Protein 6BVE (pdb70)

B-factor: mean 17.26, std 7.04, range [6.17, 63.77]

Organism: Synechocystis sp. (strain ATCC 27184 / PCC 6803 / Kazusa) (NCBI:txid1111708)

Nearest PDB structures (foldseek):
  6bve-assembly1_B  TM=1.003E+00  e=5.126E-54  Synechocystis sp. PCC 6803 substr. Kazusa
  1yya-assembly1_B  TM=9.456E-01  e=3.633E-29  Thermus thermophilus HB8
  4g1k-assembly2_C  TM=9.703E-01  e=2.305E-28  Burkholderia thailandensis E264
  4g1k-assembly2_D  TM=9.571E-01  e=1.216E-27  Burkholderia thailandensis E264
  1spq-assembly1_B  TM=9.295E-01  e=8.648E-24  Gallus gallus

Foldseek 3Di:
DFQFEAEEEQDPDDDLVLVVVQCVQFVVLQVPQDLRYQAEYAYEPNNLLSVLVVCPPHRYFYEHAFAFLDQDDDDPPHHHLVNVVVSPGAEYEFQPVVCVVPPVDDLQRSLSRQVRCVVSRHQYAYEAAEEPVCVVVVNGLVRRLVSLVSNCVVNDQVRYEYEYEHPCQAPPLPDDDLVVVLVNLVSSCVSDPDSSHAYAYEGNDWLVCLQVNCPRPSHRYYHYYPQCSHNVTSSSSSNHDD/DFQFEAEEEQDPDDDLVLVVVQCVLFCVLCVPFDLSYQAEYAYEPNNLLSVLVVQPPHRYFYEHAFAFLDQDDDDPPHHHLVNVVVSPGAEYEFQPVVCVVPPVDDLQRSLSRQVRCVVSRHQYAYEAAEEPVCVVVVNGLVRRLVSLVSNCVVHDQVRYEYEYEHPCQAPPLPDDDLVVVLVSLVSSLVSDPDNSHAYAYEGNDWLVCLQVNCVRPSHRYYHYYPQCSHNVTSSSSSRHDD

InterPro domains:
  IPR000652 Triosephosphate isomerase [PF00121] (5-240)
  IPR000652 Triosephosphate isomerase [PS51440] (3-240)
  IPR000652 Triosephosphate isomerase [PTHR21139] (2-239)
  IPR000652 Triosephosphate isomerase [TIGR00419] (5-231)
  IPR000652 Triosephosphate isomerase [cd00311] (5-239)
  IPR013785 Aldolase-type TIM barrel [G3DSA:3.20.20.70] (1-242)
  IPR020861 Triosephosphate isomerase, active site [PS00171] (163-173)
  IPR022896 Triosephosphate isomerase, bacterial/eukaryotic [MF_00147_B] (2-240)
  IPR035990 Triosephosphate isomerase superfamily [SSF51351] (1-240)

Secondary structure (DSSP, 8-state):
-PPPEEEEE--B---HHHHHHHHHHHGGGGTTS-TTSEEEEE--GGGHHHHHHHHTTSSPEEEES---SSSSBS-TT---HHHHHHHT--EEEES-HHHHHHS---HHHHHHHHHHHHHTT-EEEEEE---HHHHHTT-HHHHHHHHHHHHTTT--TTS-EEEE--GGGTTTS-PPPHHHHHHHHHHHHHH-S-TT-EEEEESS--TTTHHHHHTSTT--EEEESGGGSSHHHHHHHHT---/-PPEEEEEE--B---HHHHHHHHHHHHHHHTTS-TTEEEEEE--HHHHHHHHHHHTTSS-EEEES---SSSSBS-TT---HHHHHHHT--EEEES-HHHHHHS---HHHHHHHHHHHHHTT-EEEEEE---HHHHHTT-HHHHHHHHHHHHTTT--TTS-EEEE--GGGTTTS-PPPHHHHHHHHHHHHHH-S-TT-EEEEESS--TTTHHHHHHSTT--EEEESGGGSSHHHHHHHHT---

Structure (mmCIF, N/CA/C/O backbone):
data_6BVE
#
_entry.id   6BVE
#
_cell.length_a   72.880
_cell.length_b   73.099
_cell.length_c   85.175
_cell.angle_alpha   90.000
_cell.angle_beta   90.000
_cell.angle_gamma   90.000
#
_symmetry.space_group_name_H-M   'P 21 21 21'
#
loop_
_entity.id
_entity.type
_entity.pdbx_description
1 polymer 'Triosephosphate isomerase'
2 non-polymer 'SODIUM ION'
3 non-polymer '2-PHOSPHOGLYCOLIC ACID'
4 water water
#
loop_
_atom_site.group_PDB
_atom_site.id
_atom_site.type_symbol
_atom_site.label_atom_id
_atom_site.label_alt_id
_atom_site.label_comp_id
_atom_site.label_asym_id
_atom_site.label_entity_id
_atom_site.label_seq_id
_atom_site.pdbx_PDB_ins_code
_atom_site.Cartn_x
_atom_site.Cartn_y
_atom_site.Cartn_z
_atom_site.occupancy
_atom_site.B_iso_or_equiv
_atom_site.auth_seq_id
_atom_site.auth_comp_id
_atom_site.auth_asym_id
_atom_site.auth_atom_id
_atom_site.pdbx_PDB_model_num
ATOM 1 N N . MET A 1 4 ? -16.228 -8.944 -22.029 1.00 41.90 1 MET A N 1
ATOM 2 C CA . MET A 1 4 ? -14.851 -8.615 -21.681 1.00 40.42 1 MET A CA 1
ATOM 3 C C . MET A 1 4 ? -14.825 -7.392 -20.776 1.00 36.38 1 MET A C 1
ATOM 4 O O . MET A 1 4 ? -15.416 -6.369 -21.104 1.00 35.08 1 MET A O 1
ATOM 6 N N . ARG A 1 5 ? -14.137 -7.486 -19.642 1.00 25.41 2 ARG A N 1
ATOM 7 C CA . ARG A 1 5 ? -14.118 -6.362 -18.715 1.00 22.05 2 ARG A CA 1
ATOM 8 C C . ARG A 1 5 ? -13.217 -5.249 -19.240 1.00 19.24 2 ARG A C 1
ATOM 9 O O . ARG A 1 5 ? -12.288 -5.488 -20.015 1.00 24.94 2 ARG A O 1
ATOM 17 N N . LYS A 1 6 ? -13.521 -4.015 -18.829 1.00 17.86 3 LYS A N 1
ATOM 18 C CA . LYS A 1 6 ? -12.804 -2.859 -19.349 1.00 17.25 3 LYS A CA 1
ATOM 19 C C . LYS A 1 6 ? -11.408 -2.797 -18.744 1.00 17.56 3 LYS A C 1
ATOM 20 O O . LYS A 1 6 ? -11.243 -2.934 -17.530 1.00 15.20 3 LYS A O 1
ATOM 26 N N . ILE A 1 7 ? -10.409 -2.616 -19.602 1.00 18.06 4 ILE A N 1
ATOM 27 C CA . ILE A 1 7 ? -9.021 -2.455 -19.184 1.00 16.62 4 ILE A CA 1
ATOM 28 C C . ILE A 1 7 ? -8.779 -0.982 -18.898 1.00 11.75 4 ILE A C 1
ATOM 29 O O . ILE A 1 7 ? -9.031 -0.129 -19.758 1.00 14.75 4 ILE A O 1
ATOM 34 N N . ILE A 1 8 ? -8.292 -0.668 -17.693 1.00 13.63 5 ILE A N 1
ATOM 35 C CA . ILE A 1 8 ? -8.109 0.726 -17.299 1.00 12.30 5 ILE A CA 1
ATOM 36 C C . ILE A 1 8 ? -6.723 0.878 -16.703 1.00 13.39 5 ILE A C 1
ATOM 37 O O . ILE A 1 8 ? -6.421 0.276 -15.667 1.00 13.48 5 ILE A O 1
ATOM 42 N N . ILE A 1 9 ? -5.887 1.682 -17.348 1.00 13.32 6 ILE A N 1
ATOM 43 C CA . ILE A 1 9 ? -4.556 1.986 -16.850 1.00 12.57 6 ILE A CA 1
ATOM 44 C C . ILE A 1 9 ? -4.615 3.417 -16.352 1.00 13.47 6 ILE A C 1
ATOM 45 O O . ILE A 1 9 ? -4.822 4.345 -17.142 1.00 10.74 6 ILE A O 1
ATOM 50 N N . ALA A 1 10 ? -4.441 3.603 -15.047 1.00 14.42 7 ALA A N 1
ATOM 51 C CA . ALA A 1 10 ? -4.646 4.901 -14.419 1.00 13.37 7 ALA A CA 1
ATOM 52 C C . ALA A 1 10 ? -3.376 5.318 -13.702 1.00 12.38 7 ALA A C 1
ATOM 53 O O . ALA A 1 10 ? -2.768 4.517 -12.984 1.00 13.41 7 ALA A O 1
ATOM 55 N N . GLY A 1 11 ? -2.979 6.571 -13.907 1.00 11.97 8 GLY A N 1
ATOM 56 C CA . GLY A 1 11 ? -1.819 7.130 -13.242 1.00 14.10 8 GLY A CA 1
ATOM 57 C C . GLY A 1 11 ? -2.279 8.007 -12.095 1.00 11.49 8 GLY A C 1
ATOM 58 O O . GLY A 1 11 ? -3.052 8.939 -12.285 1.00 12.50 8 GLY A O 1
ATOM 59 N N . ASN A 1 12 ? -1.775 7.711 -10.913 1.00 10.51 9 ASN A N 1
ATOM 60 C CA . ASN A 1 12 ? -2.050 8.532 -9.748 1.00 10.04 9 ASN A CA 1
ATOM 61 C C . ASN A 1 12 ? -0.812 9.382 -9.505 1.00 9.83 9 ASN A C 1
ATOM 62 O O . ASN A 1 12 ? 0.149 8.919 -8.893 1.00 10.32 9 ASN A O 1
ATOM 67 N N . TRP A 1 13 ? -0.838 10.632 -9.978 1.00 8.63 10 TRP A N 1
ATOM 68 C CA . TRP A 1 13 ? 0.298 11.531 -9.770 1.00 9.26 10 TRP A CA 1
ATOM 69 C C . TRP A 1 13 ? 0.511 11.898 -8.310 1.00 11.90 10 TRP A C 1
ATOM 70 O O . TRP A 1 13 ? 1.582 12.409 -7.963 1.00 8.55 10 TRP A O 1
ATOM 81 N N . LYS A 1 14 ? -0.495 11.703 -7.467 1.00 10.10 11 LYS A N 1
ATOM 82 C CA . LYS A 1 14 ? -0.445 12.127 -6.054 1.00 10.07 11 LYS A CA 1
ATOM 83 C C . LYS A 1 14 ? -0.154 13.631 -6.023 1.00 10.07 11 LYS A C 1
ATOM 84 O O . LYS A 1 14 ? -0.637 14.383 -6.885 1.00 7.38 11 LYS A O 1
ATOM 90 N N . MET A 1 15 ? 0.613 14.117 -5.048 1.00 8.75 12 MET A N 1
ATOM 91 C CA . MET A 1 15 ? 0.883 15.548 -4.965 1.00 8.12 12 MET A CA 1
ATOM 92 C C . MET A 1 15 ? 2.153 15.856 -5.764 1.00 13.00 12 MET A C 1
ATOM 93 O O . MET A 1 15 ? 3.245 16.081 -5.240 1.00 12.48 12 MET A O 1
ATOM 98 N N . HIS A 1 16 ? 1.989 15.807 -7.082 1.00 8.97 13 HIS A N 1
ATOM 99 C CA . HIS A 1 16 ? 3.056 16.138 -8.010 1.00 7.66 13 HIS A CA 1
ATOM 100 C C . HIS A 1 16 ? 2.453 16.893 -9.178 1.00 10.02 13 HIS A C 1
ATOM 101 O O . HIS A 1 16 ? 1.320 16.611 -9.585 1.00 10.95 13 HIS A O 1
ATOM 108 N N . LYS A 1 17 ? 3.247 17.835 -9.711 1.00 11.56 14 LYS A N 1
ATOM 109 C CA . LYS A 1 17 ? 3.083 18.534 -10.985 1.00 13.30 14 LYS A CA 1
ATOM 110 C C . LYS A 1 17 ? 2.262 19.806 -10.863 1.00 11.01 14 LYS A C 1
ATOM 111 O O . LYS A 1 17 ? 1.048 19.769 -10.636 1.00 10.43 14 LYS A O 1
ATOM 117 N N . THR A 1 18 ? 2.936 20.930 -11.057 1.00 12.28 15 THR A N 1
ATOM 118 C CA . THR A 1 18 ? 2.273 22.180 -11.346 1.00 10.55 15 THR A CA 1
ATOM 119 C C . THR A 1 18 ? 1.579 22.088 -12.710 1.00 13.25 15 THR A C 1
ATOM 120 O O . THR A 1 18 ? 1.736 21.117 -13.465 1.00 10.25 15 THR A O 1
ATOM 124 N N . GLN A 1 19 ? 0.816 23.125 -13.044 1.00 10.24 16 GLN A N 1
ATOM 125 C CA . GLN A 1 19 ? 0.201 23.142 -14.369 1.00 9.78 16 GLN A CA 1
ATOM 126 C C . GLN A 1 19 ? 1.264 23.138 -15.465 1.00 10.39 16 GLN A C 1
ATOM 127 O O . GLN A 1 19 ? 1.110 22.450 -16.479 1.00 11.97 16 GLN A O 1
ATOM 133 N N . ALA A 1 20 ? 2.338 23.909 -15.284 1.00 10.38 17 ALA A N 1
ATOM 134 C CA . ALA A 1 20 ? 3.409 23.915 -16.279 1.00 13.90 17 ALA A CA 1
ATOM 135 C C . ALA A 1 20 ? 4.019 22.522 -16.422 1.00 13.39 17 ALA A C 1
ATOM 136 O O . ALA A 1 20 ? 4.236 22.037 -17.543 1.00 15.53 17 ALA A O 1
ATOM 138 N N . GLU A 1 21 ? 4.255 21.845 -15.290 1.00 11.15 18 GLU A N 1
ATOM 139 C CA . GLU A 1 21 ? 4.822 20.495 -15.330 1.00 15.95 18 GLU A CA 1
ATOM 140 C C . GLU A 1 21 ? 3.838 19.497 -15.925 1.00 12.53 18 GLU A C 1
ATOM 141 O O . GLU A 1 21 ? 4.236 18.537 -16.593 1.00 12.21 18 GLU A O 1
ATOM 147 N N . ALA A 1 22 ? 2.549 19.681 -15.664 1.00 11.78 19 ALA A N 1
ATOM 148 C CA . ALA A 1 22 ? 1.552 18.802 -16.260 1.00 11.91 19 ALA A CA 1
ATOM 149 C C . ALA A 1 22 ? 1.515 18.967 -17.768 1.00 13.37 19 ALA A C 1
ATOM 150 O O . ALA A 1 22 ? 1.387 17.985 -18.512 1.00 15.12 19 ALA A O 1
ATOM 152 N N . GLN A 1 23 ? 1.627 20.209 -18.233 1.00 13.77 20 GLN A N 1
ATOM 153 C CA . GLN A 1 23 ? 1.657 20.462 -19.664 1.00 15.47 20 GLN A CA 1
ATOM 154 C C . GLN A 1 23 ? 2.869 19.804 -20.320 1.00 16.09 20 GLN A C 1
ATOM 155 O O . GLN A 1 23 ? 2.743 19.188 -21.385 1.00 16.82 20 GLN A O 1
ATOM 161 N N . ALA A 1 24 ? 4.042 19.899 -19.687 1.00 17.67 21 ALA A N 1
ATOM 162 C CA . ALA A 1 24 ? 5.237 19.272 -20.256 1.00 18.37 21 ALA A CA 1
ATOM 163 C C . ALA A 1 24 ? 5.101 17.753 -20.287 1.00 16.23 21 ALA A C 1
ATOM 164 O O . ALA A 1 24 ? 5.500 17.113 -21.266 1.00 15.10 21 ALA A O 1
ATOM 166 N N . PHE A 1 25 ? 4.508 17.161 -19.246 1.00 13.87 22 PHE A N 1
ATOM 167 C CA . PHE A 1 25 ? 4.206 15.728 -19.282 1.00 13.78 22 PHE A CA 1
ATOM 168 C C . PHE A 1 25 ? 3.361 15.386 -20.497 1.00 16.27 22 PHE A C 1
ATOM 169 O O . PHE A 1 25 ? 3.661 14.441 -21.233 1.00 16.76 22 PHE A O 1
ATOM 177 N N . LEU A 1 26 ? 2.283 16.136 -20.714 1.00 11.58 23 LEU A N 1
ATOM 178 C CA . LEU A 1 26 ? 1.390 15.797 -21.813 1.00 15.32 23 LEU A CA 1
ATOM 179 C C . LEU A 1 26 ? 2.080 15.958 -23.165 1.00 16.32 23 LEU A C 1
ATOM 180 O O . LEU A 1 26 ? 1.848 15.153 -24.069 1.00 17.35 23 LEU A O 1
ATOM 185 N N . GLN A 1 27 ? 2.935 16.978 -23.309 1.00 16.64 24 GLN A N 1
ATOM 186 C CA . GLN A 1 27 ? 3.714 17.142 -24.538 1.00 18.36 24 GLN A CA 1
ATOM 187 C C . GLN A 1 27 ? 4.496 15.866 -24.864 1.00 25.31 24 GLN A C 1
ATOM 188 O O . GLN A 1 27 ? 4.577 15.447 -26.025 1.00 20.41 24 GLN A O 1
ATOM 194 N N . GLY A 1 28 ? 5.053 15.217 -23.849 1.00 15.28 25 GLY A N 1
ATOM 195 C CA . GLY A 1 28 ? 5.855 14.018 -24.076 1.00 15.72 25 GLY A CA 1
ATOM 196 C C . GLY A 1 28 ? 5.055 12.734 -24.159 1.00 16.48 25 GLY A C 1
ATOM 197 O O . GLY A 1 28 ? 5.459 11.770 -24.826 1.00 16.41 25 GLY A O 1
ATOM 198 N N . PHE A 1 29 ? 3.895 12.719 -23.499 1.00 13.74 26 PHE A N 1
ATOM 199 C CA . PHE A 1 29 ? 3.093 11.515 -23.332 1.00 13.62 26 PHE A CA 1
ATOM 200 C C . PHE A 1 29 ? 2.140 11.245 -24.497 1.00 14.66 26 PHE A C 1
ATOM 201 O O . PHE A 1 29 ? 1.993 10.091 -24.924 1.00 18.36 26 PHE A O 1
ATOM 209 N N . LYS A 1 30 ? 1.467 12.278 -25.002 1.00 17.35 27 LYS A N 1
ATOM 210 C CA . LYS A 1 30 ? 0.451 12.082 -26.037 1.00 19.66 27 LYS A CA 1
ATOM 211 C C . LYS A 1 30 ? 0.958 11.313 -27.254 1.00 16.71 27 LYS A C 1
ATOM 212 O O . LYS A 1 30 ? 0.282 10.364 -27.673 1.00 21.23 27 LYS A O 1
ATOM 218 N N . PRO A 1 31 ? 2.120 11.618 -27.831 1.00 18.26 28 PRO A N 1
ATOM 219 C CA . PRO A 1 31 ? 2.559 10.847 -29.008 1.00 18.90 28 PRO A CA 1
ATOM 220 C C . PRO A 1 31 ? 2.835 9.388 -28.706 1.00 22.73 28 PRO A C 1
ATOM 221 O O . PRO A 1 31 ? 2.740 8.545 -29.605 1.00 22.83 28 PRO A O 1
ATOM 225 N N . LEU A 1 32 ? 3.180 9.060 -27.465 1.00 16.80 29 LEU A N 1
ATOM 226 C CA . LEU A 1 32 ? 3.651 7.717 -27.150 1.00 14.12 29 LEU A CA 1
ATOM 227 C C . LEU A 1 32 ? 2.529 6.698 -27.031 1.00 19.18 29 LEU A C 1
ATOM 228 O O . LEU A 1 32 ? 2.793 5.491 -27.087 1.00 16.02 29 LEU A O 1
ATOM 233 N N . ILE A 1 33 ? 1.294 7.142 -26.826 1.00 19.60 30 ILE A N 1
ATOM 234 C CA . ILE A 1 33 ? 0.184 6.226 -26.635 1.00 16.40 30 ILE A CA 1
ATOM 235 C C . ILE A 1 33 ? -0.817 6.321 -27.773 1.00 24.50 30 ILE A C 1
ATOM 236 O O . ILE A 1 33 ? -1.917 5.770 -27.670 1.00 26.76 30 ILE A O 1
ATOM 241 N N . GLU A 1 34 ? -0.463 7.033 -28.845 1.00 26.18 31 GLU A N 1
ATOM 242 C CA . GLU A 1 34 ? -1.367 7.196 -29.979 1.00 32.23 31 GLU A CA 1
ATOM 243 C C . GLU A 1 34 ? -1.833 5.854 -30.522 1.00 38.35 31 GLU A C 1
ATOM 244 O O . GLU A 1 34 ? -2.993 5.718 -30.923 1.00 43.21 31 GLU A O 1
ATOM 246 N N . ASP A 1 35 ? -0.975 4.839 -30.494 1.00 24.26 32 ASP A N 1
ATOM 247 C CA . ASP A 1 35 ? -1.308 3.557 -31.088 1.00 37.25 32 ASP A CA 1
ATOM 248 C C . ASP A 1 35 ? -1.651 2.492 -30.059 1.00 30.69 32 ASP A C 1
ATOM 249 O O . ASP A 1 35 ? -1.793 1.325 -30.421 1.00 23.10 32 ASP A O 1
ATOM 254 N N . ALA A 1 36 ? -1.798 2.856 -28.787 1.00 31.89 33 ALA A N 1
ATOM 255 C CA . ALA A 1 36 ? -2.285 1.882 -27.824 1.00 27.75 33 ALA A CA 1
ATOM 256 C C . ALA A 1 36 ? -3.669 1.404 -28.247 1.00 26.28 33 ALA A C 1
ATOM 257 O O . ALA A 1 36 ? -4.446 2.165 -28.830 1.00 23.46 33 ALA A O 1
ATOM 259 N N . ALA A 1 37 ? -3.955 0.123 -27.996 1.00 26.12 34 ALA A N 1
ATOM 260 C CA . ALA A 1 37 ? -5.252 -0.448 -28.346 1.00 24.23 34 ALA A CA 1
ATOM 261 C C . ALA A 1 37 ? -6.380 0.466 -27.880 1.00 29.24 34 ALA A C 1
ATOM 262 O O . ALA A 1 37 ? -6.433 0.851 -26.711 1.00 23.68 34 ALA A O 1
ATOM 264 N N . GLU A 1 38 ? -7.279 0.818 -28.814 1.00 26.72 35 GLU A N 1
ATOM 265 C CA . GLU A 1 38 ? -8.297 1.836 -28.544 1.00 27.84 35 GLU A CA 1
ATOM 266 C C . GLU A 1 38 ? -9.189 1.450 -27.373 1.00 23.50 35 GLU A C 1
ATOM 267 O O . GLU A 1 38 ? -9.735 2.324 -26.685 1.00 26.01 35 GLU A O 1
ATOM 270 N N . SER A 1 39 ? -9.320 0.151 -27.112 1.00 19.78 36 SER A N 1
ATOM 271 C CA . SER A 1 39 ? -10.191 -0.339 -26.059 1.00 23.31 36 SER A CA 1
ATOM 272 C C . SER A 1 39 ? -9.635 -0.060 -24.670 1.00 21.95 36 SER A C 1
ATOM 273 O O . SER A 1 39 ? -10.387 -0.145 -23.695 1.00 25.81 36 SER A O 1
ATOM 276 N N . ARG A 1 40 ? -8.357 0.296 -24.560 1.00 19.10 37 ARG A N 1
ATOM 277 C CA . ARG A 1 40 ? -7.749 0.539 -23.259 1.00 16.75 37 ARG A CA 1
ATOM 278 C C . ARG A 1 40 ? -8.088 1.937 -22.780 1.00 22.36 37 ARG A C 1
ATOM 279 O O . ARG A 1 40 ? -7.887 2.915 -23.503 1.00 21.21 37 ARG A O 1
ATOM 287 N N . GLU A 1 41 ? -8.596 2.037 -21.560 1.00 14.53 38 GLU A N 1
ATOM 288 C CA . GLU A 1 41 ? -8.887 3.340 -20.992 1.00 14.60 38 GLU A CA 1
ATOM 289 C C . GLU A 1 41 ? -7.636 3.848 -20.284 1.00 15.83 38 GLU A C 1
ATOM 290 O O . GLU A 1 41 ? -7.062 3.146 -19.449 1.00 15.41 38 GLU A O 1
ATOM 296 N N . VAL A 1 42 ? -7.204 5.049 -20.647 1.00 15.04 39 VAL A N 1
ATOM 297 C CA . VAL A 1 42 ? -6.028 5.684 -20.072 1.00 15.01 39 VAL A CA 1
ATOM 298 C C . VAL A 1 42 ? -6.505 6.867 -19.252 1.00 14.63 39 VAL A C 1
ATOM 299 O O . VAL A 1 42 ? -7.219 7.735 -19.769 1.00 13.40 39 VAL A O 1
ATOM 303 N N . VAL A 1 43 ? -6.108 6.904 -17.979 1.00 13.92 40 VAL A N 1
ATOM 304 C CA . VAL A 1 43 ? -6.588 7.911 -17.042 1.00 13.29 40 VAL A CA 1
ATOM 305 C C . VAL A 1 43 ? -5.380 8.535 -16.362 1.00 10.41 40 VAL A C 1
ATOM 306 O O . VAL A 1 43 ? -4.467 7.815 -15.944 1.00 14.09 40 VAL A O 1
ATOM 310 N N . LEU A 1 44 ? -5.370 9.862 -16.264 1.00 11.04 41 LEU A N 1
ATOM 311 C CA . LEU A 1 44 ? -4.425 10.594 -15.427 1.00 9.31 41 LEU A CA 1
ATOM 312 C C . LEU A 1 44 ? -5.197 11.200 -14.264 1.00 11.38 41 LEU A C 1
ATOM 313 O O . LEU A 1 44 ? -6.125 11.983 -14.479 1.00 12.93 41 LEU A O 1
ATOM 318 N N . CYS A 1 45 ? -4.812 10.842 -13.035 1.00 10.92 42 CYS A N 1
ATOM 319 C CA . CYS A 1 45 ? -5.486 11.314 -11.828 1.00 10.79 42 CYS A CA 1
ATOM 320 C C . CYS A 1 45 ? -4.567 12.350 -11.191 1.00 9.43 42 CYS A C 1
ATOM 321 O O . CYS A 1 45 ? -3.488 12.012 -10.689 1.00 9.84 42 CYS A O 1
ATOM 324 N N . VAL A 1 46 ? -4.983 13.608 -11.233 1.00 10.13 43 VAL A N 1
ATOM 325 C CA . VAL A 1 46 ? -4.046 14.719 -11.102 1.00 7.00 43 VAL A CA 1
ATOM 326 C C . VAL A 1 46 ? -4.539 15.655 -10.005 1.00 7.53 43 VAL A C 1
ATOM 327 O O . VAL A 1 46 ? -5.712 15.606 -9.599 1.00 8.41 43 VAL A O 1
ATOM 331 N N . PRO A 1 47 ? -3.662 16.524 -9.507 1.00 7.75 44 PRO A N 1
ATOM 332 C CA . PRO A 1 47 ? -4.075 17.482 -8.469 1.00 9.50 44 PRO A CA 1
ATOM 333 C C . PRO A 1 47 ? -5.212 18.377 -8.940 1.00 12.80 44 PRO A C 1
ATOM 334 O O . PRO A 1 47 ? -5.336 18.680 -10.126 1.00 10.44 44 PRO A O 1
ATOM 338 N N . PHE A 1 48 ? -6.052 18.807 -7.980 1.00 11.43 45 PHE A N 1
ATOM 339 C CA . PHE A 1 48 ? -7.211 19.648 -8.310 1.00 9.69 45 PHE A CA 1
ATOM 340 C C . PHE A 1 48 ? -6.821 20.819 -9.203 1.00 10.43 45 PHE A C 1
ATOM 341 O O . PHE A 1 48 ? -7.565 21.198 -10.122 1.00 10.65 45 PHE A O 1
ATOM 349 N N . THR A 1 49 ? -5.668 21.427 -8.921 1.00 11.80 46 THR A N 1
ATOM 350 C CA . THR A 1 49 ? -5.270 22.653 -9.605 1.00 11.37 46 THR A CA 1
ATOM 351 C C . THR A 1 49 ? -4.791 22.415 -11.033 1.00 9.81 46 THR A C 1
ATOM 352 O O . THR A 1 49 ? -4.588 23.390 -11.765 1.00 9.87 46 THR A O 1
ATOM 356 N N . ASP A 1 50 ? -4.621 21.157 -11.435 1.00 8.34 47 ASP A N 1
ATOM 357 C CA . ASP A 1 50 ? -4.240 20.781 -12.790 1.00 8.72 47 ASP A CA 1
ATOM 358 C C . ASP A 1 50 ? -5.432 20.391 -13.661 1.00 10.35 47 ASP A C 1
ATOM 359 O O . ASP A 1 50 ? -5.274 20.259 -14.873 1.00 11.71 47 ASP A O 1
ATOM 364 N N . LEU A 1 51 ? -6.615 20.194 -13.074 1.00 9.24 48 LEU A N 1
ATOM 365 C CA . LEU A 1 51 ? -7.723 19.588 -13.814 1.00 12.66 48 LEU A CA 1
ATOM 366 C C . LEU A 1 51 ? -8.168 20.441 -14.999 1.00 11.27 48 LEU A C 1
ATOM 367 O O . LEU A 1 51 ? -8.294 19.940 -16.120 1.00 16.05 48 LEU A O 1
ATOM 372 N N A SER A 1 52 ? -8.446 21.727 -14.761 0.64 11.45 49 SER A N 1
ATOM 373 N N B SER A 1 52 ? -8.433 21.727 -14.762 0.36 11.51 49 SER A N 1
ATOM 374 C CA A SER A 1 52 ? -9.022 22.569 -15.810 0.64 12.12 49 SER A CA 1
ATOM 375 C CA B SER A 1 52 ? -9.024 22.565 -15.801 0.36 12.19 49 SER A CA 1
ATOM 376 C C A SER A 1 52 ? -8.057 22.733 -16.976 0.64 16.38 49 SER A C 1
ATOM 377 C C B SER A 1 52 ? -8.065 22.757 -16.971 0.36 16.32 49 SER A C 1
ATOM 378 O O A SER A 1 52 ? -8.437 22.565 -18.142 0.64 15.47 49 SER A O 1
ATOM 379 O O B SER A 1 52 ? -8.457 22.626 -18.137 0.36 15.50 49 SER A O 1
ATOM 384 N N . GLY A 1 53 ? -6.801 23.067 -16.675 1.00 13.55 50 GLY A N 1
ATOM 385 C CA . GLY A 1 53 ? -5.820 23.232 -17.738 1.00 15.94 50 GLY A CA 1
ATOM 386 C C . GLY A 1 53 ? -5.618 21.961 -18.541 1.00 16.10 50 GLY A C 1
ATOM 387 O O . GLY A 1 53 ? -5.607 21.981 -19.772 1.00 19.82 50 GLY A O 1
ATOM 388 N N . MET A 1 54 ? -5.480 20.827 -17.856 1.00 13.61 51 MET A N 1
ATOM 389 C CA . MET A 1 54 ? -5.301 19.583 -18.600 1.00 16.04 51 MET A CA 1
ATOM 390 C C . MET A 1 54 ? -6.555 19.216 -19.379 1.00 15.49 51 MET A C 1
ATOM 391 O O . MET A 1 54 ? -6.453 18.648 -20.472 1.00 18.44 51 MET A O 1
ATOM 396 N N . SER A 1 55 ? -7.736 19.525 -18.831 1.00 15.48 52 SER A N 1
ATOM 397 C CA . SER A 1 55 ? -8.984 19.296 -19.549 1.00 17.57 52 SER A CA 1
ATOM 398 C C . SER A 1 55 ? -8.962 19.959 -20.923 1.00 24.56 52 SER A C 1
ATOM 399 O O . SER A 1 55 ? -9.361 19.352 -21.928 1.00 21.16 52 SER A O 1
ATOM 402 N N . GLN A 1 56 ? -8.504 21.213 -20.978 1.00 22.05 53 GLN A N 1
ATOM 403 C CA . GLN A 1 56 ? -8.390 21.924 -22.253 1.00 23.20 53 GLN A CA 1
ATOM 404 C C . GLN A 1 56 ? -7.443 21.202 -23.205 1.00 27.71 53 GLN A C 1
ATOM 405 O O . GLN A 1 56 ? -7.758 21.010 -24.387 1.00 25.29 53 GLN A O 1
ATOM 408 N N . GLN A 1 57 ? -6.273 20.790 -22.702 1.00 19.87 54 GLN A N 1
ATOM 409 C CA . GLN A 1 57 ? -5.246 20.198 -23.552 1.00 22.23 54 GLN A CA 1
ATOM 410 C C . GLN A 1 57 ? -5.603 18.798 -24.024 1.00 25.81 54 GLN A C 1
ATOM 411 O O . GLN A 1 57 ? -4.992 18.309 -24.980 1.00 25.13 54 GLN A O 1
ATOM 417 N N . LEU A 1 58 ? -6.550 18.137 -23.362 1.00 21.91 55 LEU A N 1
ATOM 418 C CA . LEU A 1 58 ? -6.912 16.769 -23.687 1.00 20.70 55 LEU A CA 1
ATOM 419 C C . LEU A 1 58 ? -8.249 16.649 -24.393 1.00 27.82 55 LEU A C 1
ATOM 420 O O . LEU A 1 58 ? -8.577 15.552 -24.859 1.00 26.09 55 LEU A O 1
ATOM 425 N N . HIS A 1 59 ? -9.025 17.732 -24.472 1.00 26.40 56 HIS A N 1
ATOM 426 C CA . HIS A 1 59 ? -10.366 17.672 -25.050 1.00 39.36 56 HIS A CA 1
ATOM 427 C C . HIS A 1 59 ? -10.335 17.042 -26.440 1.00 32.71 56 HIS A C 1
ATOM 428 O O . HIS A 1 59 ? -9.464 17.346 -27.261 1.00 26.58 56 HIS A O 1
ATOM 435 N N . GLY A 1 60 ? -11.283 16.134 -26.689 1.00 34.76 57 GLY A N 1
ATOM 436 C CA . GLY A 1 60 ? -11.336 15.404 -27.940 1.00 37.42 57 GLY A CA 1
ATOM 437 C C . GLY A 1 60 ? -10.375 14.235 -28.072 1.00 43.30 57 GLY A C 1
ATOM 438 O O . GLY A 1 60 ? -10.518 13.449 -29.016 1.00 42.12 57 GLY A O 1
ATOM 439 N N . GLY A 1 61 ? -9.390 14.092 -27.175 1.00 25.59 58 GLY A N 1
ATOM 440 C CA . GLY A 1 61 ? -8.471 12.972 -27.223 1.00 26.21 58 GLY A CA 1
ATOM 441 C C . GLY A 1 61 ? -8.962 11.775 -26.417 1.00 21.30 58 GLY A C 1
ATOM 442 O O . GLY A 1 61 ? -10.057 11.767 -25.859 1.00 22.95 58 GLY A O 1
ATOM 443 N N . ARG A 1 62 ? -8.112 10.745 -26.350 1.00 19.98 59 ARG A N 1
ATOM 444 C CA . ARG A 1 62 ? -8.488 9.508 -25.671 1.00 20.71 59 ARG A CA 1
ATOM 445 C C . ARG A 1 62 ? -8.209 9.539 -24.170 1.00 24.97 59 ARG A C 1
ATOM 446 O O . ARG A 1 62 ? -8.811 8.755 -23.421 1.00 26.52 59 ARG A O 1
ATOM 454 N N . VAL A 1 63 ? -7.337 10.420 -23.701 1.00 14.66 60 VAL A N 1
ATOM 455 C CA . VAL A 1 63 ? -6.938 10.373 -22.295 1.00 15.00 60 VAL A CA 1
ATOM 456 C C . VAL A 1 63 ? -8.031 10.999 -21.438 1.00 15.26 60 VAL A C 1
ATOM 457 O O . VAL A 1 63 ? -8.490 12.111 -21.721 1.00 15.83 60 VAL A O 1
ATOM 461 N N . ARG A 1 64 ? -8.444 10.287 -20.387 1.00 15.04 61 ARG A N 1
ATOM 462 C CA . ARG A 1 64 ? -9.417 10.780 -19.417 1.00 12.08 61 ARG A CA 1
ATOM 463 C C . ARG A 1 64 ? -8.702 11.326 -18.188 1.00 12.31 61 ARG A C 1
ATOM 464 O O . ARG A 1 64 ? -7.579 10.925 -17.865 1.00 14.42 61 ARG A O 1
ATOM 472 N N . LEU A 1 65 ? -9.354 12.273 -17.523 1.00 9.05 62 LEU A N 1
ATOM 473 C CA . LEU A 1 65 ? -8.829 12.855 -16.300 1.00 12.77 62 LEU A CA 1
ATOM 474 C C . LEU A 1 65 ? -9.558 12.289 -15.094 1.00 11.21 62 LEU A C 1
ATOM 475 O O . LEU A 1 65 ? -10.759 12.008 -15.157 1.00 13.47 62 LEU A O 1
ATOM 480 N N . GLY A 1 66 ? -8.811 12.133 -13.997 1.00 12.28 63 GLY A N 1
ATOM 481 C CA . GLY A 1 66 ? -9.385 11.815 -12.706 1.00 13.13 63 GLY A CA 1
ATOM 482 C C . GLY A 1 66 ? -8.952 12.846 -11.682 1.00 12.05 63 GLY A C 1
ATOM 483 O O . GLY A 1 66 ? -7.858 13.404 -11.769 1.00 11.18 63 GLY A O 1
ATOM 484 N N . ALA A 1 67 ? -9.842 13.131 -10.734 1.00 11.23 64 ALA A N 1
ATOM 485 C CA . ALA A 1 67 ? -9.452 13.827 -9.512 1.00 11.65 64 ALA A CA 1
ATOM 486 C C . ALA A 1 67 ? -8.939 12.807 -8.497 1.00 10.49 64 ALA A C 1
ATOM 487 O O . ALA A 1 67 ? -9.147 11.607 -8.635 1.00 10.51 64 ALA A O 1
ATOM 489 N N . GLN A 1 68 ? -8.259 13.301 -7.466 1.00 8.89 65 GLN A N 1
ATOM 490 C CA . GLN A 1 68 ? -7.703 12.419 -6.451 1.00 9.68 65 GLN A CA 1
ATOM 491 C C . GLN A 1 68 ? -8.546 12.367 -5.185 1.00 12.72 65 GLN A C 1
ATOM 492 O O . GLN A 1 68 ? -8.155 11.688 -4.225 1.00 11.58 65 GLN A O 1
ATOM 498 N N . ASN A 1 69 ? -9.686 13.061 -5.168 1.00 9.02 66 ASN A N 1
ATOM 499 C CA . ASN A 1 69 ? -10.622 13.047 -4.052 1.00 10.35 66 ASN A CA 1
ATOM 500 C C . ASN A 1 69 ? -11.871 13.800 -4.479 1.00 12.73 66 ASN A C 1
ATOM 501 O O . ASN A 1 69 ? -11.851 14.580 -5.437 1.00 12.06 66 ASN A O 1
ATOM 506 N N . VAL A 1 70 ? -12.957 13.551 -3.755 1.00 11.86 67 VAL A N 1
ATOM 507 C CA . VAL A 1 70 ? -14.188 14.335 -3.870 1.00 7.77 67 VAL A CA 1
ATOM 508 C C . VAL A 1 70 ? -14.900 14.163 -2.541 1.00 9.41 67 VAL A C 1
ATOM 509 O O . VAL A 1 70 ? -14.794 13.110 -1.907 1.00 9.59 67 VAL A O 1
ATOM 513 N N . HIS A 1 71 ? -15.606 15.210 -2.101 1.00 9.99 68 HIS A N 1
ATOM 514 C CA . HIS A 1 71 ? -16.330 15.126 -0.840 1.00 9.77 68 HIS A CA 1
ATOM 515 C C . HIS A 1 71 ? -17.690 14.449 -1.049 1.00 11.76 68 HIS A C 1
ATOM 516 O O . HIS A 1 71 ? -18.153 14.256 -2.171 1.00 10.97 68 HIS A O 1
ATOM 523 N N . TRP A 1 72 ? -18.326 14.066 0.056 1.00 11.41 69 TRP A N 1
ATOM 524 C CA . TRP A 1 72 ? -19.581 13.328 -0.026 1.00 14.58 69 TRP A CA 1
ATOM 525 C C . TRP A 1 72 ? -20.826 14.214 -0.020 1.00 14.51 69 TRP A C 1
ATOM 526 O O . TRP A 1 72 ? -21.913 13.720 -0.344 1.00 13.33 69 TRP A O 1
ATOM 537 N N . GLU A 1 73 ? -20.711 15.491 0.324 1.00 12.66 70 GLU A N 1
ATOM 538 C CA . GLU A 1 73 ? -21.856 16.396 0.278 1.00 14.68 70 GLU A CA 1
ATOM 539 C C . GLU A 1 73 ? -21.784 17.285 -0.956 1.00 13.94 70 GLU A C 1
ATOM 540 O O . GLU A 1 73 ? -20.715 17.500 -1.535 1.00 13.70 70 GLU A O 1
ATOM 546 N N . ALA A 1 74 ? -22.948 17.813 -1.355 1.00 12.22 71 ALA A N 1
ATOM 547 C CA . ALA A 1 74 ? -22.988 18.615 -2.579 1.00 12.27 71 ALA A CA 1
ATOM 548 C C . ALA A 1 74 ? -22.353 19.981 -2.370 1.00 9.51 71 ALA A C 1
ATOM 549 O O . ALA A 1 74 ? -21.856 20.589 -3.322 1.00 12.74 71 ALA A O 1
ATOM 551 N N . SER A 1 75 ? -22.395 20.488 -1.141 1.00 11.31 72 SER A N 1
ATOM 552 C CA . SER A 1 75 ? -21.809 21.763 -0.736 1.00 11.50 72 SER A CA 1
ATOM 553 C C . SER A 1 75 ? -21.846 21.764 0.782 1.00 9.00 72 SER A C 1
ATOM 554 O O . SER A 1 75 ? -22.508 20.919 1.391 1.00 11.37 72 SER A O 1
ATOM 557 N N . GLY A 1 76 ? -21.132 22.693 1.397 1.00 12.00 73 GLY A N 1
ATOM 558 C CA . GLY A 1 76 ? -21.277 22.844 2.830 1.00 10.97 73 GLY A CA 1
ATOM 559 C C . GLY A 1 76 ? -19.980 23.222 3.521 1.00 10.72 73 GLY A C 1
ATOM 560 O O . GLY A 1 76 ? -18.995 23.624 2.897 1.00 10.50 73 GLY A O 1
ATOM 561 N N . ALA A 1 77 ? -20.029 23.108 4.848 1.00 8.64 74 ALA A N 1
ATOM 562 C CA . ALA A 1 77 ? -18.978 23.607 5.732 1.00 8.30 74 ALA A CA 1
ATOM 563 C C . ALA A 1 77 ? -17.889 22.544 5.883 1.00 9.72 74 ALA A C 1
ATOM 564 O O . ALA A 1 77 ? -17.694 21.930 6.944 1.00 9.50 74 ALA A O 1
ATOM 566 N N . TYR A 1 78 ? -17.146 22.359 4.779 1.00 11.47 75 TYR A N 1
ATOM 567 C CA . TYR A 1 78 ? -16.013 21.436 4.714 1.00 10.49 75 TYR A CA 1
ATOM 568 C C . TYR A 1 78 ? -14.860 22.196 4.072 1.00 11.74 75 TYR A C 1
ATOM 569 O O . TYR A 1 78 ? -14.536 21.983 2.906 1.00 10.16 75 TYR A O 1
ATOM 578 N N . THR A 1 79 ? -14.249 23.083 4.850 1.00 11.19 76 THR A N 1
ATOM 579 C CA . THR A 1 79 ? -13.136 23.880 4.360 1.00 10.99 76 THR A CA 1
ATOM 580 C C . THR A 1 79 ? -12.072 22.977 3.742 1.00 10.07 76 THR A C 1
ATOM 581 O O . THR A 1 79 ? -11.706 21.940 4.306 1.00 10.39 76 THR A O 1
ATOM 585 N N . GLY A 1 80 ? -11.637 23.338 2.541 1.00 11.62 77 GLY A N 1
ATOM 586 C CA . GLY A 1 80 ? -10.598 22.607 1.857 1.00 7.55 77 GLY A CA 1
ATOM 587 C C . GLY A 1 80 ? -11.071 21.506 0.928 1.00 11.29 77 GLY A C 1
ATOM 588 O O . GLY A 1 80 ? -10.260 21.003 0.141 1.00 10.57 77 GLY A O 1
ATOM 589 N N . GLU A 1 81 ? -12.340 21.112 0.993 1.00 10.85 78 GLU A N 1
ATOM 590 C CA . GLU A 1 81 ? -12.857 19.989 0.225 1.00 10.83 78 GLU A CA 1
ATOM 591 C C . GLU A 1 81 ? -13.438 20.464 -1.101 1.00 12.28 78 GLU A C 1
ATOM 592 O O . GLU A 1 81 ? -13.866 21.609 -1.234 1.00 11.35 78 GLU A O 1
ATOM 598 N N . ILE A 1 82 ? -13.488 19.543 -2.065 1.00 11.53 79 ILE A N 1
ATOM 599 C CA . ILE A 1 82 ? -13.980 19.804 -3.420 1.00 8.86 79 ILE A CA 1
ATOM 600 C C . ILE A 1 82 ? -15.219 18.949 -3.657 1.00 11.45 79 ILE A C 1
ATOM 601 O O . ILE A 1 82 ? -15.219 17.754 -3.344 1.00 12.80 79 ILE A O 1
ATOM 606 N N . SER A 1 83 ? -16.268 19.554 -4.218 1.00 10.81 80 SER A N 1
ATOM 607 C CA . SER A 1 83 ? -17.527 18.848 -4.408 1.00 13.86 80 SER A CA 1
ATOM 608 C C . SER A 1 83 ? -17.610 18.224 -5.797 1.00 11.88 80 SER A C 1
ATOM 609 O O . SER A 1 83 ? -16.872 18.579 -6.716 1.00 12.48 80 SER A O 1
ATOM 612 N N . ALA A 1 84 ? -18.532 17.271 -5.938 1.00 9.68 81 ALA A N 1
ATOM 613 C CA . ALA A 1 84 ? -18.748 16.634 -7.235 1.00 12.63 81 ALA A CA 1
ATOM 614 C C . ALA A 1 84 ? -19.110 17.656 -8.312 1.00 10.28 81 ALA A C 1
ATOM 615 O O . ALA A 1 84 ? -18.665 17.535 -9.462 1.00 12.17 81 ALA A O 1
ATOM 617 N N . ALA A 1 85 ? -19.930 18.655 -7.964 1.00 13.39 82 ALA A N 1
ATOM 618 C CA . ALA A 1 85 ? -20.332 19.675 -8.936 1.00 14.58 82 ALA A CA 1
ATOM 619 C C . ALA A 1 85 ? -19.134 20.469 -9.440 1.00 10.93 82 ALA A C 1
ATOM 620 O O . ALA A 1 85 ? -19.079 20.862 -10.614 1.00 12.13 82 ALA A O 1
ATOM 622 N N . MET A 1 86 ? -18.163 20.725 -8.563 1.00 12.06 83 MET A N 1
ATOM 623 C CA . MET A 1 86 ? -16.938 21.387 -9.005 1.00 11.10 83 MET A CA 1
ATOM 624 C C . MET A 1 86 ? -16.180 20.537 -10.009 1.00 12.16 83 MET A C 1
ATOM 625 O O . MET A 1 86 ? -15.561 21.072 -10.943 1.00 11.97 83 MET A O 1
ATOM 630 N N . LEU A 1 87 ? -16.230 19.215 -9.848 1.00 11.09 84 LEU A N 1
ATOM 631 C CA . LEU A 1 87 ? -15.512 18.339 -10.768 1.00 11.14 84 LEU A CA 1
ATOM 632 C C . LEU A 1 87 ? -16.258 18.149 -12.084 1.00 12.43 84 LEU A C 1
ATOM 633 O O . LEU A 1 87 ? -15.638 18.150 -13.159 1.00 12.27 84 LEU A O 1
ATOM 638 N N . THR A 1 88 ? -17.578 17.954 -12.035 1.00 12.22 85 THR A N 1
ATOM 639 C CA . THR A 1 88 ? -18.285 17.734 -13.288 1.00 12.12 85 THR A CA 1
ATOM 640 C C . THR A 1 88 ? -18.328 18.999 -14.129 1.00 11.14 85 THR A C 1
ATOM 641 O O . THR A 1 88 ? -18.440 18.909 -15.357 1.00 13.42 85 THR A O 1
ATOM 645 N N . GLU A 1 89 ? -18.229 20.174 -13.508 1.00 9.95 86 GLU A N 1
ATOM 646 C CA . GLU A 1 89 ? -18.177 21.400 -14.298 1.00 13.23 86 GLU A CA 1
ATOM 647 C C . GLU A 1 89 ? -16.976 21.386 -15.242 1.00 12.95 86 GLU A C 1
ATOM 648 O O . GLU A 1 89 ? -17.068 21.861 -16.388 1.00 9.95 86 GLU A O 1
ATOM 654 N N . ILE A 1 90 ? -15.854 20.812 -14.786 1.00 11.90 87 ILE A N 1
ATOM 655 C CA . ILE A 1 90 ? -14.644 20.705 -15.595 1.00 10.96 87 ILE A CA 1
ATOM 656 C C . ILE A 1 90 ? -14.790 19.624 -16.655 1.00 15.99 87 ILE A C 1
ATOM 657 O O . ILE A 1 90 ? -14.121 19.682 -17.690 1.00 19.05 87 ILE A O 1
ATOM 662 N N . GLY A 1 91 ? -15.659 18.648 -16.437 1.00 15.33 88 GLY A N 1
ATOM 663 C CA . GLY A 1 91 ? -15.869 17.614 -17.422 1.00 15.19 88 GLY A CA 1
ATOM 664 C C . GLY A 1 91 ? -14.994 16.399 -17.245 1.00 15.69 88 GLY A C 1
ATOM 665 O O . GLY A 1 91 ? -14.852 15.611 -18.188 1.00 16.88 88 GLY A O 1
ATOM 666 N N . ILE A 1 92 ? -14.425 16.201 -16.061 1.00 12.84 89 ILE A N 1
ATOM 667 C CA . ILE A 1 92 ? -13.536 15.062 -15.878 1.00 15.85 89 ILE A CA 1
ATOM 668 C C . ILE A 1 92 ? -14.363 13.800 -15.693 1.00 15.71 89 ILE A C 1
ATOM 669 O O . ILE A 1 92 ? -15.577 13.867 -15.464 1.00 16.16 89 ILE A O 1
ATOM 674 N N . HIS A 1 93 ? -13.710 12.639 -15.768 1.00 12.84 90 HIS A N 1
ATOM 675 C CA . HIS A 1 93 ? -14.421 11.370 -15.810 1.00 13.00 90 HIS A CA 1
ATOM 676 C C . HIS A 1 93 ? -14.281 10.507 -14.572 1.00 13.01 90 HIS A C 1
ATOM 677 O O . HIS A 1 93 ? -15.232 9.792 -14.243 1.00 15.28 90 HIS A O 1
ATOM 684 N N . TYR A 1 94 ? -13.143 10.549 -13.878 1.00 12.02 91 TYR A N 1
ATOM 685 C CA . TYR A 1 94 ? -12.848 9.620 -12.797 1.00 10.64 91 TYR A CA 1
ATOM 686 C C . TYR A 1 94 ? -12.556 10.374 -11.504 1.00 18.16 91 TYR A C 1
ATOM 687 O O . TYR A 1 94 ? -12.239 11.565 -11.516 1.00 12.42 91 TYR A O 1
ATOM 696 N N . VAL A 1 95 ? -12.652 9.663 -10.380 1.00 11.95 92 VAL A N 1
ATOM 697 C CA . VAL A 1 95 ? -12.129 10.186 -9.121 1.00 9.27 92 VAL A CA 1
ATOM 698 C C . VAL A 1 95 ? -11.631 9.019 -8.275 1.00 11.42 92 VAL A C 1
ATOM 699 O O . VAL A 1 95 ? -12.334 8.019 -8.087 1.00 12.31 92 VAL A O 1
ATOM 703 N N . VAL A 1 96 ? -10.401 9.154 -7.782 1.00 10.08 93 VAL A N 1
ATOM 704 C CA . VAL A 1 96 ? -9.838 8.211 -6.824 1.00 12.07 93 VAL A CA 1
ATOM 705 C C . VAL A 1 96 ? -10.446 8.474 -5.455 1.00 12.37 93 VAL A C 1
ATOM 706 O O . VAL A 1 96 ? -10.466 9.614 -4.977 1.00 13.04 93 VAL A O 1
ATOM 710 N N . ILE A 1 97 ? -10.927 7.426 -4.808 1.00 8.87 94 ILE A N 1
ATOM 711 C CA . ILE A 1 97 ? -11.595 7.581 -3.528 1.00 7.60 94 ILE A CA 1
ATOM 712 C C . ILE A 1 97 ? -11.062 6.550 -2.553 1.00 9.72 94 ILE A C 1
ATOM 713 O O . ILE A 1 97 ? -10.852 5.385 -2.914 1.00 11.13 94 ILE A O 1
ATOM 718 N N . GLY A 1 98 ? -10.832 6.992 -1.313 1.00 8.52 95 GLY A N 1
ATOM 719 C CA . GLY A 1 98 ? -10.382 6.079 -0.278 1.00 11.08 95 GLY A CA 1
ATOM 720 C C . GLY A 1 98 ? -8.955 5.612 -0.439 1.00 11.71 95 GLY A C 1
ATOM 721 O O . GLY A 1 98 ? -8.594 4.546 0.061 1.00 11.44 95 GLY A O 1
ATOM 722 N N . HIS A 1 99 ? -8.125 6.383 -1.140 1.00 10.30 96 HIS A N 1
ATOM 723 C CA . HIS A 1 99 ? -6.716 6.040 -1.230 1.00 12.48 96 HIS A CA 1
ATOM 724 C C . HIS A 1 99 ? -6.111 5.885 0.159 1.00 12.99 96 HIS A C 1
ATOM 725 O O . HIS A 1 99 ? -6.426 6.644 1.077 1.00 9.62 96 HIS A O 1
ATOM 732 N N A SER A 1 100 ? -5.214 4.898 0.293 0.56 11.86 97 SER A N 1
ATOM 733 N N B SER A 1 100 ? -5.221 4.904 0.303 0.44 11.87 97 SER A N 1
ATOM 734 C CA A SER A 1 100 ? -4.602 4.598 1.586 0.56 12.84 97 SER A CA 1
ATOM 735 C CA B SER A 1 100 ? -4.664 4.615 1.617 0.44 12.86 97 SER A CA 1
ATOM 736 C C A SER A 1 100 ? -4.019 5.844 2.242 0.56 15.63 97 SER A C 1
ATOM 737 C C B SER A 1 100 ? -4.008 5.840 2.250 0.44 15.59 97 SER A C 1
ATOM 738 O O A SER A 1 100 ? -4.074 5.992 3.468 0.56 13.82 97 SER A O 1
ATOM 739 O O B SER A 1 100 ? -4.003 5.966 3.478 0.44 13.82 97 SER A O 1
ATOM 744 N N . GLU A 1 101 ? -3.477 6.767 1.442 1.00 12.23 98 GLU A N 1
ATOM 745 C CA . GLU A 1 101 ? -2.836 7.944 2.036 1.00 9.69 98 GLU A CA 1
ATOM 746 C C . GLU A 1 101 ? -3.855 8.852 2.708 1.00 11.14 98 GLU A C 1
ATOM 747 O O . GLU A 1 101 ? -3.555 9.480 3.734 1.00 10.85 98 GLU A O 1
ATOM 753 N N . ARG A 1 102 ? -5.073 8.891 2.186 1.00 13.79 99 ARG A N 1
ATOM 754 C CA . ARG A 1 102 ? -6.100 9.646 2.884 1.00 14.87 99 ARG A CA 1
ATOM 755 C C . ARG A 1 102 ? -6.597 8.910 4.120 1.00 10.67 99 ARG A C 1
ATOM 756 O O . ARG A 1 102 ? -6.988 9.561 5.095 1.00 12.58 99 ARG A O 1
ATOM 764 N N . ARG A 1 103 ? -6.585 7.571 4.110 1.00 11.09 100 ARG A N 1
ATOM 765 C CA . ARG A 1 103 ? -6.950 6.838 5.326 1.00 11.85 100 ARG A CA 1
ATOM 766 C C . ARG A 1 103 ? -5.852 6.944 6.382 1.00 14.78 100 ARG A C 1
ATOM 767 O O . ARG A 1 103 ? -6.136 7.039 7.584 1.00 13.92 100 ARG A O 1
ATOM 775 N N . GLN A 1 104 ? -4.592 6.926 5.951 1.00 12.81 101 GLN A N 1
ATOM 776 C CA . GLN A 1 104 ? -3.483 7.003 6.891 1.00 13.79 101 GLN A CA 1
ATOM 777 C C . GLN A 1 104 ? -3.391 8.379 7.538 1.00 16.63 101 GLN A C 1
ATOM 778 O O . GLN A 1 104 ? -3.238 8.495 8.760 1.00 14.29 101 GLN A O 1
ATOM 784 N N . TYR A 1 105 ? -3.470 9.435 6.738 1.00 13.69 102 TYR A N 1
ATOM 785 C CA . TYR A 1 105 ? -3.147 10.769 7.226 1.00 12.19 102 TYR A CA 1
ATOM 786 C C . TYR A 1 105 ? -4.347 11.657 7.448 1.00 11.23 102 TYR A C 1
ATOM 787 O O . TYR A 1 105 ? -4.274 12.566 8.274 1.00 15.75 102 TYR A O 1
ATOM 796 N N . PHE A 1 106 ? -5.417 11.476 6.687 1.00 13.03 103 PHE A N 1
ATOM 797 C CA . PHE A 1 106 ? -6.408 12.532 6.593 1.00 13.06 103 PHE A CA 1
ATOM 798 C C . PHE A 1 106 ? -7.800 12.070 7.023 1.00 14.61 103 PHE A C 1
ATOM 799 O O . PHE A 1 106 ? -8.808 12.623 6.586 1.00 13.02 103 PHE A O 1
ATOM 807 N N . GLY A 1 107 ? -7.874 11.065 7.893 1.00 10.74 104 GLY A N 1
ATOM 808 C CA . GLY A 1 107 ? -9.133 10.752 8.540 1.00 11.97 104 GLY A CA 1
ATOM 809 C C . GLY A 1 107 ? -10.145 9.964 7.738 1.00 16.11 104 GLY A C 1
ATOM 810 O O . GLY A 1 107 ? -11.269 9.779 8.221 1.00 15.78 104 GLY A O 1
ATOM 811 N N . GLU A 1 108 ? -9.803 9.491 6.537 1.00 13.93 105 GLU A N 1
ATOM 812 C CA . GLU A 1 108 ? -10.766 8.728 5.746 1.00 12.66 105 GLU A CA 1
ATOM 813 C C . GLU A 1 108 ? -11.104 7.405 6.424 1.00 14.65 105 GLU A C 1
ATOM 814 O O . GLU A 1 108 ? -10.210 6.652 6.819 1.00 15.91 105 GLU A O 1
ATOM 820 N N . THR A 1 109 ? -12.389 7.110 6.540 1.00 13.99 106 THR A N 1
ATOM 821 C CA . THR A 1 109 ? -12.865 5.831 7.051 1.00 13.27 106 THR A CA 1
ATOM 822 C C . THR A 1 109 ? -13.534 5.064 5.919 1.00 14.40 106 THR A C 1
ATOM 823 O O . THR A 1 109 ? -13.789 5.606 4.841 1.00 12.88 106 THR A O 1
ATOM 827 N N . ASP A 1 110 ? -13.800 3.774 6.156 1.00 15.46 107 ASP A N 1
ATOM 828 C CA . ASP A 1 110 ? -14.605 3.036 5.188 1.00 13.41 107 ASP A CA 1
ATOM 829 C C . ASP A 1 110 ? -15.916 3.757 4.944 1.00 14.37 107 ASP A C 1
ATOM 830 O O . ASP A 1 110 ? -16.400 3.829 3.803 1.00 13.62 107 ASP A O 1
ATOM 835 N N . GLU A 1 111 ? -16.501 4.306 6.014 1.00 15.07 108 GLU A N 1
ATOM 836 C CA . GLU A 1 111 ? -17.807 4.940 5.904 1.00 13.56 108 GLU A CA 1
ATOM 837 C C . GLU A 1 111 ? -17.728 6.209 5.071 1.00 13.86 108 GLU A C 1
ATOM 838 O O . GLU A 1 111 ? -18.581 6.432 4.207 1.00 13.65 108 GLU A O 1
ATOM 844 N N . THR A 1 112 ? -16.705 7.050 5.282 1.00 13.35 109 THR A N 1
ATOM 845 C CA . THR A 1 112 ? -16.650 8.252 4.454 1.00 13.40 109 THR A CA 1
ATOM 846 C C . THR A 1 112 ? -16.261 7.910 3.019 1.00 13.33 109 THR A C 1
ATOM 847 O O . THR A 1 112 ? -16.720 8.565 2.085 1.00 11.33 109 THR A O 1
ATOM 851 N N . ALA A 1 113 ? -15.421 6.897 2.832 1.00 12.35 110 ALA A N 1
ATOM 852 C CA . ALA A 1 113 ? -15.088 6.457 1.483 1.00 11.84 110 ALA A CA 1
ATOM 853 C C . ALA A 1 113 ? -16.351 6.073 0.728 1.00 9.26 110 ALA A C 1
ATOM 854 O O . ALA A 1 113 ? -16.553 6.484 -0.416 1.00 10.43 110 ALA A O 1
ATOM 856 N N . ASN A 1 114 ? -17.219 5.288 1.374 1.00 9.20 111 ASN A N 1
ATOM 857 C CA . ASN A 1 114 ? -18.491 4.906 0.774 1.00 11.77 111 ASN A CA 1
ATOM 858 C C . ASN A 1 114 ? -19.302 6.134 0.380 1.00 9.63 111 ASN A C 1
ATOM 859 O O . ASN A 1 114 ? -19.821 6.226 -0.743 1.00 12.88 111 ASN A O 1
ATOM 864 N N . LEU A 1 115 ? -19.416 7.101 1.300 1.00 12.17 112 LEU A N 1
ATOM 865 C CA . LEU A 1 115 ? -20.219 8.281 1.017 1.00 11.80 112 LEU A CA 1
ATOM 866 C C . LEU A 1 115 ? -19.655 9.069 -0.162 1.00 14.84 112 LEU A C 1
ATOM 867 O O . LEU A 1 115 ? -20.421 9.607 -0.963 1.00 12.14 112 LEU A O 1
ATOM 872 N N . ARG A 1 116 ? -18.323 9.159 -0.275 1.00 12.85 113 ARG A N 1
ATOM 873 C CA . ARG A 1 116 ? -17.713 9.849 -1.418 1.00 8.67 113 ARG A CA 1
ATOM 874 C C . ARG A 1 116 ? -18.009 9.124 -2.719 1.00 12.40 113 ARG A C 1
ATOM 875 O O . ARG A 1 116 ? -18.286 9.761 -3.745 1.00 11.46 113 ARG A O 1
ATOM 883 N N . VAL A 1 117 ? -17.927 7.788 -2.703 1.00 12.16 114 VAL A N 1
ATOM 884 C CA . VAL A 1 117 ? -18.280 7.002 -3.880 1.00 10.35 114 VAL A CA 1
ATOM 885 C C . VAL A 1 117 ? -19.701 7.326 -4.321 1.00 12.28 114 VAL A C 1
ATOM 886 O O . VAL A 1 117 ? -19.964 7.562 -5.506 1.00 11.41 114 VAL A O 1
ATOM 890 N N . LEU A 1 118 ? -20.641 7.347 -3.370 1.00 13.24 115 LEU A N 1
ATOM 891 C CA . LEU A 1 118 ? -22.029 7.639 -3.713 1.00 15.78 115 LEU A CA 1
ATOM 892 C C . LEU A 1 118 ? -22.156 9.018 -4.344 1.00 16.96 115 LEU A C 1
ATOM 893 O O . LEU A 1 118 ? -22.832 9.184 -5.369 1.00 13.32 115 LEU A O 1
ATOM 898 N N . ALA A 1 119 ? -21.501 10.022 -3.749 1.00 11.97 116 ALA A N 1
ATOM 899 C CA . ALA A 1 119 ? -21.551 11.372 -4.311 1.00 13.98 116 ALA A CA 1
ATOM 900 C C . ALA A 1 119 ? -20.993 11.411 -5.730 1.00 14.04 116 ALA A C 1
ATOM 901 O O . ALA A 1 119 ? -21.569 12.058 -6.620 1.00 11.56 116 ALA A O 1
ATOM 903 N N . ALA A 1 120 ? -19.861 10.737 -5.957 1.00 11.51 117 ALA A N 1
ATOM 904 C CA . ALA A 1 120 ? -19.276 10.691 -7.292 1.00 12.63 117 ALA A CA 1
ATOM 905 C C . ALA A 1 120 ? -20.241 10.062 -8.291 1.00 12.23 117 ALA A C 1
ATOM 906 O O . ALA A 1 120 ? -20.464 10.601 -9.379 1.00 14.32 117 ALA A O 1
ATOM 908 N N . GLN A 1 121 ? -20.847 8.934 -7.923 1.00 15.75 118 GLN A N 1
ATOM 909 C CA . GLN A 1 121 ? -21.712 8.217 -8.862 1.00 15.07 118 GLN A CA 1
ATOM 910 C C . GLN A 1 121 ? -22.914 9.053 -9.262 1.00 14.58 118 GLN A C 1
ATOM 911 O O . GLN A 1 121 ? -23.300 9.091 -10.437 1.00 17.11 118 GLN A O 1
ATOM 917 N N . LYS A 1 122 ? -23.558 9.682 -8.279 1.00 17.11 119 LYS A N 1
ATOM 918 C CA . LYS A 1 122 ? -24.738 10.477 -8.558 1.00 20.73 119 LYS A CA 1
ATOM 919 C C . LYS A 1 122 ? -24.418 11.657 -9.457 1.00 21.09 119 LYS A C 1
ATOM 920 O O . LYS A 1 122 ? -25.308 12.139 -10.164 1.00 15.04 119 LYS A O 1
ATOM 926 N N . ALA A 1 123 ? -23.158 12.098 -9.498 1.00 17.10 120 ALA A N 1
ATOM 927 C CA . ALA A 1 123 ? -22.764 13.156 -10.422 1.00 13.99 120 ALA A CA 1
ATOM 928 C C . ALA A 1 123 ? -22.335 12.633 -11.783 1.00 11.34 120 ALA A C 1
ATOM 929 O O . ALA A 1 123 ? -22.074 13.439 -12.684 1.00 14.36 120 ALA A O 1
ATOM 931 N N . GLY A 1 124 ? -22.272 11.320 -11.968 1.00 12.28 121 GLY A N 1
ATOM 932 C CA . GLY A 1 124 ? -21.826 10.764 -13.217 1.00 16.30 121 GLY A CA 1
ATOM 933 C C . GLY A 1 124 ? -20.332 10.587 -13.320 1.00 13.66 121 GLY A C 1
ATOM 934 O O . GLY A 1 124 ? -19.825 10.309 -14.417 1.00 16.92 121 GLY A O 1
ATOM 935 N N . LEU A 1 125 ? -19.612 10.751 -12.220 1.00 13.66 122 LEU A N 1
ATOM 936 C CA . LEU A 1 125 ? -18.197 10.423 -12.213 1.00 13.69 122 LEU A CA 1
ATOM 937 C C . LEU A 1 125 ? -18.033 8.920 -12.019 1.00 11.78 122 LEU A C 1
ATOM 938 O O . LEU A 1 125 ? -18.908 8.241 -11.478 1.00 12.30 122 LEU A O 1
ATOM 943 N N . ILE A 1 126 ? -16.892 8.400 -12.459 1.00 10.97 123 ILE A N 1
ATOM 944 C CA . ILE A 1 126 ? -16.550 6.996 -12.257 1.00 12.39 123 ILE A CA 1
ATOM 945 C C . ILE A 1 126 ? -15.643 6.912 -11.029 1.00 12.62 123 ILE A C 1
ATOM 946 O O . ILE A 1 126 ? -14.488 7.373 -11.092 1.00 12.55 123 ILE A O 1
ATOM 951 N N . PRO A 1 127 ? -16.092 6.322 -9.928 1.00 16.05 124 PRO A N 1
ATOM 952 C CA . PRO A 1 127 ? -15.235 6.210 -8.744 1.00 15.10 124 PRO A CA 1
ATOM 953 C C . PRO A 1 127 ? -14.260 5.055 -8.883 1.00 18.71 124 PRO A C 1
ATOM 954 O O . PRO A 1 127 ? -14.616 3.965 -9.343 1.00 12.50 124 PRO A O 1
ATOM 958 N N . ILE A 1 128 ? -13.030 5.299 -8.449 1.00 13.79 125 ILE A N 1
ATOM 959 C CA . ILE A 1 128 ? -12.035 4.253 -8.230 1.00 9.63 125 ILE A CA 1
ATOM 960 C C . ILE A 1 128 ? -11.883 4.102 -6.722 1.00 12.13 125 ILE A C 1
ATOM 961 O O . ILE A 1 128 ? -11.177 4.880 -6.076 1.00 11.79 125 ILE A O 1
ATOM 966 N N . LEU A 1 129 ? -12.546 3.105 -6.155 1.00 12.57 126 LEU A N 1
ATOM 967 C CA . LEU A 1 129 ? -12.455 2.846 -4.722 1.00 13.00 126 LEU A CA 1
ATOM 968 C C . LEU A 1 129 ? -11.221 2.013 -4.402 1.00 12.01 126 LEU A C 1
ATOM 969 O O . LEU A 1 129 ? -11.030 0.926 -4.967 1.00 12.39 126 LEU A O 1
ATOM 974 N N . CYS A 1 130 ? -10.387 2.517 -3.492 1.00 12.35 127 CYS A N 1
ATOM 975 C CA . CYS A 1 130 ? -9.122 1.874 -3.129 1.00 13.32 127 CYS A CA 1
ATOM 976 C C . CYS A 1 130 ? -9.298 1.080 -1.845 1.00 13.58 127 CYS A C 1
ATOM 977 O O . CYS A 1 130 ? -9.861 1.592 -0.872 1.00 13.85 127 CYS A O 1
ATOM 980 N N . VAL A 1 131 ? -8.830 -0.167 -1.846 1.00 13.02 128 VAL A N 1
ATOM 981 C CA . VAL A 1 131 ? -8.860 -1.006 -0.655 1.00 12.52 128 VAL A CA 1
ATOM 982 C C . VAL A 1 131 ? -7.494 -1.653 -0.506 1.00 17.43 128 VAL A C 1
ATOM 983 O O . VAL A 1 131 ? -6.759 -1.832 -1.484 1.00 13.92 128 VAL A O 1
ATOM 987 N N . GLY A 1 132 ? -7.150 -2.010 0.721 1.00 15.60 129 GLY A N 1
ATOM 988 C CA . GLY A 1 132 ? -5.870 -2.664 0.899 1.00 12.13 129 GLY A CA 1
ATOM 989 C C . GLY A 1 132 ? -5.511 -2.875 2.353 1.00 17.08 129 GLY A C 1
ATOM 990 O O . GLY A 1 132 ? -5.877 -2.064 3.207 1.00 17.89 129 GLY A O 1
ATOM 991 N N . GLU A 1 133 ? -4.785 -3.954 2.641 1.00 17.84 130 GLU A N 1
ATOM 992 C CA . GLU A 1 133 ? -4.432 -4.330 4.003 1.00 16.24 130 GLU A CA 1
ATOM 993 C C . GLU A 1 133 ? -3.042 -3.821 4.341 1.00 20.48 130 GLU A C 1
ATOM 994 O O . GLU A 1 133 ? -2.200 -3.639 3.457 1.00 19.00 130 GLU A O 1
ATOM 1000 N N . SER A 1 134 ? -2.804 -3.602 5.636 1.00 19.50 131 SER A N 1
ATOM 1001 C CA . SER A 1 134 ? -1.503 -3.177 6.122 1.00 15.59 131 SER A CA 1
ATOM 1002 C C . SER A 1 134 ? -0.545 -4.367 6.233 1.00 19.06 131 SER A C 1
ATOM 1003 O O . SER A 1 134 ? -0.940 -5.535 6.155 1.00 17.85 131 SER A O 1
ATOM 1006 N N . LYS A 1 135 ? 0.740 -4.049 6.412 1.00 18.10 132 LYS A N 1
ATOM 1007 C CA . LYS A 1 135 ? 1.734 -5.092 6.646 1.00 20.85 132 LYS A CA 1
ATOM 1008 C C . LYS A 1 135 ? 1.366 -5.912 7.873 1.00 19.70 132 LYS A C 1
ATOM 1009 O O . LYS A 1 135 ? 1.357 -7.146 7.830 1.00 22.75 132 LYS A O 1
ATOM 1012 N N . ALA A 1 136 ? 1.011 -5.229 8.969 1.00 22.71 133 ALA A N 1
ATOM 1013 C CA . ALA A 1 136 ? 0.611 -5.919 10.194 1.00 24.56 133 ALA A CA 1
ATOM 1014 C C . ALA A 1 136 ? -0.611 -6.807 9.961 1.00 22.10 133 ALA A C 1
ATOM 1015 O O . ALA A 1 136 ? -0.648 -7.961 10.408 1.00 22.94 133 ALA A O 1
ATOM 1017 N N . GLN A 1 137 ? -1.615 -6.291 9.252 1.00 23.54 134 GLN A N 1
ATOM 1018 C CA . GLN A 1 137 ? -2.785 -7.105 8.929 1.00 20.66 134 GLN A CA 1
ATOM 1019 C C . GLN A 1 137 ? -2.40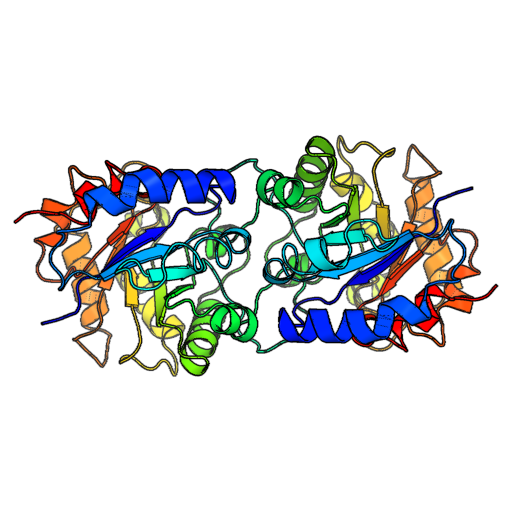2 -8.317 8.086 1.00 21.92 134 GLN A C 1
ATOM 1020 O O . GLN A 1 137 ? -2.868 -9.436 8.341 1.00 21.85 134 GLN A O 1
ATOM 1026 N N . ARG A 1 138 ? -1.563 -8.116 7.070 1.00 21.31 135 ARG A N 1
ATOM 1027 C CA . ARG A 1 138 ? -1.134 -9.241 6.248 1.00 24.98 135 ARG A CA 1
ATOM 1028 C C . ARG A 1 138 ? -0.346 -10.245 7.082 1.00 30.06 135 ARG A C 1
ATOM 1029 O O . ARG A 1 138 ? -0.592 -11.456 7.009 1.00 23.62 135 ARG A O 1
ATOM 1037 N N . ASP A 1 139 ? 0.561 -9.752 7.933 1.00 29.62 136 ASP A N 1
ATOM 1038 C CA . ASP A 1 139 ? 1.375 -10.636 8.764 1.00 26.10 136 ASP A CA 1
ATOM 1039 C C . ASP A 1 139 ? 0.548 -11.362 9.815 1.00 28.63 136 ASP A C 1
ATOM 1040 O O . ASP A 1 139 ? 0.877 -12.495 10.180 1.00 32.82 136 ASP A O 1
ATOM 1045 N N . ALA A 1 140 ? -0.505 -10.732 10.326 1.00 24.35 137 ALA A N 1
ATOM 1046 C CA . ALA A 1 140 ? -1.408 -11.394 11.254 1.00 29.00 137 ALA A CA 1
ATOM 1047 C C . ALA A 1 140 ? -2.383 -12.339 10.560 1.00 26.01 137 ALA A C 1
ATOM 1048 O O . ALA A 1 140 ? -3.273 -12.873 11.227 1.00 23.79 137 ALA A O 1
ATOM 1050 N N . GLY A 1 141 ? -2.244 -12.550 9.253 1.00 26.10 138 GLY A N 1
ATOM 1051 C CA . GLY A 1 141 ? -3.152 -13.422 8.530 1.00 29.58 138 GLY A CA 1
ATOM 1052 C C . GLY A 1 141 ? -4.544 -12.860 8.319 1.00 35.22 138 GLY A C 1
ATOM 1053 O O . GLY A 1 141 ? -5.496 -13.630 8.168 1.00 26.64 138 GLY A O 1
ATOM 1054 N N . GLU A 1 142 ? -4.692 -11.536 8.278 1.00 25.69 139 GLU A N 1
ATOM 1055 C CA . GLU A 1 142 ? -6.013 -10.922 8.288 1.00 24.01 139 GLU A CA 1
ATOM 1056 C C . GLU A 1 142 ? -6.421 -10.314 6.948 1.00 20.48 139 GLU A C 1
ATOM 1057 O O . GLU A 1 142 ? -7.475 -9.666 6.883 1.00 18.00 139 GLU A O 1
ATOM 1063 N N . THR A 1 143 ? -5.635 -10.525 5.882 1.00 21.25 140 THR A N 1
ATOM 1064 C CA . THR A 1 143 ? -5.918 -9.893 4.589 1.00 20.41 140 THR A CA 1
ATOM 1065 C C . THR A 1 143 ? -7.360 -10.131 4.135 1.00 20.42 140 THR A C 1
ATOM 1066 O O . THR A 1 143 ? -8.089 -9.185 3.820 1.00 19.29 140 THR A O 1
ATOM 1070 N N . GLU A 1 144 ? -7.791 -11.389 4.102 1.00 21.68 141 GLU A N 1
ATOM 1071 C CA . GLU A 1 144 ? -9.122 -11.702 3.580 1.00 23.00 141 GLU A CA 1
ATOM 1072 C C . GLU A 1 144 ? -10.218 -10.954 4.341 1.00 24.71 141 GLU A C 1
ATOM 1073 O O . GLU A 1 144 ? -11.095 -10.323 3.736 1.00 23.71 141 GLU A O 1
ATOM 1079 N N . GLN A 1 145 ? -10.182 -11.018 5.673 1.00 25.47 142 GLN A N 1
ATOM 1080 C CA . GLN A 1 145 ? -11.196 -10.357 6.493 1.00 24.74 142 GLN A CA 1
ATOM 1081 C C . GLN A 1 145 ? -11.178 -8.841 6.304 1.00 23.11 142 GLN A C 1
ATOM 1082 O O . GLN A 1 145 ? -12.237 -8.211 6.176 1.00 20.79 142 GLN A O 1
ATOM 1085 N N . VAL A 1 146 ? -9.985 -8.242 6.287 1.00 24.08 143 VAL A N 1
ATOM 1086 C CA . VAL A 1 146 ? -9.873 -6.795 6.112 1.00 17.92 143 VAL A CA 1
ATOM 1087 C C . VAL A 1 146 ? -10.471 -6.385 4.774 1.00 20.23 143 VAL A C 1
ATOM 1088 O O . VAL A 1 146 ? -11.308 -5.476 4.698 1.00 22.45 143 VAL A O 1
ATOM 1092 N N . ILE A 1 147 ? -10.075 -7.085 3.704 1.00 18.18 144 ILE A N 1
ATOM 1093 C CA . ILE A 1 147 ? -10.480 -6.700 2.354 1.00 19.49 144 ILE A CA 1
ATOM 1094 C C . ILE A 1 147 ? -11.981 -6.886 2.175 1.00 17.96 144 ILE A C 1
ATOM 1095 O O . ILE A 1 147 ? -12.668 -6.024 1.611 1.00 18.96 144 ILE A O 1
ATOM 1100 N N . VAL A 1 148 ? -12.518 -8.001 2.667 1.00 20.89 145 VAL A N 1
ATOM 1101 C CA . VAL A 1 148 ? -13.956 -8.224 2.576 1.00 19.79 145 VAL A CA 1
ATOM 1102 C C . VAL A 1 148 ? -14.721 -7.123 3.305 1.00 21.59 145 VAL A C 1
ATOM 1103 O O . VAL A 1 148 ? -15.753 -6.648 2.820 1.00 19.68 145 VAL A O 1
ATOM 1107 N N A ASP A 1 149 ? -14.239 -6.710 4.483 0.49 18.93 146 ASP A N 1
ATOM 1108 N N B ASP A 1 149 ? -14.223 -6.693 4.468 0.51 18.94 146 ASP A N 1
ATOM 1109 C CA A ASP A 1 149 ? -14.925 -5.653 5.221 0.49 18.68 146 ASP A CA 1
ATOM 1110 C CA B ASP A 1 149 ? -14.915 -5.662 5.235 0.51 18.67 146 ASP A CA 1
ATOM 1111 C C A ASP A 1 149 ? -14.841 -4.313 4.497 0.49 19.62 146 ASP A C 1
ATOM 1112 C C B ASP A 1 149 ? -14.816 -4.289 4.567 0.51 19.65 146 ASP A C 1
ATOM 1113 O O A ASP A 1 149 ? -15.830 -3.573 4.439 0.49 17.17 146 ASP A O 1
ATOM 1114 O O B ASP A 1 149 ? -15.771 -3.503 4.615 0.51 16.95 146 ASP A O 1
ATOM 1123 N N . GLN A 1 150 ? -13.664 -3.963 3.969 1.00 19.35 147 GLN A N 1
ATOM 1124 C CA . GLN A 1 150 ? -13.544 -2.692 3.254 1.00 18.22 147 GLN A CA 1
ATOM 1125 C C . GLN A 1 150 ? -14.461 -2.658 2.038 1.00 15.87 147 GLN A C 1
ATOM 1126 O O . GLN A 1 150 ? -15.038 -1.612 1.704 1.00 15.37 147 GLN A O 1
ATOM 1132 N N . VAL A 1 151 ? -14.592 -3.789 1.352 1.00 16.71 148 VAL A N 1
ATOM 1133 C CA . VAL A 1 151 ? -15.448 -3.838 0.175 1.00 19.79 148 VAL A CA 1
ATOM 1134 C C . VAL A 1 151 ? -16.911 -3.748 0.588 1.00 17.41 148 VAL A C 1
ATOM 1135 O O . VAL A 1 151 ? -17.690 -2.982 0.012 1.00 16.70 148 VAL A O 1
ATOM 1139 N N . LYS A 1 152 ? -17.303 -4.505 1.615 1.00 18.09 149 LYS A N 1
ATOM 1140 C CA . LYS A 1 152 ? -18.694 -4.444 2.057 1.00 17.89 149 LYS A CA 1
ATOM 1141 C C . LYS A 1 152 ? -19.056 -3.034 2.515 1.00 16.89 149 LYS A C 1
ATOM 1142 O O . LYS A 1 152 ? -20.053 -2.459 2.059 1.00 18.44 149 LYS A O 1
ATOM 1145 N N . LYS A 1 153 ? -18.228 -2.437 3.383 1.00 14.38 150 LYS A N 1
ATOM 1146 C CA . LYS A 1 153 ? -18.546 -1.097 3.871 1.00 14.67 150 LYS A CA 1
ATOM 1147 C C . LYS A 1 153 ? -18.426 -0.066 2.759 1.00 17.45 150 LYS A C 1
ATOM 1148 O O . LYS A 1 153 ? -19.212 0.888 2.700 1.00 17.61 150 LYS A O 1
ATOM 1154 N N . GLY A 1 154 ? -17.440 -0.234 1.872 1.00 13.76 151 GLY A N 1
ATOM 1155 C CA . GLY A 1 154 ? -17.255 0.730 0.807 1.00 12.32 151 GLY A CA 1
ATOM 1156 C C . GLY A 1 154 ? -18.376 0.758 -0.216 1.00 14.86 151 GLY A C 1
ATOM 1157 O O . GLY A 1 154 ? -18.598 1.784 -0.862 1.00 13.86 151 GLY A O 1
ATOM 1158 N N . LEU A 1 155 ? -19.103 -0.348 -0.382 1.00 13.62 152 LEU A N 1
ATOM 1159 C CA . LEU A 1 155 ? -20.044 -0.468 -1.490 1.00 15.69 152 LEU A CA 1
ATOM 1160 C C . LEU A 1 155 ? -21.509 -0.407 -1.070 1.00 12.77 152 LEU A C 1
ATOM 1161 O O . LEU A 1 155 ? -22.376 -0.684 -1.899 1.00 15.64 152 LEU A O 1
ATOM 1166 N N . VAL A 1 156 ? -21.811 -0.063 0.179 1.00 15.35 153 VAL A N 1
ATOM 1167 C CA . VAL A 1 156 ? -23.215 0.070 0.582 1.00 15.66 153 VAL A CA 1
ATOM 1168 C C . VAL A 1 156 ? -23.913 1.066 -0.338 1.00 15.95 153 VAL A C 1
ATOM 1169 O O . VAL A 1 156 ? -23.486 2.220 -0.450 1.00 14.52 153 VAL A O 1
ATOM 1173 N N . ASN A 1 157 ? -24.993 0.624 -1.003 1.00 15.50 154 ASN A N 1
ATOM 1174 C CA . ASN A 1 157 ? -25.825 1.448 -1.891 1.00 14.26 154 ASN A CA 1
ATOM 1175 C C . ASN A 1 157 ? -25.130 1.844 -3.190 1.00 18.97 154 ASN A C 1
ATOM 1176 O O . ASN A 1 157 ? -25.686 2.632 -3.968 1.00 16.96 154 ASN A O 1
ATOM 1181 N N . VAL A 1 158 ? -23.938 1.321 -3.450 1.00 17.54 155 VAL A N 1
ATOM 1182 C CA . VAL A 1 158 ? -23.140 1.724 -4.605 1.00 13.64 155 VAL A CA 1
ATOM 1183 C C . VAL A 1 158 ? -23.616 0.978 -5.847 1.00 16.48 155 VAL A C 1
ATOM 1184 O O . VAL A 1 158 ? -23.902 -0.226 -5.800 1.00 16.09 155 VAL A O 1
ATOM 1188 N N . ASP A 1 159 ? -23.710 1.706 -6.960 1.00 14.30 156 ASP A N 1
ATOM 1189 C CA . ASP A 1 159 ? -24.042 1.167 -8.278 1.00 20.64 156 ASP A CA 1
ATOM 1190 C C . ASP A 1 159 ? -22.837 0.418 -8.823 1.00 17.70 156 ASP A C 1
ATOM 1191 O O . ASP A 1 159 ? -21.829 1.038 -9.182 1.00 14.73 156 ASP A O 1
ATOM 1196 N N . GLN A 1 160 ? -22.923 -0.909 -8.900 1.00 14.33 157 GLN A N 1
ATOM 1197 C CA . GLN A 1 160 ? -21.754 -1.664 -9.337 1.00 15.99 157 GLN A CA 1
ATOM 1198 C C . GLN A 1 160 ? -21.632 -1.737 -10.854 1.00 16.10 157 GLN A C 1
ATOM 1199 O O . GLN A 1 160 ? -20.754 -2.449 -11.362 1.00 20.18 157 GLN A O 1
ATOM 1205 N N . SER A 1 161 ? -22.478 -1.005 -11.579 1.00 12.68 158 SER A N 1
ATOM 1206 C CA . SER A 1 161 ? -22.293 -0.803 -13.005 1.00 14.73 158 SER A CA 1
ATOM 1207 C C . SER A 1 161 ? -21.486 0.451 -13.311 1.00 17.72 158 SER A C 1
ATOM 1208 O O . SER A 1 161 ? -21.118 0.661 -14.468 1.00 19.35 158 SER A O 1
ATOM 1211 N N . ASN A 1 162 ? -21.163 1.266 -12.296 1.00 17.91 159 ASN A N 1
ATOM 1212 C CA . ASN A 1 162 ? -20.297 2.439 -12.468 1.00 17.98 159 ASN A CA 1
ATOM 1213 C C . ASN A 1 162 ? -19.272 2.444 -11.333 1.00 15.34 159 ASN A C 1
ATOM 1214 O O . ASN A 1 162 ? -19.355 3.247 -10.401 1.00 17.05 159 ASN A O 1
ATOM 1219 N N . LEU A 1 163 ? -18.309 1.530 -11.407 1.00 14.42 160 LEU A N 1
ATOM 1220 C CA . LEU A 1 163 ? -17.437 1.285 -10.268 1.00 15.87 160 LEU A CA 1
ATOM 1221 C C . LEU A 1 163 ? -16.137 0.669 -10.749 1.00 17.08 160 LEU A C 1
ATOM 1222 O O . LEU A 1 163 ? -16.150 -0.274 -11.547 1.00 16.49 160 LEU A O 1
ATOM 1227 N N . VAL A 1 164 ? -15.025 1.221 -10.278 1.00 11.55 161 VAL A N 1
ATOM 1228 C CA . VAL A 1 164 ? -13.706 0.615 -10.415 1.00 11.32 161 VAL A CA 1
ATOM 1229 C C . VAL A 1 164 ? -13.186 0.378 -9.005 1.00 17.17 161 VAL A C 1
ATOM 1230 O O . VAL A 1 164 ? -13.376 1.219 -8.122 1.00 12.77 161 VAL A O 1
ATOM 1234 N N . ILE A 1 165 ? -12.556 -0.768 -8.776 1.00 13.48 162 ILE A N 1
ATOM 1235 C CA . ILE A 1 165 ? -11.913 -1.039 -7.496 1.00 11.83 162 ILE A CA 1
ATOM 1236 C C . ILE A 1 165 ? -10.423 -1.201 -7.755 1.00 10.78 162 ILE A C 1
ATOM 1237 O O . ILE A 1 165 ? -10.026 -1.831 -8.740 1.00 14.83 162 ILE A O 1
ATOM 1242 N N . ALA A 1 166 ? -9.603 -0.608 -6.893 1.00 11.62 163 ALA A N 1
ATOM 1243 C CA . ALA A 1 166 ? -8.161 -0.793 -6.933 1.00 13.97 163 ALA A CA 1
ATOM 1244 C C . ALA A 1 166 ? -7.725 -1.452 -5.633 1.00 15.16 163 ALA A C 1
ATOM 1245 O O . ALA A 1 166 ? -7.915 -0.884 -4.552 1.00 12.95 163 ALA A O 1
ATOM 1247 N N . TYR A 1 167 ? -7.166 -2.657 -5.745 1.00 13.61 164 TYR A N 1
ATOM 1248 C CA . TYR A 1 167 ? -6.542 -3.352 -4.624 1.00 13.97 164 TYR A CA 1
ATOM 1249 C C . TYR A 1 167 ? -5.106 -2.857 -4.530 1.00 13.13 164 TYR A C 1
ATOM 1250 O O . TYR A 1 167 ? -4.301 -3.102 -5.433 1.00 16.32 164 TYR A O 1
ATOM 1259 N N . GLU A 1 168 ? -4.778 -2.154 -3.452 1.00 13.56 165 GLU A N 1
ATOM 1260 C CA . GLU A 1 168 ? -3.429 -1.625 -3.274 1.00 15.43 165 GLU A CA 1
ATOM 1261 C C . GLU A 1 168 ? -2.956 -2.052 -1.896 1.00 15.93 165 GLU A C 1
ATOM 1262 O O . GLU A 1 168 ? -3.174 -1.333 -0.913 1.00 17.55 165 GLU A O 1
ATOM 1268 N N . PRO A 1 169 ? -2.302 -3.218 -1.784 1.00 14.66 166 PRO A N 1
ATOM 1269 C CA . PRO A 1 169 ? -1.746 -3.625 -0.480 1.00 16.93 166 PRO A CA 1
ATOM 1270 C C . PRO A 1 169 ? -0.846 -2.526 0.054 1.00 19.43 166 PRO A C 1
ATOM 1271 O O . PRO A 1 169 ? 0.064 -2.100 -0.650 1.00 15.46 166 PRO A O 1
ATOM 1275 N N . ILE A 1 170 ? -1.100 -2.025 1.262 1.00 16.99 167 ILE A N 1
ATOM 1276 C CA . ILE A 1 170 ? -0.464 -0.774 1.669 1.00 15.52 167 ILE A CA 1
ATOM 1277 C C . ILE A 1 170 ? 1.049 -0.928 1.663 1.00 19.48 167 ILE A C 1
ATOM 1278 O O . ILE A 1 170 ? 1.781 -0.008 1.279 1.00 19.62 167 ILE A O 1
ATOM 1283 N N . TRP A 1 171 ? 1.542 -2.111 2.032 1.00 17.32 168 TRP A N 1
ATOM 1284 C CA . TRP A 1 171 ? 2.984 -2.309 2.097 1.00 20.51 168 TRP A CA 1
ATOM 1285 C C . TRP A 1 171 ? 3.663 -2.277 0.728 1.00 21.37 168 TRP A C 1
ATOM 1286 O O . TRP A 1 171 ? 4.900 -2.242 0.665 1.00 20.84 168 TRP A O 1
ATOM 1297 N N . ALA A 1 172 ? 2.896 -2.304 -0.356 1.00 17.19 169 ALA A N 1
ATOM 1298 C CA . ALA A 1 172 ? 3.445 -2.251 -1.702 1.00 19.44 169 ALA A CA 1
ATOM 1299 C C . ALA A 1 172 ? 3.458 -0.838 -2.268 1.00 19.51 169 ALA A C 1
ATOM 1300 O O . ALA A 1 172 ? 4.038 -0.618 -3.337 1.00 17.56 169 ALA A O 1
ATOM 1302 N N . ILE A 1 173 ? 2.829 0.114 -1.580 1.00 15.49 170 ILE A N 1
ATOM 1303 C CA . ILE A 1 173 ? 2.666 1.467 -2.102 1.00 17.19 170 ILE A CA 1
ATOM 1304 C C . ILE A 1 173 ? 3.946 2.267 -1.870 1.00 17.99 170 ILE A C 1
ATOM 1305 O O . ILE A 1 173 ? 4.329 2.540 -0.725 1.00 16.26 170 ILE A O 1
ATOM 1310 N N . GLY A 1 174 ? 4.603 2.652 -2.962 1.00 17.46 171 GLY A N 1
ATOM 1311 C CA . GLY A 1 174 ? 5.769 3.505 -2.890 1.00 19.12 171 GLY A CA 1
ATOM 1312 C C . GLY A 1 174 ? 7.014 2.847 -2.354 1.00 21.59 171 GLY A C 1
ATOM 1313 O O . GLY A 1 174 ? 8.032 3.526 -2.208 1.00 18.96 171 GLY A O 1
ATOM 1314 N N . THR A 1 175 ? 6.973 1.550 -2.067 1.00 16.65 172 THR A N 1
ATOM 1315 C CA . THR A 1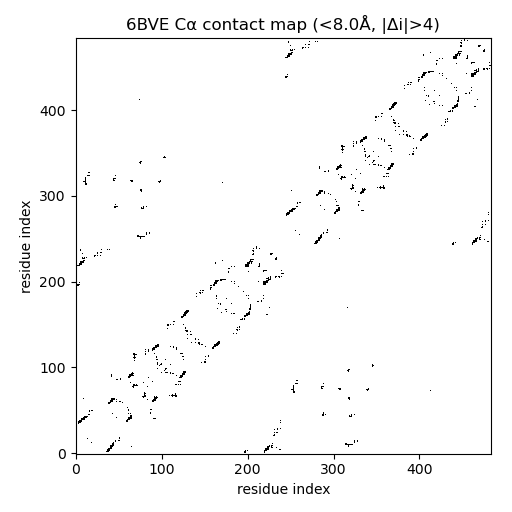 175 ? 8.082 0.865 -1.414 1.00 19.05 172 THR A CA 1
ATOM 1316 C C . THR A 1 175 ? 8.965 0.100 -2.384 1.00 23.59 172 THR A C 1
ATOM 1317 O O . THR A 1 175 ? 10.057 -0.325 -1.993 1.00 18.50 172 THR A O 1
ATOM 1321 N N . GLY A 1 176 ? 8.498 -0.126 -3.612 1.00 16.35 173 GLY A N 1
ATOM 1322 C CA . GLY A 1 176 ? 9.177 -1.032 -4.514 1.00 17.53 173 GLY A CA 1
ATOM 1323 C C . GLY A 1 176 ? 8.904 -2.492 -4.244 1.00 22.54 173 GLY A C 1
ATOM 1324 O O . GLY A 1 176 ? 9.370 -3.347 -5.018 1.00 19.33 173 GLY A O 1
ATOM 1325 N N . ASP A 1 177 ? 8.153 -2.797 -3.181 1.00 17.87 174 ASP A N 1
ATOM 1326 C CA . ASP A 1 177 ? 7.807 -4.166 -2.790 1.00 19.22 174 ASP A CA 1
ATOM 1327 C C . ASP A 1 177 ? 6.482 -4.555 -3.451 1.00 21.66 174 ASP A C 1
ATOM 1328 O O . ASP A 1 177 ? 5.431 -4.652 -2.823 1.00 18.22 174 ASP A O 1
ATOM 1333 N N . THR A 1 178 ? 6.559 -4.773 -4.759 1.00 16.88 175 THR A N 1
ATOM 1334 C CA . THR A 1 178 ? 5.381 -5.168 -5.523 1.00 17.78 175 THR A CA 1
ATOM 1335 C C . THR A 1 178 ? 4.819 -6.500 -5.045 1.00 21.25 175 THR A C 1
ATOM 1336 O O . THR A 1 178 ? 5.556 -7.478 -4.877 1.00 22.28 175 THR A O 1
ATOM 1340 N N . CYS A 1 179 ? 3.502 -6.539 -4.856 1.00 23.65 176 CYS A N 1
ATOM 1341 C CA . CYS A 1 179 ? 2.831 -7.792 -4.542 1.00 18.87 176 CYS A CA 1
ATOM 1342 C C . CYS A 1 179 ? 3.025 -8.791 -5.674 1.00 19.69 176 CYS A C 1
ATOM 1343 O O . CYS A 1 179 ? 2.941 -8.437 -6.854 1.00 19.10 176 CYS A O 1
ATOM 1346 N N . ALA A 1 180 ? 3.320 -10.037 -5.303 1.00 20.66 177 ALA A N 1
ATOM 1347 C CA . ALA A 1 180 ? 3.381 -11.128 -6.265 1.00 20.03 177 ALA A CA 1
ATOM 1348 C C . ALA A 1 180 ? 2.125 -11.130 -7.120 1.00 21.41 177 ALA A C 1
ATOM 1349 O O . ALA A 1 180 ? 1.012 -11.032 -6.601 1.00 21.76 177 ALA A O 1
ATOM 1351 N N . ALA A 1 181 ? 2.307 -11.231 -8.438 1.00 18.08 178 ALA A N 1
ATOM 1352 C CA . ALA A 1 181 ? 1.162 -11.115 -9.338 1.00 20.98 178 ALA A CA 1
ATOM 1353 C C . ALA A 1 181 ? 0.102 -12.176 -9.042 1.00 19.25 178 ALA A C 1
ATOM 1354 O O . ALA A 1 181 ? -1.103 -11.888 -9.080 1.00 18.98 178 ALA A O 1
ATOM 1356 N N . THR A 1 182 ? 0.524 -13.407 -8.735 1.00 20.43 179 THR A N 1
ATOM 1357 C CA . THR A 1 182 ? -0.459 -14.440 -8.420 1.00 22.59 179 THR A CA 1
ATOM 1358 C C . THR A 1 182 ? -1.163 -14.169 -7.097 1.00 18.36 179 THR A C 1
ATOM 1359 O O . THR A 1 182 ? -2.308 -14.597 -6.905 1.00 20.36 179 THR A O 1
ATOM 1363 N N . GLU A 1 183 ? -0.513 -13.467 -6.171 1.00 18.34 180 GLU A N 1
ATOM 1364 C CA . GLU A 1 183 ? -1.210 -13.156 -4.928 1.00 16.27 180 GLU A CA 1
ATOM 1365 C C . GLU A 1 183 ? -2.177 -11.992 -5.118 1.00 19.39 180 GLU A C 1
ATOM 1366 O O . GLU A 1 183 ? -3.276 -11.993 -4.548 1.00 17.50 180 GLU A O 1
ATOM 1372 N N . ALA A 1 184 ? -1.795 -10.994 -5.918 1.00 17.78 181 ALA A N 1
ATOM 1373 C CA . ALA A 1 184 ? -2.749 -9.946 -6.271 1.00 17.07 181 ALA A CA 1
ATOM 1374 C C . ALA A 1 184 ? -3.966 -10.543 -6.957 1.00 15.96 181 ALA A C 1
ATOM 1375 O O . ALA A 1 184 ? -5.112 -10.180 -6.649 1.00 17.99 181 ALA A O 1
ATOM 1377 N N . ASN A 1 185 ? -3.727 -11.469 -7.887 1.00 17.42 182 ASN A N 1
ATOM 1378 C CA . ASN A 1 185 ? -4.822 -12.168 -8.549 1.00 16.57 182 ASN A CA 1
ATOM 1379 C C . ASN A 1 185 ? -5.720 -12.862 -7.543 1.00 16.00 182 ASN A C 1
ATOM 1380 O O . ASN A 1 185 ? -6.948 -12.837 -7.684 1.00 20.41 182 ASN A O 1
ATOM 1385 N N . ARG A 1 186 ? -5.122 -13.479 -6.513 1.00 17.46 183 ARG A N 1
ATOM 1386 C CA . ARG A 1 186 ? -5.907 -14.207 -5.522 1.00 19.91 183 ARG A CA 1
ATOM 1387 C C . ARG A 1 186 ? -6.807 -13.259 -4.742 1.00 20.96 183 ARG A C 1
ATOM 1388 O O . ARG A 1 186 ? -8.015 -13.497 -4.614 1.00 17.81 183 ARG A O 1
ATOM 1396 N N . VAL A 1 187 ? -6.237 -12.167 -4.227 1.00 18.27 184 VAL A N 1
ATOM 1397 C CA . VAL A 1 187 ? -7.040 -11.223 -3.457 1.00 18.28 184 VAL A CA 1
ATOM 1398 C C . VAL A 1 187 ? -8.073 -10.537 -4.347 1.00 15.65 184 VAL A C 1
ATOM 1399 O O . VAL A 1 187 ? -9.217 -10.317 -3.934 1.00 20.67 184 VAL A O 1
ATOM 1403 N N . ILE A 1 188 ? -7.693 -10.172 -5.572 1.00 13.33 185 ILE A N 1
ATOM 1404 C CA . ILE A 1 188 ? -8.658 -9.514 -6.443 1.00 17.14 185 ILE A CA 1
ATOM 1405 C C . ILE A 1 188 ? -9.788 -10.476 -6.793 1.00 21.83 185 ILE A C 1
ATOM 1406 O O . ILE A 1 188 ? -10.960 -10.083 -6.840 1.00 23.05 185 ILE A O 1
ATOM 1411 N N . GLY A 1 189 ? -9.467 -11.759 -6.981 1.00 19.56 186 GLY A N 1
ATOM 1412 C CA . GLY A 1 189 ? -10.519 -12.753 -7.137 1.00 18.49 186 GLY A CA 1
ATOM 1413 C C . GLY A 1 189 ? -11.464 -12.795 -5.950 1.00 21.28 186 GLY A C 1
ATOM 1414 O O . GLY A 1 189 ? -12.676 -12.948 -6.117 1.00 19.22 186 GLY A O 1
ATOM 1415 N N . LEU A 1 190 ? -10.917 -12.665 -4.734 1.00 19.06 187 LEU A N 1
ATOM 1416 C CA . LEU A 1 190 ? -11.745 -12.622 -3.535 1.00 24.14 187 LEU A CA 1
ATOM 1417 C C . LEU A 1 190 ? -12.647 -11.397 -3.533 1.00 27.49 187 LEU A C 1
ATOM 1418 O O . LEU A 1 190 ? -13.819 -11.482 -3.148 1.00 25.54 187 LEU A O 1
ATOM 1421 N N . ILE A 1 191 ? -12.114 -10.245 -3.944 1.00 19.29 188 ILE A N 1
ATOM 1422 C CA . ILE A 1 191 ? -12.943 -9.049 -4.086 1.00 19.69 188 ILE A CA 1
ATOM 1423 C C . ILE A 1 191 ? -14.075 -9.299 -5.069 1.00 21.01 188 ILE A C 1
ATOM 1424 O O . ILE A 1 191 ? -15.247 -9.015 -4.780 1.00 19.93 188 ILE A O 1
ATOM 1429 N N . ARG A 1 192 ? -13.739 -9.826 -6.253 1.00 21.50 189 ARG A N 1
ATOM 1430 C CA . ARG A 1 192 ? -14.760 -10.062 -7.275 1.00 19.85 189 ARG A CA 1
ATOM 1431 C C . ARG A 1 192 ? -15.866 -10.971 -6.758 1.00 22.83 189 ARG A C 1
ATOM 1432 O O . ARG A 1 192 ? -17.035 -10.820 -7.150 1.00 20.06 189 ARG A O 1
ATOM 1440 N N . GLU A 1 193 ? -15.521 -11.901 -5.865 1.00 23.12 190 GLU A N 1
ATOM 1441 C CA . GLU A 1 193 ? -16.522 -12.791 -5.285 1.00 28.32 190 GLU A CA 1
ATOM 1442 C C . GLU A 1 193 ? -17.555 -12.030 -4.465 1.00 33.23 190 GLU A C 1
ATOM 1443 O O . GLU A 1 193 ? -18.717 -12.441 -4.407 1.00 29.59 190 GLU A O 1
ATOM 1449 N N . GLN A 1 194 ? -17.160 -10.930 -3.819 1.00 28.60 191 GLN A N 1
ATOM 1450 C CA . GLN A 1 194 ? -18.111 -10.160 -3.027 1.00 25.40 191 GLN A CA 1
ATOM 1451 C C . GLN A 1 194 ? -19.063 -9.343 -3.877 1.00 23.47 191 GLN A C 1
ATOM 1452 O O . GLN A 1 194 ? -20.046 -8.822 -3.348 1.00 24.99 191 GLN A O 1
ATOM 1458 N N . LEU A 1 195 ? -18.796 -9.201 -5.164 1.00 19.64 192 LEU A N 1
ATOM 1459 C CA . LEU A 1 195 ? -19.555 -8.260 -5.966 1.00 20.96 192 LEU A CA 1
ATOM 1460 C C . LEU A 1 195 ? -20.842 -8.894 -6.482 1.00 25.01 192 LEU A C 1
ATOM 1461 O O . LEU A 1 195 ? -20.946 -10.110 -6.632 1.00 28.46 192 LEU A O 1
ATOM 1466 N N . THR A 1 196 ? -21.822 -8.045 -6.775 1.00 19.56 193 THR A N 1
ATOM 1467 C CA . THR A 1 196 ? -22.986 -8.504 -7.518 1.00 28.20 193 THR A CA 1
ATOM 1468 C C . THR A 1 196 ? -22.846 -8.292 -9.019 1.00 30.81 193 THR A C 1
ATOM 1469 O O . THR A 1 196 ? -23.602 -8.892 -9.789 1.00 33.00 193 THR A O 1
ATOM 1473 N N . ASN A 1 197 ? -21.898 -7.471 -9.458 1.00 21.15 194 ASN A N 1
ATOM 1474 C CA . ASN A 1 197 ? -21.582 -7.334 -10.877 1.00 20.41 194 ASN A CA 1
ATOM 1475 C C . ASN A 1 197 ? -20.150 -7.822 -11.048 1.00 21.32 194 ASN A C 1
ATOM 1476 O O . ASN A 1 197 ? -19.205 -7.100 -10.728 1.00 22.70 194 ASN A O 1
ATOM 1481 N N . SER A 1 198 ? -19.985 -9.048 -11.541 1.00 22.82 195 SER A N 1
ATOM 1482 C CA . SER A 1 198 ? -18.646 -9.602 -11.696 1.00 29.99 195 SER A CA 1
ATOM 1483 C C . SER A 1 198 ? -17.851 -8.931 -12.815 1.00 22.49 195 SER A C 1
ATOM 1484 O O . SER A 1 198 ? -16.658 -9.221 -12.958 1.00 27.25 195 SER A O 1
ATOM 1487 N N . GLN A 1 199 ? -18.472 -8.060 -13.607 1.00 22.35 196 GLN A N 1
ATOM 1488 C CA . GLN A 1 199 ? -17.792 -7.387 -14.707 1.00 29.15 196 GLN A CA 1
ATOM 1489 C C . GLN A 1 199 ? -17.070 -6.110 -14.276 1.00 23.17 196 GLN A C 1
ATOM 1490 O O . GLN A 1 199 ? -16.479 -5.433 -15.126 1.00 22.16 196 GLN A O 1
ATOM 1496 N N . VAL A 1 200 ? -17.102 -5.778 -12.984 1.00 19.70 197 VAL A N 1
ATOM 1497 C CA . VAL A 1 200 ? -16.398 -4.602 -12.478 1.00 17.22 197 VAL A CA 1
ATOM 1498 C C . VAL A 1 200 ? -14.916 -4.712 -12.818 1.00 15.04 197 VAL A C 1
ATOM 1499 O O . VAL A 1 200 ? -14.292 -5.756 -12.598 1.00 17.08 197 VAL A O 1
ATOM 1503 N N . THR A 1 201 ? -14.349 -3.630 -13.360 1.00 16.72 198 THR A N 1
ATOM 1504 C CA . THR A 1 201 ? -12.901 -3.520 -13.520 1.00 15.67 198 THR A CA 1
ATOM 1505 C C . THR A 1 201 ? -12.235 -3.465 -12.151 1.00 15.42 198 THR A C 1
ATOM 1506 O O . THR A 1 201 ? -12.502 -2.547 -11.373 1.00 13.77 198 THR A O 1
ATOM 1510 N N . ILE A 1 202 ? -11.326 -4.395 -11.875 1.00 15.30 199 ILE A N 1
ATOM 1511 C CA . ILE A 1 202 ? -10.566 -4.379 -10.624 1.00 12.85 199 ILE A CA 1
ATOM 1512 C C . ILE A 1 202 ? -9.085 -4.254 -10.968 1.00 15.82 199 ILE A C 1
ATOM 1513 O O . ILE A 1 202 ? -8.539 -5.089 -11.700 1.00 15.82 199 ILE A O 1
ATOM 1518 N N . GLN A 1 203 ? -8.451 -3.200 -10.455 1.00 10.85 200 GLN A N 1
ATOM 1519 C CA . GLN A 1 203 ? -7.055 -2.880 -10.709 1.00 13.42 200 GLN A CA 1
ATOM 1520 C C . GLN A 1 203 ? -6.170 -3.366 -9.574 1.00 10.25 200 GLN A C 1
ATOM 1521 O O . GLN A 1 203 ? -6.607 -3.540 -8.436 1.00 12.22 200 GLN A O 1
ATOM 1527 N N . TYR A 1 204 ? -4.900 -3.580 -9.900 1.00 10.03 201 TYR A N 1
ATOM 1528 C CA . TYR A 1 204 ? -3.874 -3.718 -8.883 1.00 11.41 201 TYR A CA 1
ATOM 1529 C C . TYR A 1 204 ? -3.111 -2.403 -8.801 1.00 11.49 201 TYR A C 1
ATOM 1530 O O . TYR A 1 204 ? -2.816 -1.785 -9.825 1.00 12.26 201 TYR A O 1
ATOM 1539 N N . GLY A 1 205 ? -2.787 -1.973 -7.591 1.00 14.58 202 GLY A N 1
ATOM 1540 C CA . GLY A 1 205 ? -1.851 -0.879 -7.408 1.00 13.99 202 GLY A CA 1
ATOM 1541 C C . GLY A 1 205 ? -0.800 -1.247 -6.382 1.00 15.03 202 GLY A C 1
ATOM 1542 O O . GLY A 1 205 ? -1.038 -2.042 -5.480 1.00 16.32 202 GLY A O 1
ATOM 1543 N N . GLY A 1 206 ? 0.389 -0.659 -6.540 1.00 17.36 203 GLY A N 1
ATOM 1544 C CA . GLY A 1 206 ? 1.416 -0.835 -5.534 1.00 17.62 203 GLY A CA 1
ATOM 1545 C C . GLY A 1 206 ? 2.733 -1.196 -6.173 1.00 14.40 203 GLY A C 1
ATOM 1546 O O . GLY A 1 206 ? 3.026 -2.373 -6.367 1.00 14.55 203 GLY A O 1
ATOM 1547 N N . SER A 1 207 ? 3.505 -0.178 -6.539 1.00 14.09 204 SER A N 1
ATOM 1548 C CA . SER A 1 207 ? 4.800 -0.351 -7.199 1.00 17.91 204 SER A CA 1
ATOM 1549 C C . SER A 1 207 ? 4.671 -1.083 -8.535 1.00 22.55 204 SER A C 1
ATOM 1550 O O . SER A 1 207 ? 5.535 -1.892 -8.901 1.00 18.48 204 SER A O 1
ATOM 1553 N N . VAL A 1 208 ? 3.599 -0.787 -9.280 1.00 13.27 205 VAL A N 1
ATOM 1554 C CA . VAL A 1 208 ? 3.571 -1.143 -10.699 1.00 11.71 205 VAL A CA 1
ATOM 1555 C C . VAL A 1 208 ? 4.598 -0.311 -11.459 1.00 17.65 205 VAL A C 1
ATOM 1556 O O . VAL A 1 208 ? 4.702 0.908 -11.278 1.00 15.82 205 VAL A O 1
ATOM 1560 N N . ASN A 1 209 ? 5.356 -0.956 -12.338 1.00 13.47 206 ASN A N 1
ATOM 1561 C CA . ASN A 1 209 ? 6.314 -0.228 -13.152 1.00 9.94 206 ASN A CA 1
ATOM 1562 C C . ASN A 1 209 ? 6.323 -0.840 -14.548 1.00 10.77 206 ASN A C 1
ATOM 1563 O O . ASN A 1 209 ? 5.611 -1.807 -14.830 1.00 11.98 206 ASN A O 1
ATOM 1568 N N . ALA A 1 210 ? 7.124 -0.256 -15.444 1.00 9.23 207 ALA A N 1
ATOM 1569 C CA . ALA A 1 210 ? 7.126 -0.761 -16.810 1.00 11.17 207 ALA A CA 1
ATOM 1570 C C . ALA A 1 210 ? 7.617 -2.201 -16.905 1.00 12.42 207 ALA A C 1
ATOM 1571 O O . ALA A 1 210 ? 7.364 -2.861 -17.922 1.00 12.54 207 ALA A O 1
ATOM 1573 N N . ASN A 1 211 ? 8.304 -2.709 -15.883 1.00 12.38 208 ASN A N 1
ATOM 1574 C CA . ASN A 1 211 ? 8.911 -4.028 -15.967 1.00 13.54 208 ASN A CA 1
ATOM 1575 C C . ASN A 1 211 ? 8.092 -5.135 -15.313 1.00 16.23 208 ASN A C 1
ATOM 1576 O O . ASN A 1 211 ? 8.490 -6.306 -15.399 1.00 15.10 208 ASN A O 1
ATOM 1581 N N . ASN A 1 212 ? 6.992 -4.804 -14.628 1.00 11.62 209 ASN A N 1
ATOM 1582 C CA . ASN A 1 212 ? 6.086 -5.813 -14.092 1.00 12.00 209 ASN A CA 1
ATOM 1583 C C . ASN A 1 212 ? 4.659 -5.654 -14.602 1.00 13.25 209 ASN A C 1
ATOM 1584 O O . ASN A 1 212 ? 3.802 -6.481 -14.265 1.00 12.66 209 ASN A O 1
ATOM 1589 N N . VAL A 1 213 ? 4.371 -4.626 -15.411 1.00 12.00 210 VAL A N 1
ATOM 1590 C CA . VAL A 1 213 ? 2.984 -4.420 -15.833 1.00 13.59 210 VAL A CA 1
ATOM 1591 C C . VAL A 1 213 ? 2.484 -5.599 -16.674 1.00 13.56 210 VAL A C 1
ATOM 1592 O O . VAL A 1 213 ? 1.332 -6.030 -16.528 1.00 13.14 210 VAL A O 1
ATOM 1596 N N . ASP A 1 214 ? 3.333 -6.148 -17.552 1.00 16.38 211 ASP A N 1
ATOM 1597 C CA . ASP A 1 214 ? 2.883 -7.252 -18.410 1.00 14.64 211 ASP A CA 1
ATOM 1598 C C . ASP A 1 214 ? 2.459 -8.447 -17.570 1.00 16.30 211 ASP A C 1
ATOM 1599 O O . ASP A 1 214 ? 1.411 -9.059 -17.809 1.00 15.84 211 ASP A O 1
ATOM 1604 N N . GLU A 1 215 ? 3.293 -8.790 -16.589 1.00 14.66 212 GLU A N 1
ATOM 1605 C CA . GLU A 1 215 ? 3.042 -9.914 -15.703 1.00 13.94 212 GLU A CA 1
ATOM 1606 C C . GLU A 1 215 ? 1.786 -9.699 -14.864 1.00 19.39 212 GLU A C 1
ATOM 1607 O O . GLU A 1 215 ? 1.031 -10.643 -14.611 1.00 16.94 212 GLU A O 1
ATOM 1613 N N . ILE A 1 216 ? 1.558 -8.464 -14.405 1.00 15.03 213 ILE A N 1
ATOM 1614 C CA . ILE A 1 216 ? 0.382 -8.188 -13.585 1.00 16.12 213 ILE A CA 1
ATOM 1615 C C . ILE A 1 216 ? -0.893 -8.254 -14.422 1.00 16.73 213 ILE A C 1
ATOM 1616 O O . ILE A 1 216 ? -1.908 -8.830 -13.990 1.00 16.13 213 ILE A O 1
ATOM 1621 N N . MET A 1 217 ? -0.870 -7.666 -15.625 1.00 15.77 214 MET A N 1
ATOM 1622 C CA . MET A 1 217 ? -2.048 -7.704 -16.486 1.00 16.16 214 MET A CA 1
ATOM 1623 C C . MET A 1 217 ? -2.325 -9.102 -17.001 1.00 19.47 214 MET A C 1
ATOM 1624 O O . MET A 1 217 ? -3.476 -9.400 -17.346 1.00 21.53 214 MET A O 1
ATOM 1629 N N . ALA A 1 218 ? -1.307 -9.961 -17.049 1.00 17.50 215 ALA A N 1
ATOM 1630 C CA . ALA A 1 218 ? -1.493 -11.348 -17.462 1.00 21.12 215 ALA A CA 1
ATOM 1631 C C . ALA A 1 218 ? -2.328 -12.166 -16.477 1.00 25.98 215 ALA A C 1
ATOM 1632 O O . ALA A 1 218 ? -2.775 -13.259 -16.839 1.00 27.81 215 ALA A O 1
ATOM 1634 N N . GLN A 1 219 ? -2.545 -11.685 -15.252 1.00 18.47 216 GLN A N 1
ATOM 1635 C CA . GLN A 1 219 ? -3.399 -12.413 -14.310 1.00 17.44 216 GLN A CA 1
ATOM 1636 C C . GLN A 1 219 ? -4.866 -12.310 -14.729 1.00 19.65 216 GLN A C 1
ATOM 1637 O O . GLN A 1 219 ? -5.348 -11.223 -15.054 1.00 18.36 216 GLN A O 1
ATOM 1643 N N . PRO A 1 220 ? -5.616 -13.416 -14.691 1.00 20.18 217 PRO A N 1
ATOM 1644 C CA . PRO A 1 220 ? -6.983 -13.380 -15.246 1.00 22.48 217 PRO A CA 1
ATOM 1645 C C . PRO A 1 220 ? -7.961 -12.505 -14.473 1.00 18.29 217 PRO A C 1
ATOM 1646 O O . PRO A 1 220 ? -8.922 -12.019 -15.079 1.00 19.73 217 PRO A O 1
ATOM 1650 N N . GLU A 1 221 ? -7.780 -12.293 -13.161 1.00 17.07 218 GLU A N 1
ATOM 1651 C CA . GLU A 1 221 ? -8.717 -11.433 -12.444 1.00 20.97 218 GLU A CA 1
ATOM 1652 C C . GLU A 1 221 ? -8.368 -9.956 -12.529 1.00 19.88 218 GLU A C 1
ATOM 1653 O O . GLU A 1 221 ? -9.156 -9.125 -12.077 1.00 18.40 218 GLU A O 1
ATOM 1659 N N . ILE A 1 222 ? -7.212 -9.599 -13.064 1.00 20.46 219 ILE A N 1
ATOM 1660 C CA . ILE A 1 222 ? -6.720 -8.232 -12.967 1.00 16.58 219 ILE A CA 1
ATOM 1661 C C . ILE A 1 222 ? -7.000 -7.507 -14.270 1.00 16.72 219 ILE A C 1
ATOM 1662 O O . ILE A 1 222 ? -6.623 -7.978 -15.347 1.00 18.10 219 ILE A O 1
ATOM 1667 N N . ASP A 1 223 ? -7.672 -6.362 -14.173 1.00 15.45 220 ASP A N 1
ATOM 1668 C CA . ASP A 1 223 ? -8.158 -5.658 -15.350 1.00 15.13 220 ASP A CA 1
ATOM 1669 C C . ASP A 1 223 ? -7.491 -4.309 -15.538 1.00 13.71 220 ASP A C 1
ATOM 1670 O O . ASP A 1 223 ? -7.915 -3.538 -16.395 1.00 13.23 220 ASP A O 1
ATOM 1675 N N . GLY A 1 224 ? -6.484 -3.981 -14.745 1.00 14.74 221 GLY A N 1
ATOM 1676 C CA . GLY A 1 224 ? -5.880 -2.675 -14.890 1.00 14.04 221 GLY A CA 1
ATOM 1677 C C . GLY A 1 224 ? -4.911 -2.418 -13.757 1.00 13.41 221 GLY A C 1
ATOM 1678 O O . GLY A 1 224 ? -4.647 -3.298 -12.943 1.00 12.76 221 GLY A O 1
ATOM 1679 N N . ALA A 1 225 ? -4.387 -1.190 -13.734 1.00 13.64 222 ALA A N 1
ATOM 1680 C CA . ALA A 1 225 ? -3.365 -0.799 -12.773 1.00 12.05 222 ALA A CA 1
ATOM 1681 C C . ALA A 1 225 ? -3.598 0.645 -12.362 1.00 14.39 222 ALA A C 1
ATOM 1682 O O . ALA A 1 225 ? -3.981 1.474 -13.188 1.00 14.86 222 ALA A O 1
ATOM 1684 N N . LEU A 1 226 ? -3.383 0.927 -11.072 1.00 12.70 223 LEU A N 1
ATOM 1685 C CA . LEU A 1 226 ? -3.341 2.282 -10.527 1.00 12.61 223 LEU A CA 1
ATOM 1686 C C . LEU A 1 226 ? -1.877 2.524 -10.187 1.00 12.61 223 LEU A C 1
ATOM 1687 O O . LEU A 1 226 ? -1.321 1.848 -9.315 1.00 13.49 223 LEU A O 1
ATOM 1692 N N . VAL A 1 227 ? -1.244 3.434 -10.917 1.00 11.16 224 VAL A N 1
ATOM 1693 C CA . VAL A 1 227 ? 0.212 3.528 -10.968 1.00 10.21 224 VAL A CA 1
ATOM 1694 C C . VAL A 1 227 ? 0.613 4.838 -10.322 1.00 12.18 224 VAL A C 1
ATOM 1695 O O . VAL A 1 227 ? 0.206 5.908 -10.790 1.00 13.44 224 VAL A O 1
ATOM 1699 N N . GLY A 1 228 ? 1.434 4.761 -9.270 1.00 14.30 225 GLY A N 1
ATOM 1700 C CA . GLY A 1 228 ? 1.921 5.969 -8.612 1.00 12.05 225 GLY A CA 1
ATOM 1701 C C . GLY A 1 228 ? 3.206 6.511 -9.212 1.00 11.32 225 GLY A C 1
ATOM 1702 O O . GLY A 1 228 ? 3.189 7.232 -10.221 1.00 10.32 225 GLY A O 1
ATOM 1703 N N . GLY A 1 229 ? 4.335 6.159 -8.598 1.00 11.90 226 GLY A N 1
ATOM 1704 C CA . GLY A 1 229 ? 5.597 6.761 -8.991 1.00 12.54 226 GLY A CA 1
ATOM 1705 C C . GLY A 1 229 ? 5.917 6.565 -10.460 1.00 13.15 226 GLY A C 1
ATOM 1706 O O . GLY A 1 229 ? 6.443 7.466 -11.115 1.00 12.21 226 GLY A O 1
ATOM 1707 N N . ALA A 1 230 ? 5.579 5.400 -11.006 1.00 12.54 227 ALA A N 1
ATOM 1708 C CA . ALA A 1 230 ? 5.901 5.129 -12.408 1.00 11.47 227 ALA A CA 1
ATOM 1709 C C . ALA A 1 230 ? 4.971 5.844 -13.385 1.00 13.30 227 ALA A C 1
ATOM 1710 O O . ALA A 1 230 ? 5.176 5.745 -14.607 1.00 14.79 227 ALA A O 1
ATOM 1712 N N . SER A 1 231 ? 3.966 6.574 -12.895 1.00 11.82 228 SER A N 1
ATOM 1713 C CA . SER A 1 231 ? 3.145 7.386 -13.775 1.00 9.68 228 SER A CA 1
ATOM 1714 C C . SER A 1 231 ? 3.634 8.822 -13.910 1.00 11.36 228 SER A C 1
ATOM 1715 O O . SER A 1 231 ? 3.018 9.590 -14.641 1.00 11.73 228 SER A O 1
ATOM 1718 N N . LEU A 1 232 ? 4.717 9.206 -13.228 1.00 12.25 229 LEU A N 1
ATOM 1719 C CA . LEU A 1 232 ? 5.109 10.611 -13.175 1.00 10.31 229 LEU A CA 1
ATOM 1720 C C . LEU A 1 232 ? 5.896 11.073 -14.397 1.00 15.61 229 LEU A C 1
ATOM 1721 O O . LEU A 1 232 ? 6.019 12.280 -14.610 1.00 14.06 229 LEU A O 1
ATOM 1726 N N . GLU A 1 233 ? 6.440 10.164 -15.192 1.00 10.99 230 GLU A N 1
ATOM 1727 C CA . GLU A 1 233 ? 7.141 10.625 -16.380 1.00 10.91 230 GLU A CA 1
ATOM 1728 C C . GLU A 1 233 ? 6.599 9.907 -17.609 1.00 11.70 230 GLU A C 1
ATOM 1729 O O . GLU A 1 233 ? 6.117 8.776 -17.515 1.00 12.58 230 GLU A O 1
ATOM 1735 N N . PRO A 1 234 ? 6.644 10.562 -18.772 1.00 15.57 231 PRO A N 1
ATOM 1736 C CA . PRO A 1 234 ? 5.848 10.079 -19.912 1.00 13.99 231 PRO A CA 1
ATOM 1737 C C . PRO A 1 234 ? 6.254 8.717 -20.446 1.00 13.82 231 PRO A C 1
ATOM 1738 O O . PRO A 1 234 ? 5.387 7.878 -20.696 1.00 15.69 231 PRO A O 1
ATOM 1742 N N A GLN A 1 235 ? 7.555 8.494 -20.645 0.57 15.39 232 GLN A N 1
ATOM 1743 N N B GLN A 1 235 ? 7.552 8.471 -20.662 0.43 15.40 232 GLN A N 1
ATOM 1744 C CA A GLN A 1 235 ? 8.022 7.249 -21.240 0.57 16.16 232 GLN A CA 1
ATOM 1745 C CA B GLN A 1 235 ? 7.943 7.207 -21.283 0.43 16.15 232 GLN A CA 1
ATOM 1746 C C A GLN A 1 235 ? 7.653 6.062 -20.364 0.57 14.41 232 GLN A C 1
ATOM 1747 C C B GLN A 1 235 ? 7.654 6.028 -20.364 0.43 14.43 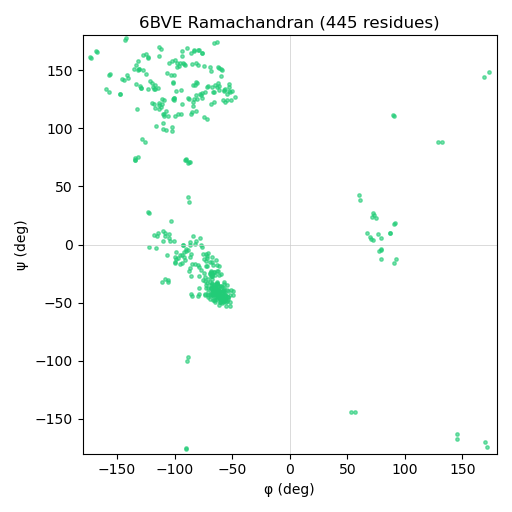232 GLN A C 1
ATOM 1748 O O A GLN A 1 235 ? 7.171 5.033 -20.852 0.57 17.22 232 GLN A O 1
ATOM 1749 O O B GLN A 1 235 ? 7.230 4.964 -20.828 0.43 17.18 232 GLN A O 1
ATOM 1760 N N . SER A 1 236 ? 7.879 6.195 -19.061 1.00 13.60 233 SER A N 1
ATOM 1761 C CA . SER A 1 236 ? 7.495 5.155 -18.109 1.00 11.30 233 SER A CA 1
ATOM 1762 C C . SER A 1 236 ? 5.996 4.874 -18.173 1.00 12.49 233 SER A C 1
ATOM 1763 O O . SER A 1 236 ? 5.570 3.725 -18.340 1.00 11.58 233 SER A O 1
ATOM 1766 N N . PHE A 1 237 ? 5.173 5.916 -18.037 1.00 12.54 234 PHE A N 1
ATOM 1767 C CA . PHE A 1 237 ? 3.737 5.664 -18.026 1.00 12.02 234 PHE A CA 1
ATOM 1768 C C . PHE A 1 237 ? 3.251 5.142 -19.375 1.00 11.65 234 PHE A C 1
ATOM 1769 O O . PHE A 1 237 ? 2.347 4.300 -19.420 1.00 12.65 234 PHE A O 1
ATOM 1777 N N . ALA A 1 238 ? 3.848 5.608 -20.477 1.00 11.97 235 ALA A N 1
ATOM 1778 C CA . ALA A 1 238 ? 3.444 5.115 -21.794 1.00 12.22 235 ALA A CA 1
ATOM 1779 C C . ALA A 1 238 ? 3.735 3.618 -21.952 1.00 12.87 235 ALA A C 1
ATOM 1780 O O . ALA A 1 238 ? 2.920 2.883 -22.527 1.00 13.65 235 ALA A O 1
ATOM 1782 N N . ARG A 1 239 ? 4.888 3.140 -21.451 1.00 12.28 236 ARG A N 1
ATOM 1783 C CA . ARG A 1 239 ? 5.157 1.701 -21.532 1.00 12.74 236 ARG A CA 1
ATOM 1784 C C . ARG A 1 239 ? 4.138 0.906 -20.733 1.00 14.05 236 ARG A C 1
ATOM 1785 O O . ARG A 1 239 ? 3.787 -0.221 -21.104 1.00 16.36 236 ARG A O 1
ATOM 1793 N N . ILE A 1 240 ? 3.654 1.471 -19.627 1.00 12.43 237 ILE A N 1
ATOM 1794 C CA . ILE A 1 240 ? 2.639 0.786 -18.844 1.00 15.04 237 ILE A CA 1
ATOM 1795 C C . ILE A 1 240 ? 1.305 0.788 -19.584 1.00 14.92 237 ILE A C 1
ATOM 1796 O O . ILE A 1 240 ? 0.595 -0.225 -19.619 1.00 14.05 237 ILE A O 1
ATOM 1801 N N . VAL A 1 241 ? 0.955 1.912 -20.209 1.00 14.30 238 VAL A N 1
ATOM 1802 C CA . VAL A 1 241 ? -0.250 1.948 -21.038 1.00 11.71 238 VAL A CA 1
ATOM 1803 C C . VAL A 1 241 ? -0.125 0.964 -22.191 1.00 16.35 238 VAL A C 1
ATOM 1804 O O . VAL A 1 241 ? -1.082 0.258 -22.533 1.00 15.40 238 VAL A O 1
ATOM 1808 N N . ASN A 1 242 ? 1.066 0.880 -22.778 1.00 14.90 239 ASN A N 1
ATOM 1809 C CA . ASN A 1 242 ? 1.360 -0.010 -23.901 1.00 12.70 239 ASN A CA 1
ATOM 1810 C C . ASN A 1 242 ? 1.787 -1.391 -23.443 1.00 15.55 239 ASN A C 1
ATOM 1811 O O . ASN A 1 242 ? 2.667 -1.986 -24.067 1.00 17.28 239 ASN A O 1
ATOM 1816 N N . PHE A 1 243 ? 1.211 -1.917 -22.364 1.00 11.60 240 PHE A N 1
ATOM 1817 C CA . PHE A 1 243 ? 1.605 -3.236 -21.897 1.00 12.36 240 PHE A CA 1
ATOM 1818 C C . PHE A 1 243 ? 1.291 -4.292 -22.952 1.00 11.46 240 PHE A C 1
ATOM 1819 O O . PHE A 1 243 ? 0.374 -4.142 -23.765 1.00 17.40 240 PHE A O 1
ATOM 1827 N N . GLN A 1 244 ? 2.067 -5.363 -22.924 1.00 15.40 241 GLN A N 1
ATOM 1828 C CA . GLN A 1 244 ? 2.011 -6.465 -23.870 1.00 20.18 241 GLN A CA 1
ATOM 1829 C C . GLN A 1 244 ? 1.261 -7.648 -23.279 1.00 15.84 241 GLN A C 1
ATOM 1830 O O . GLN A 1 244 ? 1.324 -7.893 -22.069 1.00 16.34 241 GLN A O 1
ATOM 1836 N N . PRO A 1 245 ? 0.522 -8.400 -24.115 1.00 18.73 242 PRO A N 1
ATOM 1837 C CA . PRO A 1 245 ? 0.296 -8.109 -25.539 1.00 18.78 242 PRO A CA 1
ATOM 1838 C C . PRO A 1 245 ? -0.781 -7.055 -25.787 1.00 24.85 242 PRO A C 1
ATOM 1839 O O . PRO A 1 245 ? -1.592 -6.815 -24.902 1.00 20.73 242 PRO A O 1
ATOM 1844 N N . MET B 1 4 ? -0.038 51.021 12.649 1.00 40.47 1 MET B N 1
ATOM 1845 C CA . MET B 1 4 ? -1.299 50.314 12.874 1.00 40.25 1 MET B CA 1
ATOM 1846 C C . MET B 1 4 ? -1.276 48.916 12.241 1.00 30.80 1 MET B C 1
ATOM 1847 O O . MET B 1 4 ? -0.696 48.713 11.178 1.00 34.27 1 MET B O 1
ATOM 1849 N N . ARG B 1 5 ? -1.892 47.947 12.909 1.00 22.58 2 ARG B N 1
ATOM 1850 C CA . ARG B 1 5 ? -1.937 46.597 12.372 1.00 18.70 2 ARG B CA 1
ATOM 1851 C C . ARG B 1 5 ? -2.838 46.547 11.142 1.00 18.93 2 ARG B C 1
ATOM 1852 O O . ARG B 1 5 ? -3.763 47.347 10.987 1.00 19.59 2 ARG B O 1
ATOM 1860 N N . LYS B 1 6 ? -2.548 45.599 10.259 1.00 21.41 3 LYS B N 1
ATOM 1861 C CA . LYS B 1 6 ? -3.282 45.495 9.005 1.00 15.57 3 LYS B CA 1
ATOM 1862 C C . LYS B 1 6 ? -4.676 44.933 9.247 1.00 17.96 3 LYS B C 1
ATOM 1863 O O . LYS B 1 6 ? -4.829 43.906 9.911 1.00 16.53 3 LYS B O 1
ATOM 1866 N N A ILE B 1 7 ? -5.686 45.597 8.699 0.57 13.63 4 ILE B N 1
ATOM 1867 N N B ILE B 1 7 ? -5.684 45.611 8.708 0.43 13.66 4 ILE B N 1
ATOM 1868 C CA A ILE B 1 7 ? -7.067 45.121 8.753 0.57 14.40 4 ILE B CA 1
ATOM 1869 C CA B ILE B 1 7 ? -7.061 45.123 8.741 0.43 14.41 4 ILE B CA 1
ATOM 1870 C C A ILE B 1 7 ? -7.302 44.168 7.587 0.57 15.90 4 ILE B C 1
ATOM 1871 C C B ILE B 1 7 ? -7.264 44.151 7.585 0.43 15.87 4 ILE B C 1
ATOM 1872 O O A ILE B 1 7 ? -7.039 44.517 6.430 0.57 14.13 4 ILE B O 1
ATOM 1873 O O B ILE B 1 7 ? -6.940 44.465 6.435 0.43 14.14 4 ILE B O 1
ATOM 1882 N N . ILE B 1 8 ? -7.805 42.969 7.882 1.00 11.82 5 ILE B N 1
ATOM 1883 C CA . ILE B 1 8 ? -7.988 41.928 6.866 1.00 10.92 5 ILE B CA 1
ATOM 1884 C C . ILE B 1 8 ? -9.373 41.334 7.036 1.00 13.32 5 ILE B C 1
ATOM 1885 O O . ILE B 1 8 ? -9.661 40.703 8.058 1.00 12.40 5 ILE B O 1
ATOM 1890 N N . ILE B 1 9 ? -10.206 41.478 6.018 1.00 11.71 6 ILE B N 1
ATOM 1891 C CA . ILE B 1 9 ? -11.547 40.915 6.013 1.00 12.25 6 ILE B CA 1
ATOM 1892 C C . ILE B 1 9 ? -11.530 39.775 5.008 1.00 14.79 6 ILE B C 1
ATOM 1893 O O . ILE B 1 9 ? -11.387 40.005 3.798 1.00 13.65 6 ILE B O 1
ATOM 1898 N N . ALA B 1 10 ? -11.638 38.544 5.492 1.00 13.75 7 ALA B N 1
ATOM 1899 C CA . ALA B 1 10 ? -11.485 37.384 4.625 1.00 12.70 7 ALA B CA 1
ATOM 1900 C C . ALA B 1 10 ? -12.768 36.577 4.613 1.00 13.53 7 ALA B C 1
ATOM 1901 O O . ALA B 1 10 ? -13.368 36.334 5.658 1.00 13.54 7 ALA B O 1
ATOM 1903 N N . GLY B 1 11 ? -13.180 36.151 3.421 1.00 9.43 8 GLY B N 1
ATOM 1904 C CA . GLY B 1 11 ? -14.313 35.263 3.275 1.00 10.15 8 GLY B CA 1
ATOM 1905 C C . GLY B 1 11 ? -13.841 33.837 3.055 1.00 13.37 8 GLY B C 1
ATOM 1906 O O . GLY B 1 11 ? -13.028 33.569 2.173 1.00 15.36 8 GLY B O 1
ATOM 1907 N N . ASN B 1 12 ? -14.328 32.937 3.886 1.00 9.81 9 ASN B N 1
ATOM 1908 C CA . ASN B 1 12 ? -14.043 31.522 3.704 1.00 9.16 9 ASN B CA 1
ATOM 1909 C C . ASN B 1 12 ? -15.297 30.911 3.091 1.00 10.90 9 ASN B C 1
ATOM 1910 O O . ASN B 1 12 ? -16.282 30.665 3.786 1.00 10.69 9 ASN B O 1
ATOM 1915 N N . TRP B 1 13 ? -15.276 30.691 1.765 1.00 8.66 10 TRP B N 1
ATOM 1916 C CA . TRP B 1 13 ? -16.426 30.077 1.103 1.00 8.97 10 TRP B CA 1
ATOM 1917 C C . TRP B 1 13 ? -16.613 28.620 1.477 1.00 9.99 10 TRP B C 1
ATOM 1918 O O . TRP B 1 13 ? -17.680 28.064 1.192 1.00 10.40 10 TRP B O 1
ATOM 1929 N N . LYS B 1 14 ? -15.599 27.996 2.078 1.00 8.08 11 LYS B N 1
ATOM 1930 C CA . LYS B 1 14 ? -15.630 26.569 2.367 1.00 8.51 11 LYS B CA 1
ATOM 1931 C C . LYS B 1 14 ? -15.962 25.822 1.079 1.00 10.48 11 LYS B C 1
ATOM 1932 O O . LYS B 1 14 ? -15.499 26.213 -0.001 1.00 8.73 11 LYS B O 1
ATOM 1938 N N . MET B 1 15 ? -16.726 24.736 1.163 1.00 9.22 12 MET B N 1
ATOM 1939 C CA . MET B 1 15 ? -17.010 23.952 -0.038 1.00 7.04 12 MET B CA 1
ATOM 1940 C C . MET B 1 15 ? -18.282 24.496 -0.694 1.00 10.78 12 MET B C 1
ATOM 1941 O O . MET B 1 15 ? -19.364 23.905 -0.633 1.00 12.88 12 MET B O 1
ATOM 1946 N N . HIS B 1 16 ? -18.124 25.679 -1.296 1.00 8.28 13 HIS B N 1
ATOM 1947 C CA . HIS B 1 16 ? -19.173 26.350 -2.050 1.00 12.54 13 HIS B CA 1
ATOM 1948 C C . HIS B 1 16 ? -18.571 27.004 -3.285 1.00 13.00 13 HIS B C 1
ATOM 1949 O O . HIS B 1 16 ? -17.448 27.530 -3.235 1.00 12.78 13 HIS B O 1
ATOM 1956 N N . LYS B 1 17 ? -19.354 26.966 -4.371 1.00 9.47 14 LYS B N 1
ATOM 1957 C CA . LYS B 1 17 ? -19.224 27.731 -5.612 1.00 10.13 14 LYS B CA 1
ATOM 1958 C C . LYS B 1 17 ? -18.386 27.011 -6.669 1.00 10.61 14 LYS B C 1
ATOM 1959 O O . LYS B 1 17 ? -17.167 26.836 -6.528 1.00 11.05 14 LYS B O 1
ATOM 1965 N N . THR B 1 18 ? -19.065 26.573 -7.725 1.00 11.08 15 THR B N 1
ATOM 1966 C CA . THR B 1 18 ? -18.406 26.226 -8.974 1.00 9.87 15 THR B CA 1
ATOM 1967 C C . THR B 1 18 ? -17.733 27.470 -9.562 1.00 9.59 15 THR B C 1
ATOM 1968 O O . THR B 1 18 ? -17.906 28.585 -9.078 1.00 11.67 15 THR B O 1
ATOM 1972 N N . GLN B 1 19 ? -16.987 27.275 -10.655 1.00 10.13 16 GLN B N 1
ATOM 1973 C CA . GLN B 1 19 ? -16.393 28.423 -11.332 1.00 9.87 16 GLN B CA 1
ATOM 1974 C C . GLN B 1 19 ? -17.476 29.387 -11.828 1.00 11.93 16 GLN B C 1
ATOM 1975 O O . GLN B 1 19 ? -17.343 30.610 -11.697 1.00 9.38 16 GLN B O 1
ATOM 1981 N N . ALA B 1 20 ? -18.581 28.851 -12.342 1.00 9.96 17 ALA B N 1
ATOM 1982 C CA . ALA B 1 20 ? -19.671 29.721 -12.792 1.00 11.05 17 ALA B CA 1
ATOM 1983 C C . ALA B 1 20 ? -20.254 30.528 -11.630 1.00 12.06 17 ALA B C 1
ATOM 1984 O O . ALA B 1 20 ? -20.508 31.735 -11.755 1.00 11.88 17 ALA B O 1
ATOM 1986 N N . GLU B 1 21 ? -20.464 29.880 -10.485 1.00 12.19 18 GLU B N 1
ATOM 1987 C CA . GLU B 1 21 ? -21.000 30.587 -9.327 1.00 12.08 18 GLU B CA 1
ATOM 1988 C C . GLU B 1 21 ? -19.993 31.592 -8.781 1.00 11.71 18 GLU B C 1
ATOM 1989 O O . GLU B 1 21 ? -20.367 32.676 -8.311 1.00 10.22 18 GLU B O 1
ATOM 1995 N N . ALA B 1 22 ? -18.712 31.240 -8.804 1.00 8.88 19 ALA B N 1
ATOM 1996 C CA . ALA B 1 22 ? -17.700 32.189 -8.355 1.00 11.96 19 ALA B CA 1
ATOM 1997 C C . ALA B 1 22 ? -17.653 33.420 -9.256 1.00 10.71 19 ALA B C 1
ATOM 1998 O O . ALA B 1 22 ? -17.514 34.548 -8.772 1.00 11.56 19 ALA B O 1
ATOM 2000 N N . GLN B 1 23 ? -17.773 33.219 -10.572 1.00 10.80 20 GLN B N 1
ATOM 2001 C CA . GLN B 1 23 ? -17.789 34.339 -11.506 1.00 18.02 20 GLN B CA 1
ATOM 2002 C C . GLN B 1 23 ? -18.979 35.260 -11.244 1.00 13.40 20 GLN B C 1
ATOM 2003 O O . GLN B 1 23 ? -18.841 36.488 -11.241 1.00 12.25 20 GLN B O 1
ATOM 2009 N N . ALA B 1 24 ? -20.150 34.675 -11.018 1.00 14.12 21 ALA B N 1
ATOM 2010 C CA . ALA B 1 24 ? -21.349 35.464 -10.741 1.00 12.01 21 ALA B CA 1
ATOM 2011 C C . ALA B 1 24 ? -21.201 36.253 -9.442 1.00 13.12 21 ALA B C 1
ATOM 2012 O O . ALA B 1 24 ? -21.598 37.426 -9.364 1.00 11.46 21 ALA B O 1
ATOM 2014 N N . PHE B 1 25 ? -20.604 35.637 -8.420 1.00 14.51 22 PHE B N 1
ATOM 2015 C CA . PHE B 1 25 ? -20.316 36.367 -7.188 1.00 11.64 22 PHE B CA 1
ATOM 2016 C C . PHE B 1 25 ? -19.460 37.591 -7.472 1.00 11.70 22 PHE B C 1
ATOM 2017 O O . PHE B 1 25 ? -19.773 38.697 -7.021 1.00 12.46 22 PHE B O 1
ATOM 2025 N N . LEU B 1 26 ? -18.370 37.422 -8.228 1.00 11.86 23 LEU B N 1
ATOM 2026 C CA . LEU B 1 26 ? -17.478 38.557 -8.453 1.00 12.55 23 LEU B CA 1
ATOM 2027 C C . LEU B 1 26 ? -18.167 39.683 -9.203 1.00 15.09 23 LEU B C 1
ATOM 2028 O O . LEU B 1 26 ? -17.874 40.855 -8.948 1.00 14.49 23 LEU B O 1
ATOM 2033 N N . GLN B 1 27 ? -19.089 39.345 -10.119 1.00 13.89 24 GLN B N 1
ATOM 2034 C CA . GLN B 1 27 ? -19.855 40.362 -10.833 1.00 16.88 24 GLN B CA 1
ATOM 2035 C C . GLN B 1 27 ? -20.631 41.237 -9.874 1.00 17.38 24 GLN B C 1
ATOM 2036 O O . GLN B 1 27 ? -20.688 42.460 -10.048 1.00 17.41 24 GLN B O 1
ATOM 2042 N N . GLY B 1 28 ? -21.276 40.627 -8.881 1.00 16.62 25 GLY B N 1
ATOM 2043 C CA . GLY B 1 28 ? -22.057 41.408 -7.944 1.00 20.71 25 GLY B CA 1
ATOM 2044 C C . GLY B 1 28 ? -21.206 42.079 -6.895 1.00 17.18 25 GLY B C 1
ATOM 2045 O O . GLY B 1 28 ? -21.572 43.141 -6.389 1.00 18.40 25 GLY B O 1
ATOM 2046 N N . PHE B 1 29 ? -20.044 41.501 -6.586 1.00 12.80 26 PHE B N 1
ATOM 2047 C CA . PHE B 1 29 ? -19.204 41.948 -5.479 1.00 14.84 26 PHE B CA 1
ATOM 2048 C C . PHE B 1 29 ? -18.276 43.098 -5.858 1.00 12.88 26 PHE B C 1
ATOM 2049 O O . PHE B 1 29 ? -18.168 44.075 -5.111 1.00 14.26 26 PHE B O 1
ATOM 2057 N N . LYS B 1 30 ? -17.624 43.021 -7.016 1.00 15.18 27 LYS B N 1
ATOM 2058 C CA . LYS B 1 30 ? -16.678 44.068 -7.397 1.00 17.34 27 LYS B CA 1
ATOM 2059 C C . LYS B 1 30 ? -17.268 45.472 -7.351 1.00 17.19 27 LYS B C 1
ATOM 2060 O O . LYS B 1 30 ? -16.614 46.358 -6.774 1.00 16.52 27 LYS B O 1
ATOM 2066 N N . PRO B 1 31 ? -18.481 45.737 -7.857 1.00 16.14 28 PRO B N 1
ATOM 2067 C CA . PRO B 1 31 ? -19.026 47.099 -7.761 1.00 16.33 28 PRO B CA 1
ATOM 2068 C C . PRO B 1 31 ? -19.213 47.584 -6.332 1.00 19.23 28 PRO B C 1
ATOM 2069 O O . PRO B 1 31 ? -19.177 48.793 -6.091 1.00 20.12 28 PRO B O 1
ATOM 2073 N N . LEU B 1 32 ? -19.406 46.682 -5.379 1.00 14.25 29 LEU B N 1
ATOM 2074 C CA . LEU B 1 32 ? -19.768 47.057 -4.015 1.00 14.56 29 LEU B CA 1
ATOM 2075 C C . LEU B 1 32 ? -18.582 47.396 -3.121 1.00 17.83 29 LEU B C 1
ATOM 2076 O O . LEU B 1 32 ? -18.783 47.979 -2.050 1.00 22.05 29 LEU B O 1
ATOM 2081 N N . ILE B 1 33 ? -17.371 47.009 -3.503 1.00 20.90 30 ILE B N 1
ATOM 2082 C CA . ILE B 1 33 ? -16.179 47.308 -2.725 1.00 26.38 30 ILE B CA 1
ATOM 2083 C C . ILE B 1 33 ? -15.214 48.183 -3.502 1.00 28.55 30 ILE B C 1
ATOM 2084 O O . ILE B 1 33 ? -14.072 48.374 -3.076 1.00 33.22 30 ILE B O 1
ATOM 2089 N N . GLU B 1 34 ? -15.649 48.682 -4.664 1.00 35.37 31 GLU B N 1
ATOM 2090 C CA . GLU B 1 34 ? -14.814 49.547 -5.490 1.00 45.11 31 GLU B CA 1
ATOM 2091 C C . GLU B 1 34 ? -14.253 50.709 -4.680 1.00 43.05 31 GLU B C 1
ATOM 2092 O O . GLU B 1 34 ? -13.059 51.027 -4.772 1.00 47.91 31 GLU B O 1
ATOM 2098 N N . ASP B 1 35 ? -15.092 51.325 -3.846 1.00 34.03 32 ASP B N 1
ATOM 2099 C CA . ASP B 1 35 ? -14.709 52.485 -3.055 1.00 40.50 32 ASP B CA 1
ATOM 2100 C C . ASP B 1 35 ? -14.444 52.148 -1.589 1.00 35.53 32 ASP B C 1
ATOM 2101 O O . ASP B 1 35 ? -14.483 53.047 -0.743 1.00 32.53 32 ASP B O 1
ATOM 2106 N N . ALA B 1 36 ? -14.175 50.884 -1.267 1.00 34.51 33 ALA B N 1
ATOM 2107 C CA . ALA B 1 36 ? -13.872 50.527 0.116 1.00 31.03 33 ALA B CA 1
ATOM 2108 C C . ALA B 1 36 ? -12.527 51.113 0.533 1.00 33.79 33 ALA B C 1
ATOM 2109 O O . ALA B 1 36 ? -11.618 51.281 -0.285 1.00 27.21 33 ALA B O 1
ATOM 2111 N N . ALA B 1 37 ? -12.408 51.423 1.827 1.00 30.73 34 ALA B N 1
ATOM 2112 C CA . ALA B 1 37 ? -11.188 52.033 2.345 1.00 21.77 34 ALA B CA 1
ATOM 2113 C C . ALA B 1 37 ? -9.967 51.230 1.922 1.00 25.36 34 ALA B C 1
ATOM 2114 O O . ALA B 1 37 ? -9.897 50.017 2.148 1.00 28.19 34 ALA B O 1
ATOM 2116 N N . GLU B 1 38 ? -9.020 51.903 1.261 1.00 31.36 35 GLU B N 1
ATOM 2117 C CA . GLU B 1 38 ? -7.910 51.185 0.645 1.00 29.51 35 GLU B CA 1
ATOM 2118 C C . GLU B 1 38 ? -7.069 50.447 1.676 1.00 34.13 35 GLU B C 1
ATOM 2119 O O . GLU B 1 38 ? -6.407 49.462 1.331 1.00 29.40 35 GLU B O 1
ATOM 2121 N N . SER B 1 39 ? -7.107 50.879 2.937 1.00 26.89 36 SER B N 1
ATOM 2122 C CA . SER B 1 39 ? -6.328 50.219 3.973 1.00 34.67 36 SER B CA 1
ATOM 2123 C C . SER B 1 39 ? -6.876 48.845 4.350 1.00 29.56 36 SER B C 1
ATOM 2124 O O . SER B 1 39 ? -6.176 48.093 5.037 1.00 32.89 36 SER B O 1
ATOM 2127 N N . ARG B 1 40 ? -8.084 48.486 3.920 1.00 21.18 37 ARG B N 1
ATOM 2128 C CA . ARG B 1 40 ? -8.674 47.211 4.307 1.00 18.11 37 ARG B CA 1
ATOM 2129 C C . ARG B 1 40 ? -8.365 46.156 3.259 1.00 19.45 37 ARG B C 1
ATOM 2130 O O . ARG B 1 40 ? -8.736 46.302 2.087 1.00 21.25 37 ARG B O 1
ATOM 2138 N N . GLU B 1 41 ? -7.692 45.094 3.688 1.00 17.19 38 GLU B N 1
ATOM 2139 C CA . GLU B 1 41 ? -7.376 43.975 2.812 1.00 15.69 38 GLU B CA 1
ATOM 2140 C C . GLU B 1 41 ? -8.595 43.074 2.684 1.00 16.41 38 GLU B C 1
ATOM 2141 O O . GLU B 1 41 ? -9.132 42.617 3.692 1.00 16.18 38 GLU B O 1
ATOM 2147 N N . VAL B 1 42 ? -9.028 42.821 1.447 1.00 12.87 39 VAL B N 1
ATOM 2148 C CA . VAL B 1 42 ? -10.203 42.005 1.158 1.00 12.17 39 VAL B CA 1
ATOM 2149 C C . VAL B 1 42 ? -9.717 40.699 0.551 1.00 13.48 39 VAL B C 1
ATOM 2150 O O . VAL B 1 42 ? -8.967 40.704 -0.440 1.00 14.17 39 VAL B O 1
ATOM 2154 N N . VAL B 1 43 ? -10.113 39.577 1.157 1.00 10.84 40 VAL B N 1
ATOM 2155 C CA . VAL B 1 43 ? -9.624 38.271 0.740 1.00 12.14 40 VAL B CA 1
ATOM 2156 C C . VAL B 1 43 ? -10.812 37.350 0.530 1.00 11.52 40 VAL B C 1
ATOM 2157 O O . VAL B 1 43 ? -11.737 37.318 1.353 1.00 14.09 40 VAL B O 1
ATOM 2161 N N . LEU B 1 44 ? -10.795 36.606 -0.573 1.00 9.85 41 LEU B N 1
ATOM 2162 C CA . LEU B 1 44 ? -11.714 35.495 -0.787 1.00 9.25 41 LEU B CA 1
ATOM 2163 C C . LEU B 1 44 ? -10.919 34.194 -0.759 1.00 11.02 41 LEU B C 1
ATOM 2164 O O . LEU B 1 44 ? -10.029 33.996 -1.587 1.00 10.40 41 LEU B O 1
ATOM 2169 N N . CYS B 1 45 ? -11.238 33.315 0.195 1.00 8.99 42 CYS B N 1
ATOM 2170 C CA . CYS B 1 45 ? -10.619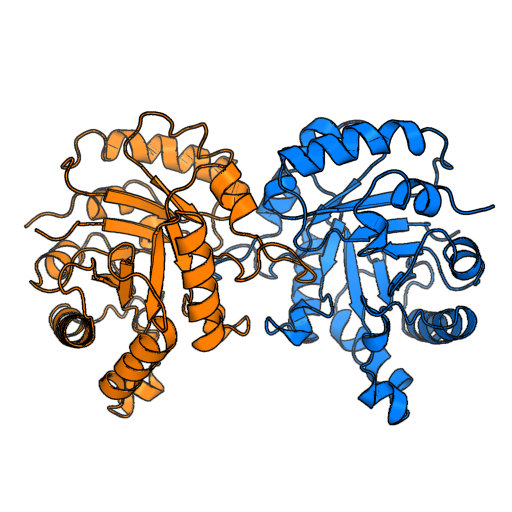 31.995 0.312 1.00 10.05 42 CYS B CA 1
ATOM 2171 C C . CYS B 1 45 ? -11.563 30.971 -0.304 1.00 10.63 42 CYS B C 1
ATOM 2172 O O . CYS B 1 45 ? -12.622 30.672 0.263 1.00 9.00 42 CYS B O 1
ATOM 2175 N N . VAL B 1 46 ? -11.163 30.412 -1.438 1.00 9.44 43 VAL B N 1
ATOM 2176 C CA . VAL B 1 46 ? -12.097 29.762 -2.354 1.00 8.73 43 VAL B CA 1
ATOM 2177 C C . VAL B 1 46 ? -11.610 28.343 -2.602 1.00 10.24 43 VAL B C 1
ATOM 2178 O O . VAL B 1 46 ? -10.441 28.012 -2.322 1.00 8.78 43 VAL B O 1
ATOM 2182 N N . PRO B 1 47 ? -12.477 27.479 -3.147 1.00 9.31 44 PRO B N 1
ATOM 2183 C CA . PRO B 1 47 ? -12.059 26.110 -3.482 1.00 8.41 44 PRO B CA 1
ATOM 2184 C C . PRO B 1 47 ? -10.910 26.104 -4.476 1.00 10.88 44 PRO B C 1
ATOM 2185 O O . PRO B 1 47 ? -10.772 27.017 -5.290 1.00 10.03 44 PRO B O 1
ATOM 2189 N N . PHE B 1 48 ? -10.083 25.048 -4.405 1.00 10.17 45 PHE B N 1
ATOM 2190 C CA . PHE B 1 48 ? -8.937 24.934 -5.306 1.00 10.36 45 PHE B CA 1
ATOM 2191 C C . PHE B 1 48 ? -9.330 25.156 -6.760 1.00 10.06 45 PHE B C 1
ATOM 2192 O O . PHE B 1 48 ? -8.598 25.792 -7.524 1.00 8.68 45 PHE B O 1
ATOM 2200 N N . THR B 1 49 ? -10.453 24.574 -7.172 1.00 9.52 46 THR B N 1
ATOM 2201 C CA . THR B 1 49 ? -10.873 24.580 -8.570 1.00 10.49 46 THR B CA 1
ATOM 2202 C C . THR B 1 49 ? -11.377 25.942 -9.045 1.00 10.49 46 THR B C 1
ATOM 2203 O O . THR B 1 49 ? -11.600 26.120 -10.252 1.00 11.52 46 THR B O 1
ATOM 2207 N N . ASP B 1 50 ? -11.540 26.911 -8.142 1.00 9.95 47 ASP B N 1
ATOM 2208 C CA . ASP B 1 50 ? -11.927 28.269 -8.506 1.00 8.54 47 ASP B CA 1
ATOM 2209 C C . ASP B 1 50 ? -10.749 29.234 -8.577 1.00 12.76 47 ASP B C 1
ATOM 2210 O O . ASP B 1 50 ? -10.928 30.368 -9.035 1.00 10.80 47 ASP B O 1
ATOM 2215 N N . LEU B 1 51 ? -9.573 28.845 -8.079 1.00 10.34 48 LEU B N 1
ATOM 2216 C CA . LEU B 1 51 ? -8.493 29.814 -7.891 1.00 10.15 48 LEU B CA 1
ATOM 2217 C C . LEU B 1 51 ? -8.022 30.414 -9.211 1.00 10.11 48 LEU B C 1
ATOM 2218 O O . LEU B 1 51 ? -7.923 31.637 -9.346 1.00 11.84 48 LEU B O 1
ATOM 2223 N N A SER B 1 52 ? -7.707 29.560 -10.190 0.60 10.76 49 SER B N 1
ATOM 2224 N N B SER B 1 52 ? -7.707 29.567 -10.193 0.40 10.79 49 SER B N 1
ATOM 2225 C CA A SER B 1 52 ? -7.141 30.046 -11.450 0.60 12.33 49 SER B CA 1
ATOM 2226 C CA B SER B 1 52 ? -7.134 30.088 -11.431 0.40 12.36 49 SER B CA 1
ATOM 2227 C C A SER B 1 52 ? -8.130 30.944 -12.189 0.60 14.19 49 SER B C 1
ATOM 2228 C C B SER B 1 52 ? -8.134 30.956 -12.189 0.40 14.17 49 SER B C 1
ATOM 2229 O O A SER B 1 52 ? -7.771 32.032 -12.658 0.60 13.87 49 SER B O 1
ATOM 2230 O O B SER B 1 52 ? -7.780 32.037 -12.676 0.40 13.90 49 SER B O 1
ATOM 2235 N N . GLY B 1 53 ? -9.384 30.503 -12.295 1.00 12.01 50 GLY B N 1
ATOM 2236 C CA . GLY B 1 53 ? -10.390 31.296 -13.002 1.00 12.92 50 GLY B CA 1
ATOM 2237 C C . GLY B 1 53 ? -10.663 32.638 -12.347 1.00 15.45 50 GLY B C 1
ATOM 2238 O O . GLY B 1 53 ? -10.801 33.658 -13.026 1.00 13.41 50 GLY B O 1
ATOM 2239 N N . MET B 1 54 ? -10.759 32.658 -11.017 1.00 12.09 51 MET B N 1
ATOM 2240 C CA . MET B 1 54 ? -10.966 33.925 -10.328 1.00 12.81 51 MET B CA 1
ATOM 2241 C C . MET B 1 54 ? -9.749 34.822 -10.442 1.00 14.86 51 MET B C 1
ATOM 2242 O O . MET B 1 54 ? -9.885 36.046 -10.528 1.00 15.63 51 MET B O 1
ATOM 2247 N N A SER B 1 55 ? -8.548 34.232 -10.433 0.72 14.13 52 SER B N 1
ATOM 2248 N N B SER B 1 55 ? -8.548 34.233 -10.411 0.28 14.19 52 SER B N 1
ATOM 2249 C CA A SER B 1 55 ? -7.337 35.038 -10.523 0.72 15.19 52 SER B CA 1
ATOM 2250 C CA B SER B 1 55 ? -7.328 35.024 -10.534 0.28 15.26 52 SER B CA 1
ATOM 2251 C C A SER B 1 55 ? -7.329 35.852 -11.808 0.72 16.92 52 SER B C 1
ATOM 2252 C C B SER B 1 55 ? -7.349 35.855 -11.805 0.28 16.98 52 SER B C 1
ATOM 2253 O O A SER B 1 55 ? -6.947 37.028 -11.808 0.72 18.16 52 SER B O 1
ATOM 2254 O O B SER B 1 55 ? -6.984 37.037 -11.795 0.28 18.22 52 SER B O 1
ATOM 2259 N N . GLN B 1 56 ? -7.788 35.253 -12.907 1.00 17.39 53 GLN B N 1
ATOM 2260 C CA . GLN B 1 56 ? -7.833 35.968 -14.175 1.00 18.22 53 GLN B CA 1
ATOM 2261 C C . GLN B 1 56 ? -8.855 37.099 -14.155 1.00 23.88 53 GLN B C 1
ATOM 2262 O O . GLN B 1 56 ? -8.686 38.084 -14.876 1.00 32.14 53 GLN B O 1
ATOM 2268 N N A GLN B 1 57 ? -9.909 36.981 -13.343 0.46 17.62 54 GLN B N 1
ATOM 2269 N N B GLN B 1 57 ? -9.909 36.984 -13.345 0.54 17.61 54 GLN B N 1
ATOM 2270 C CA A GLN B 1 57 ? -10.933 38.017 -13.227 0.46 17.33 54 GLN B CA 1
ATOM 2271 C CA B GLN B 1 57 ? -10.917 38.035 -13.247 0.54 17.31 54 GLN B CA 1
ATOM 2272 C C A GLN B 1 57 ? -10.553 39.111 -12.235 0.46 21.09 54 GLN B C 1
ATOM 2273 C C B GLN B 1 57 ? -10.531 39.132 -12.263 0.54 21.11 54 GLN B C 1
ATOM 2274 O O A GLN B 1 57 ? -11.288 40.097 -12.107 0.46 22.24 54 GLN B O 1
ATOM 2275 O O B GLN B 1 57 ? -11.249 40.132 -12.160 0.54 22.25 54 GLN B O 1
ATOM 2286 N N . LEU B 1 58 ? -9.421 38.982 -11.546 1.00 18.73 55 LEU B N 1
ATOM 2287 C CA . LEU B 1 58 ? -9.093 39.889 -10.460 1.00 18.81 55 LEU B CA 1
ATOM 2288 C C . LEU B 1 58 ? -7.844 40.717 -10.701 1.00 22.84 55 LEU B C 1
ATOM 2289 O O . LEU B 1 58 ? -7.520 41.558 -9.862 1.00 22.51 55 LEU B O 1
ATOM 2294 N N . HIS B 1 59 ? -7.148 40.525 -11.825 1.00 21.42 56 HIS B N 1
ATOM 2295 C CA . HIS B 1 59 ? -5.906 41.245 -12.066 1.00 22.94 56 HIS B CA 1
ATOM 2296 C C . HIS B 1 59 ? -6.133 42.750 -12.007 1.00 21.04 56 HIS B C 1
ATOM 2297 O O . HIS B 1 59 ? -7.093 43.275 -12.579 1.00 30.33 56 HIS B O 1
ATOM 2304 N N . GLY B 1 60 ? -5.262 43.436 -11.281 1.00 26.38 57 GLY B N 1
ATOM 2305 C CA . GLY B 1 60 ? -5.364 44.869 -11.144 1.00 32.85 57 GLY B CA 1
ATOM 2306 C C . GLY B 1 60 ? -6.390 45.351 -10.146 1.00 35.33 57 GLY B C 1
ATOM 2307 O O . GLY B 1 60 ? -6.480 46.565 -9.920 1.00 34.43 57 GLY B O 1
ATOM 2308 N N . GLY B 1 61 ? -7.178 44.457 -9.552 1.00 27.13 58 GLY B N 1
ATOM 2309 C CA . GLY B 1 61 ? -8.141 44.840 -8.544 1.00 21.53 58 GLY B CA 1
ATOM 2310 C C . GLY B 1 61 ? -7.539 44.797 -7.156 1.00 25.84 58 GLY B C 1
ATOM 2311 O O . GLY B 1 61 ? -6.351 44.540 -6.963 1.00 24.16 58 GLY B O 1
ATOM 2312 N N . ARG B 1 62 ? -8.384 45.037 -6.168 1.00 23.00 59 ARG B N 1
ATOM 2313 C CA . ARG B 1 62 ? -7.908 44.995 -4.796 1.00 31.03 59 ARG B CA 1
ATOM 2314 C C . ARG B 1 62 ? -8.146 43.652 -4.123 1.00 24.82 59 ARG B C 1
ATOM 2315 O O . ARG B 1 62 ? -7.502 43.368 -3.105 1.00 31.29 59 ARG B O 1
ATOM 2323 N N . VAL B 1 63 ? -9.021 42.817 -4.675 1.00 15.30 60 VAL B N 1
ATOM 2324 C CA . VAL B 1 63 ? -9.429 41.592 -3.992 1.00 16.72 60 VAL B CA 1
ATOM 2325 C C . VAL B 1 63 ? -8.323 40.562 -4.104 1.00 17.99 60 VAL B C 1
ATOM 2326 O O . VAL B 1 63 ? -7.857 40.249 -5.207 1.00 13.92 60 VAL B O 1
ATOM 2330 N N . ARG B 1 64 ? -7.889 40.032 -2.966 1.00 11.90 61 ARG B N 1
ATOM 2331 C CA . ARG B 1 64 ? -6.889 38.984 -3.011 1.00 13.15 61 ARG B CA 1
ATOM 2332 C C . ARG B 1 64 ? -7.555 37.621 -2.857 1.00 13.18 61 ARG B C 1
ATOM 2333 O O . ARG B 1 64 ? -8.678 37.500 -2.356 1.00 14.81 61 ARG B O 1
ATOM 2341 N N . LEU B 1 65 ? -6.848 36.588 -3.315 1.00 12.16 62 LEU B N 1
ATOM 2342 C CA . LEU B 1 65 ? -7.320 35.215 -3.210 1.00 9.95 62 LEU B CA 1
ATOM 2343 C C . LEU B 1 65 ? -6.552 34.441 -2.153 1.00 13.03 62 LEU B C 1
ATOM 2344 O O . LEU B 1 65 ? -5.357 34.674 -1.915 1.00 13.76 62 LEU B O 1
ATOM 2349 N N . GLY B 1 66 ? -7.265 33.513 -1.533 1.00 12.50 63 GLY B N 1
ATOM 2350 C CA . GLY B 1 66 ? -6.651 32.519 -0.685 1.00 11.05 63 GLY B CA 1
ATOM 2351 C C . GLY B 1 66 ? -7.153 31.138 -1.047 1.00 8.73 63 GLY B C 1
ATOM 2352 O O . GLY B 1 66 ? -8.270 30.967 -1.540 1.00 9.59 63 GLY B O 1
ATOM 2353 N N . ALA B 1 67 ? -6.296 30.148 -0.817 1.00 9.82 64 ALA B N 1
ATOM 2354 C CA . ALA B 1 67 ? -6.737 28.765 -0.823 1.00 8.69 64 ALA B CA 1
ATOM 2355 C C . ALA B 1 67 ? -7.190 28.399 0.589 1.00 9.91 64 ALA B C 1
ATOM 2356 O O . ALA B 1 67 ? -6.953 29.134 1.555 1.00 11.12 64 ALA B O 1
ATOM 2358 N N . GLN B 1 68 ? -7.838 27.246 0.706 1.00 9.98 65 GLN B N 1
ATOM 2359 C CA . GLN B 1 68 ? -8.405 26.788 1.971 1.00 10.54 65 GLN B CA 1
ATOM 2360 C C . GLN B 1 68 ? -7.570 25.701 2.630 1.00 9.63 65 GLN B C 1
ATOM 2361 O O . GLN B 1 68 ? -7.966 25.173 3.671 1.00 9.70 65 GLN B O 1
ATOM 2367 N N . ASN B 1 69 ? -6.430 25.353 2.039 1.00 12.76 66 ASN B N 1
ATOM 2368 C CA . ASN B 1 69 ? -5.512 24.377 2.607 1.00 9.04 66 ASN B CA 1
ATOM 2369 C C . ASN B 1 69 ? -4.272 24.376 1.725 1.00 10.25 66 ASN B C 1
ATOM 2370 O O . ASN B 1 69 ? -4.312 24.833 0.581 1.00 9.27 66 ASN B O 1
ATOM 2375 N N . VAL B 1 70 ? -3.179 23.853 2.275 1.00 10.28 67 VAL B N 1
ATOM 2376 C CA . VAL B 1 70 ? -1.958 23.571 1.524 1.00 7.38 67 VAL B CA 1
ATOM 2377 C C . VAL B 1 70 ? -1.231 22.504 2.328 1.00 13.23 67 VAL B C 1
ATOM 2378 O O . VAL B 1 70 ? -1.298 22.498 3.559 1.00 9.96 67 VAL B O 1
ATOM 2382 N N . HIS B 1 71 ? -0.534 21.598 1.636 1.00 11.48 68 HIS B N 1
ATOM 2383 C CA . HIS B 1 71 ? 0.189 20.545 2.344 1.00 11.13 68 HIS B CA 1
ATOM 2384 C C . HIS B 1 71 ? 1.551 21.044 2.831 1.00 11.65 68 HIS B C 1
ATOM 2385 O O . HIS B 1 71 ? 2.029 22.100 2.430 1.00 9.78 68 HIS B O 1
ATOM 2392 N N . TRP B 1 72 ? 2.188 20.261 3.706 1.00 10.36 69 TRP B N 1
ATOM 2393 C CA . TRP B 1 72 ? 3.437 20.700 4.315 1.00 11.49 69 TRP B CA 1
ATOM 2394 C C . TRP B 1 72 ? 4.679 20.248 3.549 1.00 13.84 69 TRP B C 1
ATOM 2395 O O . TRP B 1 72 ? 5.771 20.728 3.851 1.00 13.84 69 TRP B O 1
ATOM 2406 N N . GLU B 1 73 ? 4.552 19.357 2.570 1.00 13.04 70 GLU B N 1
ATOM 2407 C CA . GLU B 1 73 ? 5.699 18.940 1.777 1.00 12.60 70 GLU B CA 1
ATOM 2408 C C . GLU B 1 73 ? 5.634 19.583 0.398 1.00 12.40 70 GLU B C 1
ATOM 2409 O O . GLU B 1 73 ? 4.560 19.955 -0.082 1.00 12.65 70 GLU B O 1
ATOM 2415 N N . ALA B 1 74 ? 6.801 19.699 -0.247 1.00 11.02 71 ALA B N 1
ATOM 2416 C CA . ALA B 1 74 ? 6.853 20.346 -1.558 1.00 11.09 71 ALA B CA 1
ATOM 2417 C C . ALA B 1 74 ? 6.201 19.493 -2.644 1.00 10.76 71 ALA B C 1
ATOM 2418 O O . ALA B 1 74 ? 5.692 20.032 -3.627 1.00 11.24 71 ALA B O 1
ATOM 2420 N N . SER B 1 75 ? 6.243 18.175 -2.496 1.00 10.37 72 SER B N 1
ATOM 2421 C CA . SER B 1 75 ? 5.667 17.193 -3.411 1.00 9.60 72 SER B CA 1
ATOM 2422 C C . SER B 1 75 ? 5.694 15.868 -2.661 1.00 14.90 72 SER B C 1
ATOM 2423 O O . SER B 1 75 ? 6.393 15.733 -1.650 1.00 14.52 72 SER B O 1
ATOM 2426 N N . GLY B 1 76 ? 4.961 14.883 -3.163 1.00 13.00 73 GLY B N 1
ATOM 2427 C CA . GLY B 1 76 ? 5.137 13.544 -2.630 1.00 12.61 73 GLY B CA 1
ATOM 2428 C C . GLY B 1 76 ? 3.838 12.751 -2.588 1.00 8.96 73 GLY B C 1
ATOM 2429 O O . GLY B 1 76 ? 2.849 13.079 -3.256 1.00 12.23 73 GLY B O 1
ATOM 2430 N N . ALA B 1 77 ? 3.884 11.684 -1.785 1.00 9.29 74 ALA B N 1
ATOM 2431 C CA . ALA B 1 77 ? 2.860 10.633 -1.806 1.00 10.08 74 ALA B CA 1
ATOM 2432 C C . ALA B 1 77 ? 1.730 11.009 -0.848 1.00 12.47 74 ALA B C 1
ATOM 2433 O O . ALA B 1 77 ? 1.547 10.431 0.231 1.00 12.93 74 ALA B O 1
ATOM 2435 N N . TYR B 1 78 ? 0.986 12.037 -1.256 1.00 9.08 75 TYR B N 1
ATOM 2436 C CA . TYR B 1 78 ? -0.108 12.586 -0.462 1.00 10.61 75 TYR B CA 1
ATOM 2437 C C . TYR B 1 78 ? -1.284 12.786 -1.411 1.00 11.54 75 TYR B C 1
ATOM 2438 O O . TYR B 1 78 ? -1.618 13.907 -1.793 1.00 11.69 75 TYR B O 1
ATOM 2447 N N . THR B 1 79 ? -1.886 11.675 -1.807 1.00 10.06 76 THR B N 1
ATOM 2448 C CA . THR B 1 79 ? -3.001 11.711 -2.743 1.00 9.56 76 THR B CA 1
ATOM 2449 C C . THR B 1 79 ? -4.076 12.673 -2.243 1.00 10.36 76 THR B C 1
ATOM 2450 O O . THR B 1 79 ? -4.457 12.632 -1.071 1.00 10.19 76 THR B O 1
ATOM 2454 N N . GLY B 1 80 ? -4.550 13.552 -3.139 1.00 10.23 77 GLY B N 1
ATOM 2455 C CA . GLY B 1 80 ? -5.566 14.538 -2.828 1.00 11.63 77 GLY B CA 1
ATOM 2456 C C . GLY B 1 80 ? -5.059 15.892 -2.345 1.00 12.63 77 GLY B C 1
ATOM 2457 O O . GLY B 1 80 ? -5.839 16.855 -2.348 1.00 12.10 77 GLY B O 1
ATOM 2458 N N . GLU B 1 81 ? -3.788 16.004 -1.938 1.00 10.63 78 GLU B N 1
ATOM 2459 C CA . GLU B 1 81 ? -3.268 17.245 -1.361 1.00 10.12 78 GLU B CA 1
ATOM 2460 C C . GLU B 1 81 ? -2.655 18.147 -2.424 1.00 11.67 78 GLU B C 1
ATOM 2461 O O . GLU B 1 81 ? -2.161 17.687 -3.457 1.00 10.79 78 GLU B O 1
ATOM 2467 N N . ILE B 1 82 ? -2.639 19.445 -2.113 1.00 8.45 79 ILE B N 1
ATOM 2468 C CA . ILE B 1 82 ? -2.146 20.501 -2.989 1.00 9.51 79 ILE B CA 1
ATOM 2469 C C . ILE B 1 82 ? -0.915 21.123 -2.346 1.00 10.26 79 ILE B C 1
ATOM 2470 O O . ILE B 1 82 ? -0.919 21.423 -1.142 1.00 8.50 79 ILE B O 1
ATOM 2475 N N . SER B 1 83 ? 0.128 21.321 -3.139 1.00 10.81 80 SER B N 1
ATOM 2476 C CA . SER B 1 83 ? 1.383 21.827 -2.613 1.00 12.25 80 SER B CA 1
ATOM 2477 C C . SER B 1 83 ? 1.439 23.335 -2.742 1.00 9.80 80 SER B C 1
ATOM 2478 O O . SER B 1 83 ? 0.675 23.955 -3.489 1.00 9.74 80 SER B O 1
ATOM 2481 N N . ALA B 1 84 ? 2.407 23.922 -2.035 1.00 10.05 81 ALA B N 1
ATOM 2482 C CA . ALA B 1 84 ? 2.598 25.364 -2.105 1.00 9.06 81 ALA B CA 1
ATOM 2483 C C . ALA B 1 84 ? 2.945 25.804 -3.519 1.00 10.47 81 ALA B C 1
ATOM 2484 O O . ALA B 1 84 ? 2.457 26.836 -3.986 1.00 10.93 81 ALA B O 1
ATOM 2486 N N . ALA B 1 85 ? 3.781 25.022 -4.224 1.00 12.00 82 ALA B N 1
ATOM 2487 C CA . ALA B 1 85 ? 4.163 25.397 -5.583 1.00 11.91 82 ALA B CA 1
ATOM 2488 C C . ALA B 1 85 ? 2.959 25.428 -6.505 1.00 9.92 82 ALA B C 1
ATOM 2489 O O . ALA B 1 85 ? 2.915 26.233 -7.446 1.00 11.35 82 ALA B O 1
ATOM 2491 N N . MET B 1 86 ? 1.996 24.537 -6.279 1.00 10.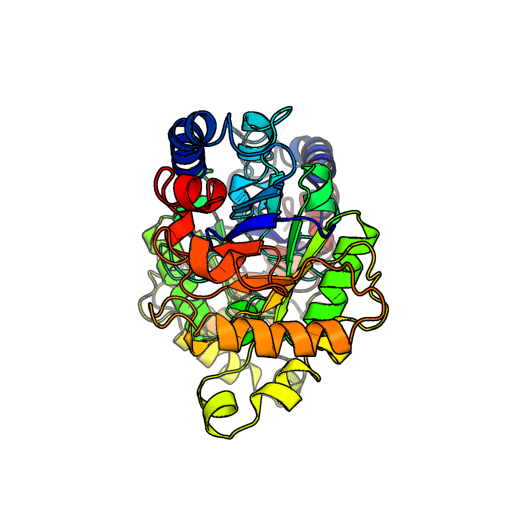08 83 MET B N 1
ATOM 2492 C CA . MET B 1 86 ? 0.777 24.571 -7.078 1.00 12.36 83 MET B CA 1
ATOM 2493 C C . MET B 1 86 ? 0.006 25.857 -6.843 1.00 14.59 83 MET B C 1
ATOM 2494 O O . MET B 1 86 ? -0.593 26.400 -7.781 1.00 11.62 83 MET B O 1
ATOM 2499 N N . LEU B 1 87 ? 0.046 26.384 -5.611 1.00 9.62 84 LEU B N 1
ATOM 2500 C CA . LEU B 1 87 ? -0.678 27.618 -5.330 1.00 10.81 84 LEU B CA 1
ATOM 2501 C C . LEU B 1 87 ? 0.080 28.847 -5.821 1.00 9.74 84 LEU B C 1
ATOM 2502 O O . LEU B 1 87 ? -0.527 29.769 -6.385 1.00 11.65 84 LEU B O 1
ATOM 2507 N N . THR B 1 88 ? 1.393 28.910 -5.587 1.00 10.87 85 THR B N 1
ATOM 2508 C CA . THR B 1 88 ? 2.114 30.103 -6.011 1.00 11.11 85 THR B CA 1
ATOM 2509 C C . THR B 1 88 ? 2.161 30.209 -7.523 1.00 12.41 85 THR B C 1
ATOM 2510 O O . THR B 1 88 ? 2.254 31.316 -8.051 1.00 13.01 85 THR B O 1
ATOM 2514 N N . GLU B 1 89 ? 2.045 29.086 -8.235 1.00 10.85 86 GLU B N 1
ATOM 2515 C CA . GLU B 1 89 ? 1.982 29.160 -9.685 1.00 14.47 86 GLU B CA 1
ATOM 2516 C C . GLU B 1 89 ? 0.794 30.002 -10.125 1.00 14.25 86 GLU B C 1
ATOM 2517 O O . GLU B 1 89 ? 0.875 30.734 -11.115 1.00 11.35 86 GLU B O 1
ATOM 2523 N N . ILE B 1 90 ? -0.318 29.907 -9.395 1.00 12.96 87 ILE B N 1
ATOM 2524 C CA . ILE B 1 90 ? -1.499 30.697 -9.712 1.00 15.04 87 ILE B CA 1
ATOM 2525 C C . ILE B 1 90 ? -1.334 32.143 -9.259 1.00 13.77 87 ILE B C 1
ATOM 2526 O O . ILE B 1 90 ? -1.996 33.040 -9.804 1.00 17.13 87 ILE B O 1
ATOM 2531 N N . GLY B 1 91 ? -0.451 32.399 -8.298 1.00 14.63 88 GLY B N 1
ATOM 2532 C CA . GLY B 1 91 ? -0.186 33.752 -7.847 1.00 14.60 88 GLY B CA 1
ATOM 2533 C C . GLY B 1 91 ? -1.055 34.219 -6.698 1.00 18.16 88 GLY B C 1
ATOM 2534 O O . GLY B 1 91 ? -1.132 35.427 -6.438 1.00 19.15 88 GLY B O 1
ATOM 2535 N N . ILE B 1 92 ? -1.694 33.315 -5.994 1.00 13.47 89 ILE B N 1
ATOM 2536 C CA . ILE B 1 92 ? -2.598 33.732 -4.925 1.00 12.82 89 ILE B CA 1
ATOM 2537 C C . ILE B 1 92 ? -1.790 34.174 -3.711 1.00 16.35 89 ILE B C 1
ATOM 2538 O O . ILE B 1 92 ? -0.589 33.918 -3.600 1.00 15.57 89 ILE B O 1
ATOM 2543 N N . HIS B 1 93 ? -2.458 34.863 -2.790 1.00 11.56 90 HIS B N 1
ATOM 2544 C CA . HIS B 1 93 ? -1.744 35.507 -1.696 1.00 14.68 90 HIS B CA 1
ATOM 2545 C C . HIS B 1 93 ? -1.876 34.825 -0.349 1.00 12.77 90 HIS B C 1
ATOM 2546 O O . HIS B 1 93 ? -0.922 34.880 0.435 1.00 13.15 90 HIS B O 1
ATOM 2553 N N . TYR B 1 94 ? -3.008 34.182 -0.062 1.00 10.76 91 TYR B N 1
ATOM 2554 C CA . TYR B 1 94 ? -3.319 33.677 1.275 1.00 11.51 91 TYR B CA 1
ATOM 2555 C C . TYR B 1 94 ? -3.605 32.179 1.259 1.00 13.02 91 TYR B C 1
ATOM 2556 O O . TYR B 1 94 ? -3.944 31.591 0.228 1.00 12.59 91 TYR B O 1
ATOM 2565 N N . VAL B 1 95 ? -3.497 31.556 2.429 1.00 13.60 92 VAL B N 1
ATOM 2566 C CA . VAL B 1 95 ? -4.001 30.195 2.576 1.00 10.49 92 VAL B CA 1
ATOM 2567 C C . VAL B 1 95 ? -4.509 29.998 3.997 1.00 12.92 92 VAL B C 1
ATOM 2568 O O . VAL B 1 95 ? -3.811 30.309 4.967 1.00 11.25 92 VAL B O 1
ATOM 2572 N N . VAL B 1 96 ? -5.734 29.486 4.114 1.00 8.23 93 VAL B N 1
ATOM 2573 C CA . VAL B 1 96 ? -6.300 29.134 5.417 1.00 8.44 93 VAL B CA 1
ATOM 2574 C C . VAL B 1 96 ? -5.683 27.817 5.862 1.00 11.60 93 VAL B C 1
ATOM 2575 O O . VAL B 1 96 ? -5.662 26.844 5.097 1.00 12.92 93 VAL B O 1
ATOM 2579 N N . ILE B 1 97 ? -5.149 27.778 7.084 1.00 9.05 94 ILE B N 1
ATOM 2580 C CA . ILE B 1 97 ? -4.476 26.585 7.570 1.00 8.53 94 ILE B CA 1
ATOM 2581 C C . ILE B 1 97 ? -5.026 26.223 8.940 1.00 9.43 94 ILE B C 1
ATOM 2582 O O . ILE B 1 97 ? -5.213 27.092 9.792 1.00 10.19 94 ILE B O 1
ATOM 2587 N N . GLY B 1 98 ? -5.280 24.940 9.140 1.00 8.98 95 GLY B N 1
ATOM 2588 C CA . GLY B 1 98 ? -5.709 24.478 10.444 1.00 11.96 95 GLY B CA 1
ATOM 2589 C C . GLY B 1 98 ? -7.142 24.811 10.778 1.00 12.45 95 GLY B C 1
ATOM 2590 O O . GLY B 1 98 ? -7.494 24.871 11.959 1.00 11.35 95 GLY B O 1
ATOM 2591 N N . HIS B 1 99 ? -7.982 25.032 9.770 1.00 10.61 96 HIS B N 1
ATOM 2592 C CA . HIS B 1 99 ? -9.392 25.286 10.022 1.00 10.20 96 HIS B CA 1
ATOM 2593 C C . HIS B 1 99 ? -10.015 24.142 10.821 1.00 11.94 96 HIS B C 1
ATOM 2594 O O . HIS B 1 99 ? -9.674 22.973 10.637 1.00 11.18 96 HIS B O 1
ATOM 2601 N N A SER B 1 100 ? -10.930 24.496 11.731 0.45 10.76 97 SER B N 1
ATOM 2602 N N B SER B 1 100 ? -10.928 24.490 11.735 0.55 10.75 97 SER B N 1
ATOM 2603 C CA A SER B 1 100 ? -11.496 23.500 12.630 0.45 12.86 97 SER B CA 1
ATOM 2604 C CA B SER B 1 100 ? -11.475 23.481 12.632 0.55 12.85 97 SER B CA 1
ATOM 2605 C C A SER B 1 100 ? -12.117 22.337 11.873 0.45 12.18 97 SER B C 1
ATOM 2606 C C B SER B 1 100 ? -12.117 22.330 11.874 0.55 12.17 97 SER B C 1
ATOM 2607 O O A SER B 1 100 ? -12.096 21.203 12.361 0.45 13.30 97 SER B O 1
ATOM 2608 O O B SER B 1 100 ? -12.111 21.195 12.360 0.55 13.30 97 SER B O 1
ATOM 2613 N N . GLU B 1 101 ? -12.673 22.593 10.687 1.00 12.10 98 GLU B N 1
ATOM 2614 C CA . GLU B 1 101 ? -13.256 21.508 9.922 1.00 10.92 98 GLU B CA 1
ATOM 2615 C C . GLU B 1 101 ? -12.186 20.501 9.480 1.00 15.31 98 GLU B C 1
ATOM 2616 O O . GLU B 1 101 ? -12.470 19.299 9.434 1.00 11.22 98 GLU B O 1
ATOM 2622 N N . ARG B 1 102 ? -10.941 20.950 9.215 1.00 10.82 99 ARG B N 1
ATOM 2623 C CA . ARG B 1 102 ? -9.893 19.977 8.881 1.00 11.60 99 ARG B CA 1
ATOM 2624 C C . ARG B 1 102 ? -9.468 19.199 10.114 1.00 11.57 99 ARG B C 1
ATOM 2625 O O . ARG B 1 102 ? -9.135 18.013 10.007 1.00 10.14 99 ARG B O 1
ATOM 2633 N N . ARG B 1 103 ? -9.472 19.855 11.281 1.00 10.42 100 ARG B N 1
ATOM 2634 C CA . ARG B 1 103 ? -9.136 19.176 12.531 1.00 12.78 100 ARG B CA 1
ATOM 2635 C C . ARG B 1 103 ? -10.240 18.206 12.942 1.00 14.10 100 ARG B C 1
ATOM 2636 O O . ARG B 1 103 ? -9.964 17.117 13.457 1.00 12.85 100 ARG B O 1
ATOM 2644 N N . GLN B 1 104 ? -11.497 18.578 12.708 1.00 11.13 101 GLN B N 1
ATOM 2645 C CA . GLN B 1 104 ? -12.609 17.727 13.129 1.00 12.63 101 GLN B CA 1
ATOM 2646 C C . GLN B 1 104 ? -12.757 16.495 12.245 1.00 20.09 101 GLN B C 1
ATOM 2647 O O . GLN B 1 104 ? -13.007 15.392 12.750 1.00 13.98 101 GLN B O 1
ATOM 2653 N N . TYR B 1 105 ? -12.642 16.660 10.924 1.00 12.42 102 TYR B N 1
ATOM 2654 C CA . TYR B 1 105 ? -12.972 15.591 9.997 1.00 13.26 102 TYR B CA 1
ATOM 2655 C C . TYR B 1 105 ? -11.774 14.957 9.317 1.00 15.79 102 TYR B C 1
ATOM 2656 O O . TYR B 1 105 ? -11.845 13.786 8.944 1.00 16.41 102 TYR B O 1
ATOM 2665 N N . PHE B 1 106 ? -10.694 15.698 9.106 1.00 10.28 103 PHE B N 1
ATOM 2666 C CA . PHE B 1 106 ? -9.687 15.270 8.144 1.00 10.07 103 PHE B CA 1
ATOM 2667 C C . PHE B 1 106 ? -8.300 15.141 8.757 1.00 16.27 103 PHE B C 1
ATOM 2668 O O . PHE B 1 106 ? -7.293 15.273 8.058 1.00 16.19 103 PHE B O 1
ATOM 2676 N N . GLY B 1 107 ? -8.231 14.852 10.057 1.00 14.61 104 GLY B N 1
ATOM 2677 C CA . GLY B 1 107 ? -6.975 14.442 10.659 1.00 16.04 104 GLY B CA 1
ATOM 2678 C C . GLY B 1 107 ? -5.966 15.537 10.933 1.00 13.68 104 GLY B C 1
ATOM 2679 O O . GLY B 1 107 ? -4.824 15.220 11.280 1.00 12.28 104 GLY B O 1
ATOM 2680 N N . GLU B 1 108 ? -6.331 16.810 10.784 1.00 13.72 105 GLU B N 1
ATOM 2681 C CA . GLU B 1 108 ? -5.387 17.881 11.081 1.00 12.69 105 GLU B CA 1
ATOM 2682 C C . GLU B 1 108 ? -5.061 17.938 12.570 1.00 16.25 105 GLU B C 1
ATOM 2683 O O . GLU B 1 108 ? -5.962 17.988 13.409 1.00 12.45 105 GLU B O 1
ATOM 2689 N N . THR B 1 109 ? -3.771 18.003 12.888 1.00 13.77 106 THR B N 1
ATOM 2690 C CA . THR B 1 109 ? -3.296 18.173 14.253 1.00 13.54 106 THR B CA 1
ATOM 2691 C C . THR B 1 109 ? -2.615 19.528 14.385 1.00 13.66 106 THR B C 1
ATOM 2692 O O . THR B 1 109 ? -2.351 20.218 13.402 1.00 12.82 106 THR B O 1
ATOM 2696 N N . ASP B 1 110 ? -2.315 19.916 15.627 1.00 12.32 107 ASP B N 1
ATOM 2697 C CA . ASP B 1 110 ? -1.522 21.124 15.805 1.00 12.47 107 ASP B CA 1
ATOM 2698 C C . ASP B 1 110 ? -0.202 20.996 15.067 1.00 12.90 107 ASP B C 1
ATOM 2699 O O . ASP B 1 110 ? 0.278 21.955 14.447 1.00 14.09 107 ASP B O 1
ATOM 2704 N N . GLU B 1 111 ? 0.377 19.800 15.106 1.00 13.72 108 GLU B N 1
ATOM 2705 C CA . GLU B 1 111 ? 1.677 19.574 14.494 1.00 13.23 108 GLU B CA 1
ATOM 2706 C C . GLU B 1 111 ? 1.604 19.706 12.978 1.00 10.88 108 GLU B C 1
ATOM 2707 O O . GLU B 1 111 ? 2.448 20.376 12.377 1.00 13.48 108 GLU B O 1
ATOM 2713 N N . THR B 1 112 ? 0.576 19.127 12.346 1.00 13.32 109 THR B N 1
ATOM 2714 C CA . THR B 1 112 ? 0.505 19.259 10.890 1.00 12.73 109 THR B CA 1
ATOM 2715 C C . THR B 1 112 ? 0.085 20.665 10.486 1.00 13.53 109 THR B C 1
ATOM 2716 O O . THR B 1 112 ? 0.523 21.156 9.443 1.00 10.93 109 THR B O 1
ATOM 2720 N N . ALA B 1 113 ? -0.735 21.346 11.295 1.00 12.51 110 ALA B N 1
ATOM 2721 C CA . ALA B 1 113 ? -1.047 22.736 10.982 1.00 11.66 110 ALA B CA 1
ATOM 2722 C C . ALA B 1 113 ? 0.219 23.582 10.973 1.00 13.33 110 ALA B C 1
ATOM 2723 O O . ALA B 1 113 ? 0.432 24.391 10.063 1.00 11.43 110 ALA B O 1
ATOM 2725 N N . ASN B 1 114 ? 1.071 23.405 11.991 1.00 12.35 111 ASN B N 1
ATOM 2726 C CA . ASN B 1 114 ? 2.359 24.088 12.044 1.00 14.06 111 ASN B CA 1
ATOM 2727 C C . ASN B 1 114 ? 3.167 23.826 10.784 1.00 10.35 111 ASN B C 1
ATOM 2728 O O . ASN B 1 114 ? 3.689 24.756 10.154 1.00 10.98 111 ASN B O 1
ATOM 2733 N N . LEU B 1 115 ? 3.272 22.557 10.391 1.00 10.55 112 LEU B N 1
ATOM 2734 C CA . LEU B 1 115 ? 4.105 22.236 9.234 1.00 11.20 112 LEU B CA 1
ATOM 2735 C C . LEU B 1 115 ? 3.544 22.859 7.960 1.00 13.35 112 LEU B C 1
ATOM 2736 O O . LEU B 1 115 ? 4.309 23.290 7.084 1.00 10.51 112 LEU B O 1
ATOM 2741 N N . ARG B 1 116 ? 2.211 22.906 7.829 1.00 10.77 113 ARG B N 1
ATOM 2742 C CA . ARG B 1 116 ? 1.619 23.569 6.664 1.00 11.14 113 ARG B CA 1
ATOM 2743 C C . ARG B 1 116 ? 1.909 25.063 6.675 1.00 10.41 113 ARG B C 1
ATOM 2744 O O . ARG B 1 116 ? 2.211 25.650 5.627 1.00 10.79 113 ARG B O 1
ATOM 2752 N N . VAL B 1 117 ? 1.823 25.701 7.846 1.00 11.67 114 VAL B N 1
ATOM 2753 C CA . VAL B 1 117 ? 2.170 27.119 7.949 1.00 9.92 114 VAL B CA 1
ATOM 2754 C C . VAL B 1 117 ? 3.598 27.360 7.451 1.00 12.48 114 VAL B C 1
ATOM 2755 O O . VAL B 1 117 ? 3.862 28.299 6.694 1.00 10.32 114 VAL B O 1
ATOM 2759 N N . LEU B 1 118 ? 4.543 26.537 7.908 1.00 11.81 115 LEU B N 1
ATOM 2760 C CA . LEU B 1 118 ? 5.930 26.701 7.481 1.00 11.40 115 LEU B CA 1
ATOM 2761 C C . LEU B 1 118 ? 6.055 26.577 5.969 1.00 11.38 115 LEU B C 1
ATOM 2762 O O . LEU B 1 118 ? 6.776 27.361 5.332 1.00 11.53 115 LEU B O 1
ATOM 2767 N N . ALA B 1 119 ? 5.348 25.614 5.377 1.00 9.83 116 ALA B N 1
ATOM 2768 C CA . ALA B 1 119 ? 5.426 25.429 3.931 1.00 11.16 116 ALA B CA 1
ATOM 2769 C C . ALA B 1 119 ? 4.877 26.650 3.194 1.00 14.07 116 ALA B C 1
ATOM 2770 O O . ALA B 1 119 ? 5.484 27.142 2.228 1.00 11.41 116 ALA B O 1
ATOM 2772 N N . ALA B 1 120 ? 3.725 27.159 3.641 1.00 14.57 117 ALA B N 1
ATOM 2773 C CA . ALA B 1 120 ? 3.158 28.358 3.032 1.00 12.68 117 ALA B CA 1
ATOM 2774 C C . ALA B 1 120 ? 4.131 29.531 3.114 1.00 13.25 117 ALA B C 1
ATOM 2775 O O . ALA B 1 120 ? 4.358 30.233 2.128 1.00 12.10 117 ALA B O 1
ATOM 2777 N N . GLN B 1 121 ? 4.738 29.742 4.287 1.00 11.38 118 GLN B N 1
ATOM 2778 C CA . GLN B 1 121 ? 5.643 30.874 4.448 1.00 12.43 118 GLN B CA 1
ATOM 2779 C C . GLN B 1 121 ? 6.855 30.767 3.533 1.00 12.79 118 GLN B C 1
ATOM 2780 O O . GLN B 1 121 ? 7.291 31.767 2.947 1.00 16.51 118 GLN B O 1
ATOM 2786 N N . LYS B 1 122 ? 7.426 29.570 3.421 1.00 14.59 119 LYS B N 1
ATOM 2787 C CA . LYS B 1 122 ? 8.637 29.405 2.629 1.00 21.37 119 LYS B CA 1
ATOM 2788 C C . LYS B 1 122 ? 8.356 29.675 1.158 1.00 20.23 119 LYS B C 1
ATOM 2789 O O . LYS B 1 122 ? 9.261 30.093 0.429 1.00 16.99 119 LYS B O 1
ATOM 2795 N N . ALA B 1 123 ? 7.100 29.522 0.731 1.00 10.83 120 ALA B N 1
ATOM 2796 C CA . ALA B 1 123 ? 6.689 29.805 -0.639 1.00 9.72 120 ALA B CA 1
ATOM 2797 C C . ALA B 1 123 ? 6.226 31.242 -0.840 1.00 12.97 120 ALA B C 1
ATOM 2798 O O . ALA B 1 123 ? 5.906 31.625 -1.973 1.00 16.11 120 ALA B O 1
ATOM 2800 N N . GLY B 1 124 ? 6.164 32.040 0.221 1.00 13.96 121 GLY B N 1
ATOM 2801 C CA . GLY B 1 124 ? 5.702 33.409 0.106 1.00 15.37 121 GLY B CA 1
ATOM 2802 C C . GLY B 1 124 ? 4.205 33.588 0.212 1.00 13.70 121 GLY B C 1
ATOM 2803 O O . GLY B 1 124 ? 3.706 34.686 -0.071 1.00 15.70 121 GLY B O 1
ATOM 2804 N N . LEU B 1 125 ? 3.473 32.552 0.593 1.00 9.69 122 LEU B N 1
ATOM 2805 C CA . LEU B 1 125 ? 2.055 32.709 0.885 1.00 11.63 122 LEU B CA 1
ATOM 2806 C C . LEU B 1 125 ? 1.897 33.294 2.277 1.00 14.32 122 LEU B C 1
ATOM 2807 O O . LEU B 1 125 ? 2.782 33.158 3.122 1.00 12.89 122 LEU B O 1
ATOM 2812 N N . ILE B 1 126 ? 0.772 33.970 2.500 1.00 12.97 123 ILE B N 1
ATOM 2813 C CA . ILE B 1 126 ? 0.419 34.496 3.815 1.00 10.34 123 ILE B CA 1
ATOM 2814 C C . ILE B 1 126 ? -0.482 33.465 4.495 1.00 11.32 123 ILE B C 1
ATOM 2815 O O . ILE B 1 126 ? -1.632 33.284 4.058 1.00 11.56 123 ILE B O 1
ATOM 2820 N N . PRO B 1 127 ? -0.028 32.810 5.556 1.00 12.63 124 PRO B N 1
ATOM 2821 C CA . PRO B 1 127 ? -0.870 31.819 6.222 1.00 9.62 124 PRO B CA 1
ATOM 2822 C C . PRO B 1 127 ? -1.850 32.488 7.171 1.00 15.03 124 PRO B C 1
ATOM 2823 O O . PRO B 1 127 ? -1.509 33.435 7.889 1.00 10.46 124 PRO B O 1
ATOM 2827 N N . ILE B 1 128 ? -3.068 31.970 7.176 1.00 11.02 125 ILE B N 1
ATOM 2828 C CA . ILE B 1 128 ? -4.067 32.309 8.182 1.00 10.34 125 ILE B CA 1
ATOM 2829 C C . ILE B 1 128 ? -4.245 31.068 9.045 1.00 11.03 125 ILE B C 1
ATOM 2830 O O . ILE B 1 128 ? -4.961 30.131 8.664 1.00 11.39 125 ILE B O 1
ATOM 2835 N N . LEU B 1 129 ? -3.592 31.060 10.211 1.00 10.52 126 LEU B N 1
ATOM 2836 C CA . LEU B 1 129 ? -3.648 29.916 11.106 1.00 9.56 126 LEU B CA 1
ATOM 2837 C C . LEU B 1 129 ? -4.900 30.016 11.974 1.00 13.73 126 LEU B C 1
ATOM 2838 O O . LEU B 1 129 ? -5.083 31.002 12.689 1.00 11.04 126 LEU B O 1
ATOM 2843 N N . CYS B 1 130 ? -5.756 28.998 11.923 1.00 10.11 127 CYS B N 1
ATOM 2844 C CA . CYS B 1 130 ? -6.978 28.985 12.717 1.00 12.21 127 CYS B CA 1
ATOM 2845 C C . CYS B 1 130 ? -6.756 28.241 14.026 1.00 11.39 127 CYS B C 1
ATOM 2846 O O . CYS B 1 130 ? -6.217 27.132 14.036 1.00 12.15 127 CYS B O 1
ATOM 2849 N N . VAL B 1 131 ? -7.212 28.844 15.126 1.00 12.14 128 VAL B N 1
ATOM 2850 C CA . VAL B 1 131 ? -7.200 28.220 16.440 1.00 11.61 128 VAL B CA 1
ATOM 2851 C C . VAL B 1 131 ? -8.588 28.404 17.050 1.00 15.59 128 VAL B C 1
ATOM 2852 O O . VAL B 1 131 ? -9.347 29.303 16.679 1.00 13.54 128 VAL B O 1
ATOM 2856 N N . GLY B 1 132 ? -8.916 27.542 18.000 1.00 13.55 129 GLY B N 1
ATOM 2857 C CA . GLY B 1 132 ? -10.214 27.653 18.644 1.00 12.42 129 GLY B CA 1
ATOM 2858 C C . GLY B 1 132 ? -10.566 26.461 19.508 1.00 14.80 129 GLY B C 1
ATOM 2859 O O . GLY B 1 132 ? -10.234 25.320 19.173 1.00 13.04 129 GLY B O 1
ATOM 2860 N N . GLU B 1 133 ? -11.256 26.714 20.619 1.00 15.90 130 GLU B N 1
ATOM 2861 C CA . GLU B 1 133 ? -11.625 25.660 21.551 1.00 12.08 130 GLU B CA 1
ATOM 2862 C C . GLU B 1 133 ? -12.999 25.082 21.213 1.00 13.61 130 GLU B C 1
ATOM 2863 O O . GLU B 1 133 ? -13.842 25.734 20.592 1.00 17.32 130 GLU B O 1
ATOM 2869 N N . SER B 1 134 ? -13.210 23.835 21.614 1.00 13.12 131 SER B N 1
ATOM 2870 C CA . SER B 1 134 ? -14.500 23.178 21.490 1.00 17.79 131 SER B CA 1
ATOM 2871 C C . SER B 1 134 ? -15.485 23.680 22.553 1.00 22.74 131 SER B C 1
ATOM 2872 O O . SER B 1 134 ? -15.113 24.316 23.544 1.00 17.19 131 SER B O 1
ATOM 2875 N N . LYS B 1 135 ? -16.771 23.373 22.332 1.00 18.31 132 LYS B N 1
ATOM 2876 C CA . LYS B 1 135 ? -17.777 23.645 23.350 1.00 25.89 132 LYS B CA 1
ATOM 2877 C C . LYS B 1 135 ? -17.400 22.980 24.659 1.00 18.67 132 LYS B C 1
ATOM 2878 O O . LYS B 1 135 ? -17.472 23.602 25.722 1.00 21.39 132 LYS B O 1
ATOM 2881 N N . ALA B 1 136 ? -16.964 21.720 24.592 1.00 18.15 133 ALA B N 1
ATOM 2882 C CA . ALA B 1 136 ? -16.587 20.992 25.797 1.00 25.56 133 ALA B CA 1
ATOM 2883 C C . ALA B 1 136 ? -15.457 21.700 26.530 1.00 25.15 133 ALA B C 1
ATOM 2884 O O . ALA B 1 136 ? -15.500 21.864 27.757 1.00 22.10 133 ALA B O 1
ATOM 2886 N N . GLN B 1 137 ? -14.447 22.149 25.793 1.00 16.96 134 GLN B N 1
ATOM 2887 C CA . GLN B 1 137 ? -13.338 22.850 26.425 1.00 17.60 134 GLN B CA 1
ATOM 2888 C C . GLN B 1 137 ? -13.792 24.194 26.987 1.00 18.67 134 GLN B C 1
ATOM 2889 O O . GLN B 1 137 ? -13.386 24.588 28.087 1.00 20.68 134 GLN B O 1
ATOM 2895 N N . ARG B 1 138 ? -14.639 24.906 26.244 1.00 17.33 135 ARG B N 1
ATOM 2896 C CA . ARG B 1 138 ? -15.189 26.171 26.726 1.00 20.37 135 ARG B CA 1
ATOM 2897 C C . ARG B 1 138 ? -15.971 25.979 28.028 1.00 23.60 135 ARG B C 1
ATOM 2898 O O . ARG B 1 138 ? -15.777 26.721 28.996 1.00 22.61 135 ARG B O 1
ATOM 2906 N N . ASP B 1 139 ? -16.864 24.987 28.064 1.00 19.76 136 ASP B N 1
ATOM 2907 C CA . ASP B 1 139 ? -17.683 24.768 29.257 1.00 24.97 136 ASP B CA 1
ATOM 2908 C C . ASP B 1 139 ? -16.866 24.255 30.431 1.00 23.63 136 ASP B C 1
ATOM 2909 O O . ASP B 1 139 ? -17.271 24.452 31.584 1.00 30.68 136 ASP B O 1
ATOM 2914 N N . ALA B 1 140 ? -15.729 23.610 30.172 1.00 24.91 137 ALA B N 1
ATOM 2915 C CA . ALA B 1 140 ? -14.827 23.158 31.224 1.00 24.11 137 ALA B CA 1
ATOM 2916 C C . ALA B 1 140 ? -13.902 24.255 31.737 1.00 21.34 137 ALA B C 1
ATOM 2917 O O . ALA B 1 140 ? -13.092 23.986 32.627 1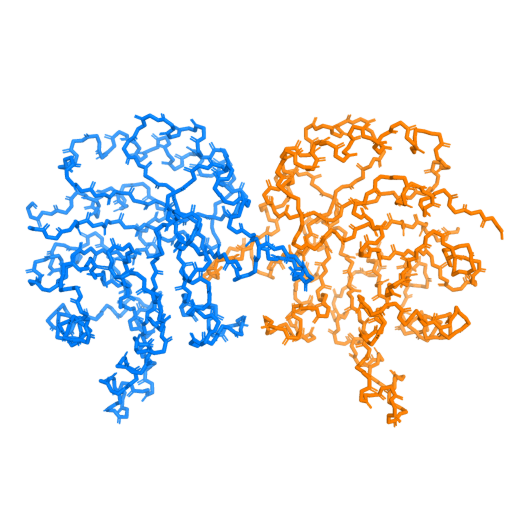.00 23.18 137 ALA B O 1
ATOM 2919 N N . GLY B 1 141 ? -13.993 25.473 31.210 1.00 22.45 138 GLY B N 1
ATOM 2920 C CA . GLY B 1 141 ? -13.095 26.532 31.636 1.00 18.28 138 GLY B CA 1
ATOM 2921 C C . GLY B 1 141 ? -11.679 26.388 31.129 1.00 28.69 138 GLY B C 1
ATOM 2922 O O . GLY B 1 141 ? -10.752 26.920 31.747 1.00 23.18 138 GLY B O 1
ATOM 2923 N N . GLU B 1 142 ? -11.486 25.693 30.006 1.00 17.93 139 GLU B N 1
ATOM 2924 C CA . GLU B 1 142 ? -10.153 25.372 29.505 1.00 13.99 139 GLU B CA 1
ATOM 2925 C C . GLU B 1 142 ? -9.747 26.215 28.303 1.00 15.17 139 GLU B C 1
ATOM 2926 O O . GLU B 1 142 ? -8.672 25.980 27.740 1.00 18.03 139 GLU B O 1
ATOM 2932 N N . THR B 1 143 ? -10.556 27.204 27.920 1.00 16.80 140 THR B N 1
ATOM 2933 C CA . THR B 1 143 ? -10.276 27.973 26.709 1.00 16.46 140 THR B CA 1
ATOM 2934 C C . THR B 1 143 ? -8.851 28.508 26.688 1.00 20.46 140 THR B C 1
ATOM 2935 O O . THR B 1 143 ? -8.139 28.380 25.685 1.00 15.61 140 THR B O 1
ATOM 2939 N N . GLU B 1 144 ? -8.425 29.142 27.777 1.00 16.24 141 GLU B N 1
ATOM 2940 C CA . GLU B 1 144 ? -7.137 29.824 27.755 1.00 16.72 141 GLU B CA 1
ATOM 2941 C C . GLU B 1 144 ? -5.995 28.834 27.573 1.00 18.37 141 GLU B C 1
ATOM 2942 O O . GLU B 1 144 ? -5.115 29.039 26.732 1.00 16.65 141 GLU B O 1
ATOM 2948 N N . GLN B 1 145 ? -5.998 27.746 28.347 1.00 16.32 142 GLN B N 1
ATOM 2949 C CA . GLN B 1 145 ? -4.926 26.759 28.233 1.00 21.79 142 GLN B CA 1
ATOM 2950 C C . GLN B 1 145 ? -4.913 26.111 26.853 1.00 23.19 142 GLN B C 1
ATOM 2951 O O . GLN B 1 145 ? -3.841 25.851 26.286 1.00 19.20 142 GLN B O 1
ATOM 2954 N N . VAL B 1 146 ? -6.102 25.817 26.318 1.00 16.78 143 VAL B N 1
ATOM 2955 C CA . VAL B 1 146 ? -6.222 25.196 25.005 1.00 17.92 143 VAL B CA 1
ATOM 2956 C C . VAL B 1 146 ? -5.659 26.113 23.932 1.00 17.14 143 VAL B C 1
ATOM 2957 O O . VAL B 1 146 ? -4.892 25.682 23.062 1.00 14.36 143 VAL B O 1
ATOM 2961 N N . ILE B 1 147 ? -6.033 27.396 23.978 1.00 14.74 144 ILE B N 1
ATOM 2962 C CA . ILE B 1 147 ? -5.571 28.341 22.963 1.00 16.87 144 ILE B CA 1
ATOM 2963 C C . ILE B 1 147 ? -4.065 28.552 23.068 1.00 18.93 144 ILE B C 1
ATOM 2964 O O . ILE B 1 147 ? -3.357 28.584 22.051 1.00 18.74 144 ILE B O 1
ATOM 2969 N N . VAL B 1 148 ? -3.547 28.684 24.291 1.00 19.39 145 VAL B N 1
ATOM 2970 C CA . VAL B 1 148 ? -2.102 28.819 24.470 1.00 19.65 145 VAL B CA 1
ATOM 2971 C C . VAL B 1 148 ? -1.377 27.647 23.827 1.00 17.71 145 VAL B C 1
ATOM 2972 O O . VAL B 1 148 ? -0.347 27.818 23.159 1.00 18.66 145 VAL B O 1
ATOM 2976 N N . ASP B 1 149 ? -1.910 26.443 24.008 1.00 16.07 146 ASP B N 1
ATOM 2977 C CA . ASP B 1 149 ? -1.278 25.260 23.450 1.00 18.59 146 ASP B CA 1
ATOM 2978 C C . ASP B 1 149 ? -1.363 25.237 21.925 1.00 18.83 146 ASP B C 1
ATOM 2979 O O . ASP B 1 149 ? -0.395 24.876 21.253 1.00 16.01 146 ASP B O 1
ATOM 2984 N N . GLN B 1 150 ? -2.510 25.594 21.357 1.00 14.95 147 GLN B N 1
ATOM 2985 C CA . GLN B 1 150 ? -2.610 25.589 19.900 1.00 16.49 147 GLN B CA 1
ATOM 2986 C C . GLN B 1 150 ? -1.711 26.641 19.276 1.00 13.28 147 GLN B C 1
ATOM 2987 O O . GLN B 1 150 ? -1.159 26.422 18.188 1.00 14.51 147 GLN B O 1
ATOM 2993 N N . VAL B 1 151 ? -1.587 27.804 19.925 1.00 11.84 148 VAL B N 1
ATOM 2994 C CA . VAL B 1 151 ? -0.730 28.856 19.393 1.00 15.32 148 VAL B CA 1
ATOM 2995 C C . VAL B 1 151 ? 0.735 28.451 19.503 1.00 20.61 148 VAL B C 1
ATOM 2996 O O . VAL B 1 151 ? 1.520 28.651 18.567 1.00 15.63 148 VAL B O 1
ATOM 3000 N N . LYS B 1 152 ? 1.127 27.880 20.646 1.00 15.56 149 LYS B N 1
ATOM 3001 C CA . LYS B 1 152 ? 2.514 27.453 20.822 1.00 15.44 149 LYS B CA 1
ATOM 3002 C C . LYS B 1 152 ? 2.889 26.392 19.801 1.00 13.87 149 LYS B C 1
ATOM 3003 O O . LYS B 1 152 ? 3.894 26.520 19.086 1.00 17.09 149 LYS B O 1
ATOM 3007 N N . LYS B 1 153 ? 2.084 25.339 19.711 1.00 14.17 150 LYS B N 1
ATOM 3008 C CA . LYS B 1 153 ? 2.390 24.258 18.782 1.00 14.79 150 LYS B CA 1
ATOM 3009 C C . LYS B 1 153 ? 2.280 24.720 17.337 1.00 17.62 150 LYS B C 1
ATOM 3010 O O . LYS B 1 153 ? 3.085 24.314 16.497 1.00 12.13 150 LYS B O 1
ATOM 3016 N N . GLY B 1 154 ? 1.284 25.555 17.027 1.00 14.23 151 GLY B N 1
ATOM 3017 C CA . GLY B 1 154 ? 1.115 26.027 15.660 1.00 12.60 151 GLY B CA 1
ATOM 3018 C C . GLY B 1 154 ? 2.236 26.924 15.152 1.00 8.79 151 GLY B C 1
ATOM 3019 O O . GLY B 1 154 ? 2.445 27.001 13.938 1.00 13.21 151 GLY B O 1
ATOM 3020 N N . LEU B 1 155 ? 2.974 27.591 16.043 1.00 11.20 152 LEU B N 1
ATOM 3021 C CA . LEU B 1 155 ? 3.913 28.628 15.619 1.00 11.93 152 LEU B CA 1
ATOM 3022 C C . LEU B 1 155 ? 5.377 28.241 15.789 1.00 11.54 152 LEU B C 1
ATOM 3023 O O . LEU B 1 155 ? 6.249 29.105 15.671 1.00 14.05 152 LEU B O 1
ATOM 3028 N N . VAL B 1 156 ? 5.671 26.975 16.054 1.00 14.38 153 VAL B N 1
ATOM 3029 C CA . VAL B 1 156 ? 7.072 26.555 16.152 1.00 11.87 153 VAL B CA 1
ATOM 3030 C C . VAL B 1 156 ? 7.781 26.879 14.842 1.00 14.34 153 VAL B C 1
ATOM 3031 O O . VAL B 1 156 ? 7.340 26.466 13.764 1.00 15.29 153 VAL B O 1
ATOM 3035 N N . ASN B 1 157 ? 8.872 27.644 14.926 1.00 14.88 154 ASN B N 1
ATOM 3036 C CA . ASN B 1 157 ? 9.697 28.048 13.785 1.00 13.32 154 ASN B CA 1
ATOM 3037 C C . ASN B 1 157 ? 8.976 28.991 12.825 1.00 12.61 154 ASN B C 1
ATOM 3038 O O . ASN B 1 157 ? 9.498 29.278 11.743 1.00 14.78 154 ASN B O 1
ATOM 3043 N N . VAL B 1 158 ? 7.794 29.513 13.192 1.00 12.74 155 VAL B N 1
ATOM 3044 C CA . VAL B 1 158 ? 7.021 30.333 12.261 1.00 13.04 155 VAL B CA 1
ATOM 3045 C C . VAL B 1 158 ? 7.497 31.780 12.295 1.00 14.70 155 VAL B C 1
ATOM 3046 O O . VAL B 1 158 ? 7.759 32.353 13.361 1.00 16.35 155 VAL B O 1
ATOM 3050 N N . ASP B 1 159 ? 7.609 32.371 11.108 1.00 11.30 156 ASP B N 1
ATOM 3051 C CA . ASP B 1 159 ? 7.922 33.784 10.921 1.00 13.51 156 ASP B CA 1
ATOM 3052 C C . ASP B 1 159 ? 6.710 34.618 11.333 1.00 21.13 156 ASP B C 1
ATOM 3053 O O . ASP B 1 159 ? 5.687 34.627 10.636 1.00 14.92 156 ASP B O 1
ATOM 3058 N N . GLN B 1 160 ? 6.802 35.317 12.468 1.00 16.71 157 GLN B N 1
ATOM 3059 C CA . GLN B 1 160 ? 5.634 36.073 12.902 1.00 14.11 157 GLN B CA 1
ATOM 3060 C C . GLN B 1 160 ? 5.489 37.416 12.195 1.00 15.80 157 GLN B C 1
ATOM 3061 O O . GLN B 1 160 ? 4.556 38.158 12.504 1.00 17.59 157 GLN B O 1
ATOM 3067 N N . SER B 1 161 ? 6.361 37.735 11.243 1.00 17.95 158 SER B N 1
ATOM 3068 C CA . SER B 1 161 ? 6.161 38.902 10.402 1.00 17.94 158 SER B CA 1
ATOM 3069 C C . SER B 1 161 ? 5.369 38.587 9.144 1.00 18.17 158 SER B C 1
ATOM 3070 O O . SER B 1 161 ? 5.069 39.506 8.379 1.00 19.13 158 SER B O 1
ATOM 3073 N N . ASN B 1 162 ? 5.047 37.310 8.896 1.00 14.19 159 ASN B N 1
ATOM 3074 C CA . ASN B 1 162 ? 4.196 36.900 7.769 1.00 17.20 159 ASN B CA 1
ATOM 3075 C C . ASN B 1 162 ? 3.166 35.892 8.302 1.00 15.27 159 ASN B C 1
ATOM 3076 O O . ASN B 1 162 ? 3.225 34.685 8.053 1.00 14.53 159 ASN B O 1
ATOM 3081 N N . LEU B 1 163 ? 2.182 36.399 9.037 1.00 15.99 160 LEU B N 1
ATOM 3082 C CA . LEU B 1 163 ? 1.313 35.501 9.781 1.00 12.36 160 LEU B CA 1
ATOM 3083 C C . LEU B 1 163 ? 0.018 36.221 10.099 1.00 12.89 160 LEU B C 1
ATOM 3084 O O . LEU B 1 163 ? 0.037 37.382 10.527 1.00 14.05 160 LEU B O 1
ATOM 3089 N N . VAL B 1 164 ? -1.097 35.534 9.868 1.00 10.27 161 VAL B N 1
ATOM 3090 C CA . VAL B 1 164 ? -2.411 35.952 10.339 1.00 12.39 161 VAL B CA 1
ATOM 3091 C C . VAL B 1 164 ? -2.937 34.825 11.212 1.00 12.04 161 VAL B C 1
ATOM 3092 O O . VAL B 1 164 ? -2.737 33.649 10.895 1.00 13.08 161 VAL B O 1
ATOM 3096 N N . ILE B 1 165 ? -3.596 35.173 12.315 1.00 10.94 162 ILE B N 1
ATOM 3097 C CA . ILE B 1 165 ? -4.223 34.195 13.191 1.00 11.53 162 ILE B CA 1
ATOM 3098 C C . ILE B 1 165 ? -5.708 34.498 13.190 1.00 8.84 162 ILE B C 1
ATOM 3099 O O . ILE B 1 165 ? -6.095 35.665 13.282 1.00 11.56 162 ILE B O 1
ATOM 3104 N N . ALA B 1 166 ? -6.530 33.459 13.047 1.00 10.32 163 ALA B N 1
ATOM 3105 C CA . ALA B 1 166 ? -7.977 33.578 13.183 1.00 12.62 163 ALA B CA 1
ATOM 3106 C C . ALA B 1 166 ? -8.402 32.803 14.415 1.00 12.06 163 ALA B C 1
ATOM 3107 O O . ALA B 1 166 ? -8.256 31.576 14.464 1.00 12.96 163 ALA B O 1
ATOM 3109 N N . TYR B 1 167 ? -8.942 33.506 15.404 1.00 11.00 164 TYR B N 1
ATOM 3110 C CA . TYR B 1 167 ? -9.547 32.834 16.547 1.00 14.03 164 TYR B CA 1
ATOM 3111 C C . TYR B 1 167 ? -10.990 32.508 16.186 1.00 11.42 164 TYR B C 1
ATOM 3112 O O . TYR B 1 167 ? -11.812 33.417 16.020 1.00 11.47 164 TYR B O 1
ATOM 3121 N N . GLU B 1 168 ? -11.297 31.220 16.042 1.00 9.82 165 GLU B N 1
ATOM 3122 C CA . GLU B 1 168 ? -12.650 30.774 15.693 1.00 13.47 165 GLU B CA 1
ATOM 3123 C C . GLU B 1 168 ? -13.110 29.758 16.726 1.00 16.12 165 GLU B C 1
ATOM 3124 O O . GLU B 1 168 ? -12.896 28.551 16.553 1.00 16.99 165 GLU B O 1
ATOM 3130 N N . PRO B 1 169 ? -13.725 30.206 17.820 1.00 17.08 166 PRO B N 1
ATOM 3131 C CA . PRO B 1 169 ? -14.291 29.250 18.781 1.00 17.28 166 PRO B CA 1
ATOM 3132 C C . PRO B 1 169 ? -15.243 28.321 18.049 1.00 14.38 166 PRO B C 1
ATOM 3133 O O . PRO B 1 169 ? -16.088 28.765 17.273 1.00 18.82 166 PRO B O 1
ATOM 3137 N N . ILE B 1 170 ? -15.062 27.014 18.253 1.00 18.39 167 ILE B N 1
ATOM 3138 C CA . ILE B 1 170 ? -15.665 26.048 17.335 1.00 14.13 167 ILE B CA 1
ATOM 3139 C C . ILE B 1 170 ? -17.179 26.095 17.434 1.00 15.50 167 ILE B C 1
ATOM 3140 O O . ILE B 1 170 ? -17.889 25.999 16.421 1.00 16.46 167 ILE B O 1
ATOM 3145 N N . TRP B 1 171 ? -17.694 26.281 18.653 1.00 17.86 168 TRP B N 1
ATOM 3146 C CA . TRP B 1 171 ? -19.122 26.366 18.895 1.00 18.70 168 TRP B CA 1
ATOM 3147 C C . TRP B 1 171 ? -19.772 27.570 18.232 1.00 14.38 168 TRP B C 1
ATOM 3148 O O . TRP B 1 171 ? -21.006 27.627 18.172 1.00 18.01 168 TRP B O 1
ATOM 3159 N N . ALA B 1 172 ? -18.986 28.534 17.759 1.00 18.14 169 ALA B N 1
ATOM 3160 C CA . ALA B 1 172 ? -19.514 29.692 17.051 1.00 16.94 169 ALA B CA 1
ATOM 3161 C C . ALA B 1 172 ? -19.531 29.507 15.538 1.00 14.29 169 ALA B C 1
ATOM 3162 O O . ALA B 1 172 ? -20.078 30.358 14.833 1.00 15.89 169 ALA B O 1
ATOM 3164 N N . ILE B 1 173 ? -18.918 28.445 15.019 1.00 17.12 170 ILE B N 1
ATOM 3165 C CA . ILE B 1 173 ? -18.758 28.299 13.572 1.00 14.27 170 ILE B CA 1
ATOM 3166 C C . ILE B 1 173 ? -20.031 27.695 12.990 1.00 15.45 170 ILE B C 1
ATOM 3167 O O . ILE B 1 173 ? -20.426 26.581 13.355 1.00 18.12 170 ILE B O 1
ATOM 3172 N N . GLY B 1 174 ? -20.679 28.441 12.095 1.00 17.65 171 GLY B N 1
ATOM 3173 C CA . GLY B 1 174 ? -21.837 27.957 11.364 1.00 15.43 171 GLY B CA 1
ATOM 3174 C C . GLY B 1 174 ? -23.091 27.787 12.190 1.00 22.59 171 GLY B C 1
ATOM 3175 O O . GLY B 1 174 ? -24.093 27.294 11.663 1.00 18.86 171 GLY B O 1
ATOM 3176 N N . THR B 1 175 ? -23.067 28.175 13.465 1.00 18.71 172 THR B N 1
ATOM 3177 C CA . THR B 1 175 ? -24.187 27.952 14.372 1.00 19.47 172 THR B CA 1
ATOM 3178 C C . THR B 1 175 ? -25.065 29.173 14.570 1.00 20.53 172 THR B C 1
ATOM 3179 O O . THR B 1 175 ? -26.182 29.036 15.093 1.00 16.73 172 THR B O 1
ATOM 3183 N N . GLY B 1 176 ? -24.586 30.358 14.205 1.00 20.75 173 GLY B N 1
ATOM 3184 C CA . GLY B 1 176 ? -25.240 31.585 14.616 1.00 22.23 173 GLY B CA 1
ATOM 3185 C C . GLY B 1 176 ? -24.965 31.999 16.049 1.00 20.97 173 GLY B C 1
ATOM 3186 O O . GLY B 1 176 ? -25.407 33.084 16.461 1.00 24.54 173 GLY B O 1
ATOM 3187 N N . ASP B 1 177 ? -24.258 31.176 16.827 1.00 19.36 174 ASP B N 1
ATOM 3188 C CA . ASP B 1 177 ? -23.907 31.508 18.210 1.00 16.98 174 ASP B CA 1
ATOM 3189 C C . ASP B 1 177 ? -22.596 32.302 18.229 1.00 21.43 174 ASP B C 1
ATOM 3190 O O . ASP B 1 177 ? -21.540 31.821 18.634 1.00 21.03 174 ASP B O 1
ATOM 3195 N N . THR B 1 178 ? -22.683 33.550 17.768 1.00 19.06 175 THR B N 1
ATOM 3196 C CA . THR B 1 178 ? -21.499 34.396 17.700 1.00 17.78 175 THR B CA 1
ATOM 3197 C C . THR B 1 178 ? -20.938 34.637 19.092 1.00 19.72 175 THR B C 1
ATOM 3198 O O . THR B 1 178 ? -21.679 34.901 20.041 1.00 19.32 175 THR B O 1
ATOM 3202 N N . CYS B 1 179 ? -19.619 34.529 19.214 1.00 19.42 176 CYS B N 1
ATOM 3203 C CA . CYS B 1 179 ? -18.954 34.840 20.474 1.00 16.83 176 CYS B CA 1
ATOM 3204 C C . CYS B 1 179 ? -19.122 36.320 20.808 1.00 22.02 176 CYS B C 1
ATOM 3205 O O . CYS B 1 179 ? -19.009 37.176 19.933 1.00 17.23 176 CYS B O 1
ATOM 3208 N N . ALA B 1 180 ? -19.409 36.628 22.077 1.00 19.05 177 ALA B N 1
ATOM 3209 C CA . ALA B 1 180 ? -19.524 38.027 22.477 1.00 19.96 177 ALA B CA 1
ATOM 3210 C C . ALA B 1 180 ? -18.275 38.784 22.048 1.00 19.33 177 ALA B C 1
ATOM 3211 O O . ALA B 1 180 ? -17.160 38.269 22.155 1.00 20.49 177 ALA B O 1
ATOM 3213 N N . ALA B 1 181 ? -18.464 40.001 21.527 1.00 18.68 178 ALA B N 1
ATOM 3214 C CA . ALA B 1 181 ? -17.320 40.747 21.008 1.00 20.22 178 ALA B CA 1
ATOM 3215 C C . ALA B 1 181 ? -16.253 40.956 22.076 1.00 19.61 178 ALA B C 1
ATOM 3216 O O . ALA B 1 181 ? -15.060 40.781 21.810 1.00 16.15 178 ALA B O 1
ATOM 3218 N N A THR B 1 182 ? -16.671 41.321 23.294 0.38 18.24 179 THR B N 1
ATOM 3219 N N B THR B 1 182 ? -16.646 41.337 23.297 0.62 18.22 179 THR B N 1
ATOM 3220 C CA A THR B 1 182 ? -15.714 41.526 24.371 0.38 16.76 179 THR B CA 1
ATOM 3221 C CA B THR B 1 182 ? -15.612 41.542 24.302 0.62 16.67 179 THR B CA 1
ATOM 3222 C C A THR B 1 182 ? -14.963 40.243 24.705 0.38 17.28 179 THR B C 1
ATOM 3223 C C B THR B 1 182 ? -14.937 40.234 24.705 0.62 17.26 179 THR B C 1
ATOM 3224 O O A THR B 1 182 ? -13.797 40.297 25.109 0.38 17.57 179 THR B O 1
ATOM 3225 O O B THR B 1 182 ? -13.790 40.268 25.157 0.62 17.61 179 THR B O 1
ATOM 3232 N N . GLU B 1 183 ? -15.607 39.087 24.531 1.00 17.66 180 GLU B N 1
ATOM 3233 C CA . GLU B 1 183 ? -14.969 37.804 24.829 1.00 16.55 180 GLU B CA 1
ATOM 3234 C C . GLU B 1 183 ? -13.972 37.420 23.743 1.00 16.70 180 GLU B C 1
ATOM 3235 O O . GLU B 1 183 ? -12.863 36.957 24.046 1.00 13.60 180 GLU B O 1
ATOM 3241 N N . ALA B 1 184 ? -14.351 37.603 22.475 1.00 16.36 181 ALA B N 1
ATOM 3242 C CA . ALA B 1 184 ? -13.374 37.457 21.397 1.00 15.64 181 ALA B CA 1
ATOM 3243 C C . ALA B 1 184 ? -12.188 38.376 21.622 1.00 12.98 181 ALA B C 1
ATOM 3244 O O . ALA B 1 184 ? -11.031 37.976 21.427 1.00 17.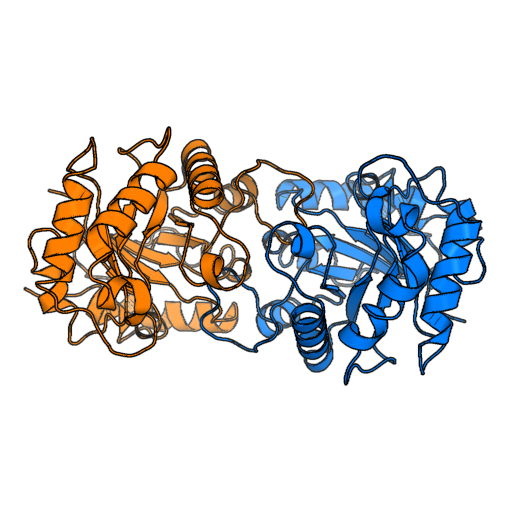33 181 ALA B O 1
ATOM 3246 N N . ASN B 1 185 ? -12.458 39.621 22.025 1.00 12.07 182 ASN B N 1
ATOM 3247 C CA . ASN B 1 185 ? -11.377 40.555 22.294 1.00 15.47 182 ASN B CA 1
ATOM 3248 C C . ASN B 1 185 ? -10.472 40.051 23.417 1.00 13.83 182 ASN B C 1
ATOM 3249 O O . ASN B 1 185 ? -9.245 40.185 23.339 1.00 15.26 182 ASN B O 1
ATOM 3254 N N . ARG B 1 186 ? -11.064 39.460 24.459 1.00 16.27 183 ARG B N 1
ATOM 3255 C CA . ARG B 1 186 ? -10.281 38.986 25.599 1.00 17.97 183 ARG B CA 1
ATOM 3256 C C . ARG B 1 186 ? -9.361 37.845 25.186 1.00 16.01 183 ARG B C 1
ATOM 3257 O O . ARG B 1 186 ? -8.165 37.854 25.505 1.00 15.43 183 ARG B O 1
ATOM 3265 N N . VAL B 1 187 ? -9.903 36.861 24.463 1.00 13.95 184 VAL B N 1
ATOM 3266 C CA . VAL B 1 187 ? -9.100 35.714 24.052 1.00 15.22 184 VAL B CA 1
ATOM 3267 C C . VAL B 1 187 ? -8.059 36.145 23.030 1.00 14.86 184 VAL B C 1
ATOM 3268 O O . VAL B 1 187 ? -6.918 35.669 23.040 1.00 16.00 184 VAL B O 1
ATOM 3272 N N . ILE B 1 188 ? -8.430 37.059 22.137 1.00 13.00 185 ILE B N 1
ATOM 3273 C CA . ILE B 1 188 ? -7.483 37.489 21.126 1.00 15.49 185 ILE B CA 1
ATOM 3274 C C . ILE B 1 188 ? -6.373 38.298 21.771 1.00 19.03 185 ILE B C 1
ATOM 3275 O O . ILE B 1 188 ? -5.214 38.235 21.337 1.00 16.82 185 ILE B O 1
ATOM 3280 N N . GLY B 1 189 ? -6.689 39.027 22.849 1.00 17.71 186 GLY B N 1
ATOM 3281 C CA . GLY B 1 189 ? -5.635 39.680 23.601 1.00 16.39 186 GLY B CA 1
ATOM 3282 C C . GLY B 1 189 ? -4.656 38.686 24.199 1.00 14.47 186 GLY B C 1
ATOM 3283 O O . GLY B 1 189 ? -3.447 38.933 24.238 1.00 15.45 186 GLY B O 1
ATOM 3284 N N . LEU B 1 190 ? -5.168 37.547 24.671 1.00 16.31 187 LEU B N 1
ATOM 3285 C CA . LEU B 1 190 ? -4.307 36.513 25.239 1.00 18.44 187 LEU B CA 1
ATOM 3286 C C . LEU B 1 190 ? -3.412 35.897 24.170 1.00 19.10 187 LEU B C 1
ATOM 3287 O O . LEU B 1 190 ? -2.227 35.629 24.420 1.00 17.37 187 LEU B O 1
ATOM 3292 N N . ILE B 1 191 ? -3.970 35.659 22.981 1.00 15.34 188 ILE B N 1
ATOM 3293 C CA . ILE B 1 191 ? -3.164 35.235 21.833 1.00 14.00 188 ILE B CA 1
ATOM 3294 C C . ILE B 1 191 ? -2.044 36.232 21.587 1.00 16.09 188 ILE B C 1
ATOM 3295 O O . ILE B 1 191 ? -0.860 35.869 21.545 1.00 16.93 188 ILE B O 1
ATOM 3300 N N . ARG B 1 192 ? -2.397 37.516 21.470 1.00 12.98 189 ARG B N 1
ATOM 3301 C CA . ARG B 1 192 ? -1.382 38.529 21.181 1.00 16.76 189 ARG B CA 1
ATOM 3302 C C . ARG B 1 192 ? -0.265 38.532 22.232 1.00 18.24 189 ARG B C 1
ATOM 3303 O O . ARG B 1 192 ? 0.909 38.750 21.892 1.00 17.54 189 ARG B O 1
ATOM 3311 N N . GLU B 1 193 ? -0.598 38.250 23.496 1.00 19.27 190 GLU B N 1
ATOM 3312 C CA . GLU B 1 193 ? 0.413 38.205 24.554 1.00 19.72 190 GLU B CA 1
ATOM 3313 C C . GLU B 1 193 ? 1.412 37.079 24.338 1.00 22.56 190 GLU B C 1
ATOM 3314 O O . GLU B 1 193 ? 2.558 37.173 24.794 1.00 22.78 190 GLU B O 1
ATOM 3320 N N A GLN B 1 194 ? 1.000 36.022 23.652 0.53 20.35 191 GLN B N 1
ATOM 3321 N N B GLN B 1 194 ? 0.988 35.992 23.682 0.47 20.36 191 GLN B N 1
ATOM 3322 C CA A GLN B 1 194 ? 1.858 34.875 23.421 0.53 22.83 191 GLN B CA 1
ATOM 3323 C CA B GLN B 1 194 ? 1.895 34.879 23.414 0.47 22.82 191 GLN B CA 1
ATOM 3324 C C A GLN B 1 194 ? 2.771 35.046 22.219 0.53 18.96 191 GLN B C 1
ATOM 3325 C C B GLN B 1 194 ? 2.923 35.234 22.357 0.47 19.21 191 GLN B C 1
ATOM 3326 O O A GLN B 1 194 ? 3.688 34.234 22.047 0.53 17.05 191 GLN B O 1
ATOM 3327 O O B GLN B 1 194 ? 4.053 34.739 22.407 0.47 21.64 191 GLN B O 1
ATOM 3338 N N . LEU B 1 195 ? 2.544 36.070 21.396 1.00 19.28 192 LEU B N 1
ATOM 3339 C CA . LEU B 1 195 ? 3.359 36.305 20.219 1.00 16.00 192 LEU B CA 1
ATOM 3340 C C . LEU B 1 195 ? 4.615 37.094 20.562 1.00 23.54 192 LEU B C 1
ATOM 3341 O O . LEU B 1 195 ? 4.661 37.850 21.541 1.00 21.22 192 LEU B O 1
ATOM 3346 N N . THR B 1 196 ? 5.637 36.920 19.728 1.00 18.00 193 THR B N 1
ATOM 3347 C CA . THR B 1 196 ? 6.810 37.777 19.799 1.00 22.19 193 THR B CA 1
ATOM 3348 C C . THR B 1 196 ? 6.643 39.028 18.955 1.00 30.02 193 THR B C 1
ATOM 3349 O O . THR B 1 196 ? 7.304 40.035 19.228 1.00 24.55 193 THR B O 1
ATOM 3353 N N . ASN B 1 197 ? 5.764 38.993 17.951 1.00 19.80 194 ASN B N 1
ATOM 3354 C CA . ASN B 1 197 ? 5.451 40.164 17.137 1.00 22.78 194 ASN B CA 1
ATOM 3355 C C . ASN B 1 197 ? 4.030 40.599 17.480 1.00 23.33 194 ASN B C 1
ATOM 3356 O O . ASN B 1 197 ? 3.053 39.973 17.049 1.00 22.11 194 ASN B O 1
ATOM 3361 N N . SER B 1 198 ? 3.913 41.681 18.252 1.00 18.54 195 SER B N 1
ATOM 3362 C CA . SER B 1 198 ? 2.588 42.112 18.680 1.00 22.82 195 SER B CA 1
ATOM 3363 C C . SER B 1 198 ? 1.768 42.714 17.542 1.00 26.95 195 SER B C 1
ATOM 3364 O O . SER B 1 198 ? 0.566 42.940 17.726 1.00 23.54 195 SER B O 1
ATOM 3367 N N . GLN B 1 199 ? 2.374 42.969 16.381 1.00 22.51 196 GLN B N 1
ATOM 3368 C CA . GLN B 1 199 ? 1.691 43.619 15.266 1.00 20.47 196 GLN B CA 1
ATOM 3369 C C . GLN B 1 199 ? 0.938 42.651 14.364 1.00 19.20 196 GLN B C 1
ATOM 3370 O O . GLN B 1 199 ? 0.344 43.096 13.378 1.00 17.39 196 GLN B O 1
ATOM 3376 N N . VAL B 1 200 ? 0.974 41.351 14.666 1.00 15.10 197 VAL B N 1
ATOM 3377 C CA . VAL B 1 200 ? 0.258 40.348 13.882 1.00 16.39 197 VAL B CA 1
ATOM 3378 C C . VAL B 1 200 ? -1.225 40.692 13.813 1.00 12.97 197 VAL B C 1
ATOM 3379 O O . VAL B 1 200 ? -1.850 41.030 14.823 1.00 15.44 197 VAL B O 1
ATOM 3383 N N . THR B 1 201 ? -1.798 40.606 12.608 1.00 12.44 198 THR B N 1
ATOM 3384 C CA . THR B 1 201 ? -3.249 40.682 12.433 1.00 13.53 198 THR B CA 1
ATOM 3385 C C . THR B 1 201 ? -3.913 39.444 13.035 1.00 11.84 198 THR B C 1
ATOM 3386 O O . THR B 1 201 ? -3.617 38.311 12.628 1.00 11.96 198 THR B O 1
ATOM 3390 N N . ILE B 1 202 ? -4.808 39.645 13.999 1.00 9.48 199 ILE B N 1
ATOM 3391 C CA . ILE B 1 202 ? -5.574 38.545 14.563 1.00 11.30 199 ILE B CA 1
ATOM 3392 C C . ILE B 1 202 ? -7.042 38.795 14.273 1.00 11.97 199 ILE B C 1
ATOM 3393 O O . ILE B 1 202 ? -7.600 39.823 14.679 1.00 13.64 199 ILE B O 1
ATOM 3398 N N . GLN B 1 203 ? -7.658 37.853 13.577 1.00 10.59 200 GLN B N 1
ATOM 3399 C CA . GLN B 1 203 ? -9.054 37.905 13.176 1.00 10.46 200 GLN B CA 1
ATOM 3400 C C . GLN B 1 203 ? -9.928 37.155 14.166 1.00 11.50 200 GLN B C 1
ATOM 3401 O O . GLN B 1 203 ? -9.479 36.248 14.876 1.00 12.35 200 GLN B O 1
ATOM 3407 N N . TYR B 1 204 ? -11.197 37.542 14.191 1.00 9.95 201 TYR B N 1
ATOM 3408 C CA . TYR B 1 204 ? -12.235 36.726 14.792 1.00 16.53 201 TYR B CA 1
ATOM 3409 C C . TYR B 1 204 ? -12.998 36.012 13.684 1.00 12.55 201 TYR B C 1
ATOM 3410 O O . TYR B 1 204 ? -13.254 36.587 12.616 1.00 11.99 201 TYR B O 1
ATOM 3419 N N . GLY B 1 205 ? -13.339 34.753 13.927 1.00 13.00 202 GLY B N 1
ATOM 3420 C CA . GLY B 1 205 ? -14.257 34.038 13.062 1.00 17.62 202 GLY B CA 1
ATOM 3421 C C . GLY B 1 205 ? -15.287 33.276 13.869 1.00 16.08 202 GLY B C 1
ATOM 3422 O O . GLY B 1 205 ? -15.038 32.859 14.996 1.00 15.27 202 GLY B O 1
ATOM 3423 N N . GLY B 1 206 ? -16.462 33.095 13.268 1.00 21.34 203 GLY B N 1
ATOM 3424 C CA . GLY B 1 206 ? -17.508 32.312 13.897 1.00 17.04 203 GLY B CA 1
ATOM 3425 C C . GLY B 1 206 ? -18.814 33.075 13.922 1.00 13.11 203 GLY B C 1
ATOM 3426 O O . GLY B 1 206 ? -19.091 33.811 14.866 1.00 13.57 203 GLY B O 1
ATOM 3427 N N . SER B 1 207 ? -19.586 32.936 12.850 1.00 16.34 204 SER B N 1
ATOM 3428 C CA . SER B 1 207 ? -20.876 33.608 12.690 1.00 19.60 204 SER B CA 1
ATOM 3429 C C . SER B 1 207 ? -20.737 35.128 12.734 1.00 16.94 204 SER B C 1
ATOM 3430 O O . SER B 1 207 ? -21.559 35.830 13.329 1.00 19.08 204 SER B O 1
ATOM 3433 N N . VAL B 1 208 ? -19.709 35.647 12.063 1.00 10.78 205 VAL B N 1
ATOM 3434 C CA . VAL B 1 208 ? -19.669 37.068 11.733 1.00 11.02 205 VAL B CA 1
ATOM 3435 C C . VAL B 1 208 ? -20.706 37.346 10.650 1.00 13.88 205 VAL B C 1
ATOM 3436 O O . VAL B 1 208 ? -20.854 36.581 9.687 1.00 14.05 205 VAL B O 1
ATOM 3440 N N . ASN B 1 209 ? -21.452 38.431 10.801 1.00 10.52 206 ASN B N 1
ATOM 3441 C CA . ASN B 1 209 ? -22.404 38.818 9.777 1.00 15.56 206 ASN B CA 1
ATOM 3442 C C . ASN B 1 209 ? -22.417 40.339 9.691 1.00 12.24 206 ASN B C 1
ATOM 3443 O O . ASN B 1 209 ? -21.709 41.028 10.431 1.00 11.31 206 ASN B O 1
ATOM 3448 N N . ALA B 1 210 ? -23.188 40.861 8.736 1.00 12.96 207 ALA B N 1
ATOM 3449 C CA . ALA B 1 210 ? -23.220 42.299 8.521 1.00 13.62 207 ALA B CA 1
ATOM 3450 C C . ALA B 1 210 ? -23.718 43.054 9.748 1.00 12.77 207 ALA B C 1
ATOM 3451 O O . ALA B 1 210 ? -23.487 44.261 9.850 1.00 14.33 207 ALA B O 1
ATOM 3453 N N . ASN B 1 211 ? -24.393 42.377 10.683 1.00 12.25 208 ASN B N 1
ATOM 3454 C CA . ASN B 1 211 ? -25.002 43.049 11.821 1.00 12.76 208 ASN B CA 1
ATOM 3455 C C . ASN B 1 211 ? -24.181 42.959 13.100 1.00 15.45 208 ASN B C 1
ATOM 3456 O O . ASN B 1 211 ? -24.511 43.646 14.075 1.00 17.37 208 ASN B O 1
ATOM 3461 N N . ASN B 1 212 ? -23.137 42.132 13.140 1.00 13.36 209 ASN B N 1
ATOM 3462 C CA . ASN B 1 212 ? -22.214 42.172 14.263 1.00 14.14 209 ASN B CA 1
ATOM 3463 C C . ASN B 1 212 ? -20.806 42.586 13.867 1.00 11.81 209 ASN B C 1
ATOM 3464 O O . ASN B 1 212 ? -19.958 42.740 14.753 1.00 10.91 209 ASN B O 1
ATOM 3469 N N . VAL B 1 213 ? -20.523 42.805 12.577 1.00 10.43 210 VAL B N 1
ATOM 3470 C CA . VAL B 1 213 ? -19.139 43.101 12.206 1.00 11.13 210 VAL B CA 1
ATOM 3471 C C . VAL B 1 213 ? -18.682 44.423 12.814 1.00 11.90 210 VAL B C 1
ATOM 3472 O O . VAL B 1 213 ? -17.524 44.554 13.232 1.00 12.36 210 VAL B O 1
ATOM 3476 N N . ASP B 1 214 ? -19.574 45.422 12.883 1.00 11.89 211 ASP B N 1
ATOM 3477 C CA . ASP B 1 214 ? -19.170 46.715 13.428 1.00 12.77 211 ASP B CA 1
ATOM 3478 C C . ASP B 1 214 ? -18.710 46.578 14.877 1.00 12.98 211 ASP B C 1
ATOM 3479 O O . ASP B 1 214 ? -17.656 47.101 15.261 1.00 15.54 211 ASP B O 1
ATOM 3484 N N . GLU B 1 215 ? -19.487 45.867 15.689 1.00 11.46 212 GLU B N 1
ATOM 3485 C CA . GLU B 1 215 ? -19.141 45.701 17.098 1.00 12.79 212 GLU B CA 1
ATOM 3486 C C . GLU B 1 215 ? -17.866 44.885 17.261 1.00 17.12 212 GLU B C 1
ATOM 3487 O O . GLU B 1 215 ? -17.046 45.166 18.146 1.00 14.94 212 GLU B O 1
ATOM 3493 N N . ILE B 1 216 ? -17.693 43.861 16.429 1.00 14.94 213 ILE B N 1
ATOM 3494 C CA . ILE B 1 216 ? -16.502 43.017 16.532 1.00 13.91 213 ILE B CA 1
ATOM 3495 C C . ILE B 1 216 ? -15.257 43.807 16.163 1.00 13.07 213 ILE B C 1
ATOM 3496 O O . ILE B 1 216 ? -14.237 43.771 16.870 1.00 12.94 213 ILE B O 1
ATOM 3501 N N . MET B 1 217 ? -15.315 44.533 15.041 1.00 13.66 214 MET B N 1
ATOM 3502 C CA . MET B 1 217 ? -14.145 45.266 14.578 1.00 14.28 214 MET B CA 1
ATOM 3503 C C . MET B 1 217 ? -13.797 46.428 15.490 1.00 14.15 214 MET B C 1
ATOM 3504 O O . MET B 1 217 ? -12.644 46.870 15.501 1.00 17.32 214 MET B O 1
ATOM 3509 N N . ALA B 1 218 ? -14.764 46.921 16.256 1.00 13.61 215 ALA B N 1
ATOM 3510 C CA . ALA B 1 218 ? -14.481 48.030 17.153 1.00 15.62 215 ALA B CA 1
ATOM 3511 C C . ALA B 1 218 ? -13.645 47.602 18.353 1.00 18.80 215 ALA B C 1
ATOM 3512 O O . ALA B 1 218 ? -13.049 48.462 19.010 1.00 19.17 215 ALA B O 1
ATOM 3514 N N . GLN B 1 219 ? -13.590 46.308 18.653 1.00 18.45 216 GLN B N 1
ATOM 3515 C CA . GLN B 1 219 ? -12.757 45.833 19.757 1.00 15.20 216 GLN B CA 1
ATOM 3516 C C . GLN B 1 219 ? -11.282 46.131 19.501 1.00 18.57 216 GLN B C 1
ATOM 3517 O O . GLN B 1 219 ? -10.791 45.949 18.375 1.00 16.93 216 GLN B O 1
ATOM 3523 N N . PRO B 1 220 ? -10.537 46.555 20.529 1.00 14.47 217 PRO B N 1
ATOM 3524 C CA . PRO B 1 220 ? -9.177 47.055 20.289 1.00 16.46 217 PRO B CA 1
ATOM 3525 C C . PRO B 1 220 ? -8.206 45.989 19.827 1.00 17.42 217 PRO B C 1
ATOM 3526 O O . PRO B 1 220 ? -7.281 46.318 19.079 1.00 16.36 217 PRO B O 1
ATOM 3530 N N . GLU B 1 221 ? -8.397 44.730 20.226 1.00 15.49 218 GLU B N 1
ATOM 3531 C CA . GLU B 1 221 ? -7.487 43.651 19.864 1.00 15.53 218 GLU B CA 1
ATOM 3532 C C . GLU B 1 221 ? -7.813 42.992 18.525 1.00 13.61 218 GLU B C 1
ATOM 3533 O O . GLU B 1 221 ? -7.016 42.176 18.054 1.00 13.87 218 GLU B O 1
ATOM 3539 N N . ILE B 1 222 ? -8.963 43.279 17.931 1.00 14.85 219 ILE B N 1
ATOM 3540 C CA . ILE B 1 222 ? -9.463 42.503 16.802 1.00 13.75 219 ILE B CA 1
ATOM 3541 C C . ILE B 1 222 ? -9.165 43.278 15.529 1.00 14.81 219 ILE B C 1
ATOM 3542 O O . ILE B 1 222 ? -9.566 44.441 15.391 1.00 13.72 219 ILE B O 1
ATOM 3547 N N . ASP B 1 223 ? -8.454 42.629 14.600 1.00 12.05 220 ASP B N 1
ATOM 3548 C CA . ASP B 1 223 ? -7.941 43.269 13.395 1.00 16.14 220 ASP B CA 1
ATOM 3549 C C . ASP B 1 223 ? -8.643 42.802 12.135 1.00 14.34 220 ASP B C 1
ATOM 3550 O O . ASP B 1 223 ? -8.254 43.199 11.037 1.00 12.77 220 ASP B O 1
ATOM 3555 N N . GLY B 1 224 ? -9.651 41.954 12.251 1.00 13.94 221 GLY B N 1
ATOM 3556 C CA . GLY B 1 224 ? -10.293 41.479 11.048 1.00 12.46 221 GLY B CA 1
ATOM 3557 C C . GLY B 1 224 ? -11.236 40.343 11.364 1.00 8.54 221 GLY B C 1
ATOM 3558 O O . GLY B 1 224 ? -11.514 40.036 12.525 1.00 9.89 221 GLY B O 1
ATOM 3559 N N . ALA B 1 225 ? -11.705 39.712 10.291 1.00 11.40 222 ALA B N 1
ATOM 3560 C CA . ALA B 1 225 ? -12.709 38.679 10.430 1.00 10.42 222 ALA B CA 1
ATOM 3561 C C . ALA B 1 225 ? -12.456 37.621 9.374 1.00 12.79 222 ALA B C 1
ATOM 3562 O O . ALA B 1 225 ? -12.039 37.940 8.258 1.00 11.86 222 ALA B O 1
ATOM 3564 N N . LEU B 1 226 ? -12.678 36.366 9.747 1.00 10.06 223 LEU B N 1
ATOM 3565 C CA . LEU B 1 226 ? -12.726 35.242 8.816 1.00 10.73 223 LEU B CA 1
ATOM 3566 C C . LEU B 1 226 ? -14.185 34.801 8.776 1.00 11.64 223 LEU B C 1
ATOM 3567 O O . LEU B 1 226 ? -14.721 34.317 9.779 1.00 11.18 223 LEU B O 1
ATOM 3572 N N . VAL B 1 227 ? -14.837 35.007 7.630 1.00 8.38 224 VAL B N 1
ATOM 3573 C CA . VAL B 1 227 ? -16.297 35.019 7.518 1.00 12.11 224 VAL B CA 1
ATOM 3574 C C . VAL B 1 227 ? -16.741 33.825 6.687 1.00 11.85 224 VAL B C 1
ATOM 3575 O O . VAL B 1 227 ? -16.341 33.689 5.526 1.00 12.70 224 VAL B O 1
ATOM 3579 N N . GLY B 1 228 ? -17.553 32.960 7.276 1.00 9.53 225 GLY B N 1
ATOM 3580 C CA . GLY B 1 228 ? -18.033 31.802 6.543 1.00 11.28 225 GLY B CA 1
ATOM 3581 C C . GLY B 1 228 ? -19.325 32.058 5.786 1.00 12.14 225 GLY B C 1
ATOM 3582 O O . GLY B 1 228 ? -19.313 32.660 4.705 1.00 11.04 225 GLY B O 1
ATOM 3583 N N . GLY B 1 229 ? -20.452 31.628 6.354 1.00 9.75 226 GLY B N 1
ATOM 3584 C CA . GLY B 1 229 ? -21.721 31.733 5.638 1.00 10.49 226 GLY B CA 1
ATOM 3585 C C . GLY B 1 229 ? -22.016 33.121 5.084 1.00 12.89 226 GLY B C 1
ATOM 3586 O O . GLY B 1 229 ? -22.544 33.259 3.979 1.00 13.41 226 GLY B O 1
ATOM 3587 N N . ALA B 1 230 ? -21.695 34.165 5.839 1.00 12.63 227 ALA B N 1
ATOM 3588 C CA . ALA B 1 230 ? -22.025 35.519 5.397 1.00 11.56 227 ALA B CA 1
ATOM 3589 C C . ALA B 1 230 ? -21.076 36.050 4.324 1.00 12.31 227 ALA B C 1
ATOM 3590 O O . ALA B 1 230 ? -21.261 37.185 3.863 1.00 12.65 227 ALA B O 1
ATOM 3592 N N . SER B 1 231 ? -20.073 35.273 3.908 1.00 11.29 228 SER B N 1
ATOM 3593 C CA . SER B 1 231 ? -19.249 35.664 2.773 1.00 10.47 228 SER B CA 1
ATOM 3594 C C . SER B 1 231 ? -19.758 35.086 1.459 1.00 12.83 228 SER B C 1
ATOM 3595 O O . SER B 1 231 ? -19.171 35.371 0.420 1.00 10.92 228 SER B O 1
ATOM 3598 N N . LEU B 1 232 ? -20.844 34.305 1.479 1.00 10.34 229 LEU B N 1
ATOM 3599 C CA . LEU B 1 232 ? -21.253 33.564 0.290 1.00 13.23 229 LEU B CA 1
ATOM 3600 C C . LEU B 1 232 ? -22.002 34.429 -0.717 1.00 15.25 229 LEU B C 1
ATOM 3601 O O . LEU B 1 232 ? -22.101 34.045 -1.890 1.00 13.87 229 LEU B O 1
ATOM 3606 N N . GLU B 1 233 ? -22.505 35.586 -0.308 1.00 13.01 230 GLU B N 1
ATOM 3607 C CA . GLU B 1 233 ? -23.212 36.415 -1.270 1.00 12.30 230 GLU B CA 1
ATOM 3608 C C . GLU B 1 233 ? -22.709 37.845 -1.181 1.00 13.03 230 GLU B C 1
ATOM 3609 O O . GLU B 1 233 ? -22.280 38.299 -0.111 1.00 12.18 230 GLU B O 1
ATOM 3615 N N . PRO B 1 234 ? -22.745 38.576 -2.299 1.00 9.36 231 PRO B N 1
ATOM 3616 C CA . PRO B 1 234 ? -21.911 39.791 -2.393 1.00 14.71 231 PRO B CA 1
ATOM 3617 C C . PRO B 1 234 ? -22.346 40.923 -1.494 1.00 14.35 231 PRO B C 1
ATOM 3618 O O . PRO B 1 234 ? -21.493 41.608 -0.928 1.00 12.72 231 PRO B O 1
ATOM 3622 N N A GLN B 1 235 ? -23.653 41.143 -1.355 0.55 15.55 232 GLN B N 1
ATOM 3623 N N B GLN B 1 235 ? -23.653 41.175 -1.365 0.45 15.56 232 GLN B N 1
ATOM 3624 C CA A GLN B 1 235 ? -24.131 42.279 -0.580 0.55 14.40 232 GLN B CA 1
ATOM 3625 C CA B GLN B 1 235 ? -24.091 42.312 -0.559 0.45 14.41 232 GLN B CA 1
ATOM 3626 C C A GLN B 1 235 ? -23.771 42.118 0.894 0.55 15.72 232 GLN B C 1
ATOM 3627 C C B GLN B 1 235 ? -23.721 42.114 0.903 0.45 15.70 232 GLN B C 1
ATOM 3628 O O A GLN B 1 235 ? -23.302 43.067 1.538 0.55 12.35 232 GLN B O 1
ATOM 3629 O O B GLN B 1 235 ? -23.220 43.039 1.558 0.45 12.34 232 GLN B O 1
ATOM 3640 N N . SER B 1 236 ? -23.956 40.911 1.428 1.00 12.41 233 SER B N 1
ATOM 3641 C CA . SER B 1 236 ? -23.551 40.607 2.798 1.00 11.60 233 SER B CA 1
ATOM 3642 C C . SER B 1 236 ? -22.057 40.824 2.984 1.00 11.00 233 SER B C 1
ATOM 3643 O O . SER B 1 236 ? -21.635 41.562 3.884 1.00 12.60 233 SER B O 1
ATOM 3646 N N . PHE B 1 237 ? -21.233 40.186 2.139 1.00 9.80 234 PHE B N 1
ATOM 3647 C CA . PHE B 1 237 ? -19.788 40.267 2.368 1.00 11.04 234 PHE B CA 1
ATOM 3648 C C . PHE B 1 237 ? -19.285 41.696 2.178 1.00 9.45 234 PHE B C 1
ATOM 3649 O O . PHE B 1 237 ? -18.420 42.159 2.931 1.00 12.59 234 PHE B O 1
ATOM 3657 N N . ALA B 1 238 ? -19.835 42.423 1.193 1.00 11.21 235 ALA B N 1
ATOM 3658 C CA . ALA B 1 238 ? -19.431 43.810 0.989 1.00 10.34 235 ALA B CA 1
ATOM 3659 C C . ALA B 1 238 ? -19.715 44.668 2.222 1.00 11.21 235 ALA B C 1
ATOM 3660 O O . ALA B 1 238 ? -18.914 45.538 2.583 1.00 13.99 235 ALA B O 1
ATOM 3662 N N . ARG B 1 239 ? -20.863 44.465 2.861 1.00 12.44 236 ARG B N 1
ATOM 3663 C CA . ARG B 1 239 ? -21.154 45.258 4.052 1.00 12.74 236 ARG B CA 1
ATOM 3664 C C . ARG B 1 239 ? -20.211 44.899 5.189 1.00 13.96 236 ARG B C 1
ATOM 3665 O O . ARG B 1 239 ? -19.928 45.740 6.052 1.00 13.70 236 ARG B O 1
ATOM 3673 N N . ILE B 1 240 ? -19.702 43.667 5.201 1.00 12.45 237 ILE B N 1
ATOM 3674 C CA . ILE B 1 240 ? -18.707 43.296 6.205 1.00 10.56 237 ILE B CA 1
ATOM 3675 C C . ILE B 1 240 ? -17.360 43.934 5.883 1.00 16.37 237 ILE B C 1
ATOM 3676 O O . ILE B 1 240 ? -16.671 44.442 6.773 1.00 13.57 237 ILE B O 1
ATOM 3681 N N . VAL B 1 241 ? -16.960 43.916 4.607 1.00 11.57 238 VAL B N 1
ATOM 3682 C CA . VAL B 1 241 ? -15.787 44.677 4.180 1.00 11.14 238 VAL B CA 1
ATOM 3683 C C . VAL B 1 241 ? -15.945 46.146 4.543 1.00 15.07 238 VAL B C 1
ATOM 3684 O O . VAL B 1 241 ? -15.015 46.783 5.064 1.00 17.03 238 VAL B O 1
ATOM 3688 N N . ASN B 1 242 ? -17.127 46.700 4.285 1.00 13.92 239 ASN B N 1
ATOM 3689 C CA . ASN B 1 242 ? -17.411 48.113 4.527 1.00 13.11 239 ASN B CA 1
ATOM 3690 C C . ASN B 1 242 ? -17.919 48.349 5.942 1.00 17.27 239 ASN B C 1
ATOM 3691 O O . ASN B 1 242 ? -18.862 49.123 6.162 1.00 20.21 239 ASN B O 1
ATOM 3696 N N . PHE B 1 243 ? -17.322 47.673 6.925 1.00 14.38 240 PHE B N 1
ATOM 3697 C CA . PHE B 1 243 ? -17.764 47.850 8.297 1.00 12.77 240 PHE B CA 1
ATOM 3698 C C . PHE B 1 243 ? -17.574 49.303 8.715 1.00 15.38 240 PHE B C 1
ATOM 3699 O O . PHE B 1 243 ? -16.705 50.016 8.201 1.00 16.53 240 PHE B O 1
ATOM 3707 N N . GLN B 1 244 ? -18.412 49.745 9.636 1.00 15.47 241 GLN B N 1
ATOM 3708 C CA . GLN B 1 244 ? -18.424 51.130 10.070 1.00 20.55 241 GLN B CA 1
ATOM 3709 C C . GLN B 1 244 ? -17.988 51.249 11.524 1.00 25.83 241 GLN B C 1
ATOM 3710 O O . GLN B 1 244 ? -17.985 50.262 12.266 1.00 24.88 241 GLN B O 1
ATOM 3716 N N . PRO B 1 245 ? -17.604 52.455 11.973 1.00 32.78 242 PRO B N 1
ATOM 3717 C CA . PRO B 1 245 ? -17.320 52.633 13.402 1.00 27.76 242 PRO B CA 1
ATOM 3718 C C . PRO B 1 245 ? -18.571 52.467 14.277 1.00 50.11 242 PRO B C 1
ATOM 3719 O O . PRO B 1 245 ? -18.473 51.968 15.402 1.00 53.95 242 PRO B O 1
#

CATH classification: 3.20.20.70

Radius of gyration: 23.51 Å; Cα contacts (8 Å, |Δi|>4): 1119; chains: 2; bounding box: 36×67×63 Å

Solvent-accessible surface area: 17644 Å² total; per-residue (Å²): 143,58,93,47,6,0,0,0,2,1,17,0,46,26,20,55,64,94,0,85,57,6,2,125,26,0,94,91,72,3,72,143,10,52,119,74,26,21,0,0,0,0,0,2,13,13,1,0,42,24,2,25,103,59,11,170,81,44,65,12,73,8,0,0,2,5,1,0,45,75,86,56,15,45,36,0,8,7,2,2,11,49,4,0,54,74,23,43,12,83,5,0,0,1,1,2,7,7,7,50,97,92,6,35,13,64,26,98,28,0,11,74,5,0,31,19,0,15,149,41,58,1,43,0,0,0,3,3,6,0,33,69,74,58,62,112,68,60,78,5,75,93,22,0,51,55,22,2,79,78,1,16,77,122,15,61,29,94,33,10,4,0,0,0,11,0,48,50,0,27,75,87,61,82,40,4,63,8,96,37,0,28,109,3,0,12,26,0,22,140,72,18,128,45,62,94,4,8,0,0,0,0,5,25,4,55,26,143,21,0,43,108,4,19,77,29,101,48,5,6,0,0,2,0,18,61,21,0,32,104,12,115,37,0,4,84,0,0,42,16,104,159,147,62,64,49,6,0,0,0,2,1,16,0,45,23,22,56,66,92,1,76,59,6,0,105,26,0,82,90,72,3,127,139,11,51,101,90,41,33,0,0,0,0,0,2,14,12,1,0,44,37,6,15,130,44,15,124,92,54,70,12,83,9,0,0,2,6,1,0,42,74,77,57,15,47,36,0,8,7,2,1,11,50,5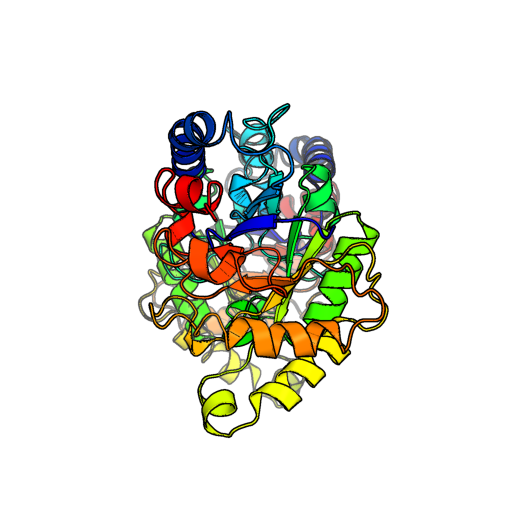,0,52,72,22,47,12,75,5,0,1,0,1,2,8,8,8,48,99,92,7,35,12,62,24,96,28,0,11,77,6,0,46,7,0,26,174,38,57,2,35,0,0,0,3,4,6,0,33,66,74,57,58,115,64,60,80,4,61,95,25,3,71,58,22,2,97,77,1,16,76,130,15,71,28,93,36,10,4,0,0,0,9,0,45,50,0,26,73,88,60,81,38,4,60,10,92,34,0,24,104,0,0,12,56,0,22,137,58,18,126,44,60,95,5,7,0,0,0,0,4,26,4,56,25,146,24,0,35,113,3,18,70,40,101,50,6,10,0,0,1,0,17,59,22,0,36,102,11,118,37,0,5,71,0,0,48,21,92,172

Sequence (484 aa):
MRKIIIAGNWKMHKTQAEAQAFLQGFKPLIEDAAESREVVLCVPFTDLSSGMSQQLHGGRVRLGAQNVHWEASGAYTGEISAAMLTEIGIHYVVIGHSSERRQYFGETDETANLRVLAAQKAGLIPILCVGESKAQRDAGETEQVIVDDQVKKGLVNVDQSNLVIAYEPIWAIGTGDTCAATEANRVIGLIREQLTNSQVTIQYGGSVNANNVDEIMAQPEIDGALVGGASLEPQQSFARIVNFQPMRKIIIIAGNWKMHKTQAEAQAFLQGFKPLIEDAAESREVVLCVPFTDLSSGMSSQQQLHGGRVRLGAQNVHWEASGAYTGEISAAMLTEIGIHYVVIGHSSERRQYFGETDETANLRVLAAQKAGLIPILCVGESKAQRDAGETEQVIVDQVKKGLVNVDQSNLVIAYEPIWAIGTGDTCAATTEANRVIGLIREQQLTNSQVTIQYGGSVNANNVDEIMAQPEIDGALVGGASLEPQQSFARIVNFQP